Protein AF-0000000068153196 (afdb_homodimer)

Radius of gyration: 25.8 Å; Cα contacts (8 Å, |Δi|>4): 1189; chains: 2; bounding box: 115×77×71 Å

Nearest PDB structures (foldseek):
  5jrk-assembly1_A  TM=1.881E-01  e=5.354E-03  Sphingopyxis alaskensis RB2256
  5jrl-assembly1_A  TM=1.968E-01  e=8.740E-03  Sphingopyxis alaskensis RB2256
  5jrk-assembly1_B  TM=2.086E-01  e=1.873E-02  Sphingopyxis alaskensis RB2256
  5jrl-assembly2_D-2  TM=2.172E-01  e=1.774E-02  Sphingopyxis alaskensis RB2256
  8t6q-assembly1_L  TM=5.237E-01  e=2.023E+00  Aequorea victoria

InterPro domains:
  IPR018725 Protein of unknown function DUF2259, secreted [PF10016] (41-242)

Structure (mmCIF, N/CA/C/O backbone):
data_AF-0000000068153196-model_v1
#
loop_
_entity.id
_entity.type
_entity.pdbx_description
1 polymer 'DUF2259 domain-containing protein'
#
loop_
_atom_site.group_PDB
_atom_site.id
_atom_site.type_symbol
_atom_site.label_atom_id
_atom_site.label_alt_id
_atom_site.label_comp_id
_atom_site.label_asym_id
_atom_site.label_entity_id
_atom_site.label_seq_id
_atom_site.pdbx_PDB_ins_code
_atom_site.Cartn_x
_atom_site.Cartn_y
_atom_site.Cartn_z
_atom_site.occupancy
_atom_site.B_iso_or_equiv
_atom_site.auth_seq_id
_atom_site.auth_comp_id
_atom_site.auth_asym_id
_atom_site.auth_atom_id
_atom_site.pdbx_PDB_model_num
ATOM 1 N N . MET A 1 1 ? 56.812 -35.25 -43.375 1 31.91 1 MET A N 1
ATOM 2 C CA . MET A 1 1 ? 56.156 -35.312 -42.062 1 31.91 1 MET A CA 1
ATOM 3 C C . MET A 1 1 ? 55.688 -33.906 -41.656 1 31.91 1 MET A C 1
ATOM 5 O O . MET A 1 1 ? 56.438 -33.125 -41.125 1 31.91 1 MET A O 1
ATOM 9 N N . THR A 1 2 ? 54.812 -33.281 -42.469 1 37.09 2 THR A N 1
ATOM 10 C CA . THR A 1 2 ? 54.25 -31.953 -42.281 1 37.09 2 THR A CA 1
ATOM 11 C C . THR A 1 2 ? 53.375 -31.906 -41.031 1 37.09 2 THR A C 1
ATOM 13 O O . THR A 1 2 ? 52.5 -32.75 -40.844 1 37.09 2 THR A O 1
ATOM 16 N N . ALA A 1 3 ? 53.906 -31.281 -39.938 1 43.19 3 ALA A N 1
ATOM 17 C CA . ALA A 1 3 ? 53.281 -31.031 -38.656 1 43.19 3 ALA A CA 1
ATOM 18 C C . ALA A 1 3 ? 51.938 -30.312 -38.812 1 43.19 3 ALA A C 1
ATOM 20 O O . ALA A 1 3 ? 51.906 -29.188 -39.312 1 43.19 3 ALA A O 1
ATOM 21 N N . ARG A 1 4 ? 50.875 -31.031 -39.031 1 45.69 4 ARG A N 1
ATOM 22 C CA . ARG A 1 4 ? 49.531 -30.469 -38.969 1 45.69 4 ARG A CA 1
ATOM 23 C C . ARG A 1 4 ? 49.281 -29.797 -37.625 1 45.69 4 ARG A C 1
ATOM 25 O O . ARG A 1 4 ? 49.406 -30.422 -36.562 1 45.69 4 ARG A O 1
ATOM 32 N N . ALA A 1 5 ? 49.469 -28.438 -37.562 1 40.56 5 ALA A N 1
ATOM 33 C CA . ALA A 1 5 ? 49.125 -27.609 -36.406 1 40.56 5 ALA A CA 1
ATOM 34 C C . ALA A 1 5 ? 47.656 -27.766 -36.031 1 40.56 5 ALA A C 1
ATOM 36 O O . ALA A 1 5 ? 46.781 -27.516 -36.875 1 40.56 5 ALA A O 1
ATOM 37 N N . ALA A 1 6 ? 47.312 -28.688 -35.156 1 44.53 6 ALA A N 1
ATOM 38 C CA . ALA A 1 6 ? 45.969 -28.797 -34.531 1 44.53 6 ALA A CA 1
ATOM 39 C C . ALA A 1 6 ? 45.562 -27.469 -33.906 1 44.53 6 ALA A C 1
ATOM 41 O O . ALA A 1 6 ? 46.188 -26.984 -33 1 44.53 6 ALA A O 1
ATOM 42 N N . THR A 1 7 ? 44.938 -26.562 -34.719 1 41.78 7 THR A N 1
ATOM 43 C CA . THR A 1 7 ? 44.344 -25.375 -34.094 1 41.78 7 THR A CA 1
ATOM 44 C C . THR A 1 7 ? 43.312 -25.766 -33.062 1 41.78 7 THR A C 1
ATOM 46 O O . THR A 1 7 ? 42.344 -26.438 -33.375 1 41.78 7 THR A O 1
ATOM 49 N N . ALA A 1 8 ? 43.688 -25.953 -31.812 1 42.16 8 ALA A N 1
ATOM 50 C CA . ALA A 1 8 ? 42.75 -26.062 -30.688 1 42.16 8 ALA A CA 1
ATOM 51 C C . ALA A 1 8 ? 41.781 -24.891 -30.656 1 42.16 8 ALA A C 1
ATOM 53 O O . ALA A 1 8 ? 42.188 -23.734 -30.578 1 42.16 8 ALA A O 1
ATOM 54 N N . GLY A 1 9 ? 40.688 -25.016 -31.391 1 38.34 9 GLY A N 1
ATOM 55 C CA . GLY A 1 9 ? 39.625 -24.031 -31.234 1 38.34 9 GLY A CA 1
ATOM 56 C C . GLY A 1 9 ? 39.25 -23.781 -29.797 1 38.34 9 GLY A C 1
ATOM 57 O O . GLY A 1 9 ? 38.875 -24.719 -29.078 1 38.34 9 GLY A O 1
ATOM 58 N N . ILE A 1 10 ? 39.781 -22.734 -29.156 1 43.19 10 ILE A N 1
ATOM 59 C CA . ILE A 1 10 ? 39.344 -22.234 -27.859 1 43.19 10 ILE A CA 1
ATOM 60 C C . ILE A 1 10 ? 37.812 -21.969 -27.875 1 43.19 10 ILE A C 1
ATOM 62 O O . ILE A 1 10 ? 37.344 -21.125 -28.641 1 43.19 10 ILE A O 1
ATOM 66 N N . ILE A 1 11 ? 37.031 -22.984 -27.703 1 38.97 11 ILE A N 1
ATOM 67 C CA . ILE A 1 11 ? 35.625 -22.719 -27.422 1 38.97 11 ILE A CA 1
ATOM 68 C C . ILE A 1 11 ? 35.531 -21.703 -26.281 1 38.97 11 ILE A C 1
ATOM 70 O O . ILE A 1 11 ? 35.906 -21.984 -25.156 1 38.97 11 ILE A O 1
ATOM 74 N N . LEU A 1 12 ? 35.625 -20.438 -26.547 1 37.22 12 LEU A N 1
ATOM 75 C CA . LEU A 1 12 ? 35.25 -19.391 -25.594 1 37.22 12 LEU A CA 1
ATOM 76 C C . LEU A 1 12 ? 33.844 -19.641 -25.078 1 37.22 12 LEU A C 1
ATOM 78 O O . LEU A 1 12 ? 32.875 -19.531 -25.828 1 37.22 12 LEU A O 1
ATOM 82 N N . ALA A 1 13 ? 33.625 -20.516 -24.156 1 33.91 13 ALA A N 1
ATOM 83 C CA . ALA A 1 13 ? 32.375 -20.578 -23.391 1 33.91 13 ALA A CA 1
ATOM 84 C C . ALA A 1 13 ? 31.984 -19.188 -22.906 1 33.91 13 ALA A C 1
ATOM 86 O O . ALA A 1 13 ? 32.656 -18.594 -22.062 1 33.91 13 ALA A O 1
ATOM 87 N N . MET A 1 14 ? 31.438 -18.391 -23.781 1 35.47 14 MET A N 1
ATOM 88 C CA . MET A 1 14 ? 30.766 -17.203 -23.25 1 35.47 14 MET A CA 1
ATOM 89 C C . MET A 1 14 ? 29.953 -17.562 -22 1 35.47 14 MET A C 1
ATOM 91 O O . MET A 1 14 ? 29 -18.344 -22.078 1 35.47 14 MET A O 1
ATOM 95 N N . LEU A 1 15 ? 30.578 -17.734 -20.891 1 37.19 15 LEU A N 1
ATOM 96 C CA . LEU A 1 15 ? 29.828 -17.719 -19.641 1 37.19 15 LEU A CA 1
ATOM 97 C C . LEU A 1 15 ? 28.734 -16.672 -19.672 1 37.19 15 LEU A C 1
ATOM 99 O O . LEU A 1 15 ? 29.016 -15.469 -19.688 1 37.19 15 LEU A O 1
ATOM 103 N N . ALA A 1 16 ? 27.672 -16.953 -20.344 1 36.62 16 ALA A N 1
ATOM 104 C CA . ALA A 1 16 ? 26.5 -16.125 -20.078 1 36.62 16 ALA A CA 1
ATOM 105 C C . ALA A 1 16 ? 26.391 -15.789 -18.594 1 36.62 16 ALA A C 1
ATOM 107 O O . ALA A 1 16 ? 26.422 -16.688 -17.75 1 36.62 16 ALA A O 1
ATOM 108 N N . ALA A 1 17 ? 26.953 -14.781 -18.156 1 38.53 17 ALA A N 1
ATOM 109 C CA . ALA A 1 17 ? 26.656 -14.242 -16.828 1 38.53 17 ALA A CA 1
ATOM 110 C C . ALA A 1 17 ? 25.203 -14.492 -16.438 1 38.53 17 ALA A C 1
ATOM 112 O O . ALA A 1 17 ? 24.297 -13.852 -16.969 1 38.53 17 ALA A O 1
ATOM 113 N N . SER A 1 18 ? 24.766 -15.695 -16.219 1 39.94 18 SER A N 1
ATOM 114 C CA . SER A 1 18 ? 23.484 -16.031 -15.625 1 39.94 18 SER A CA 1
ATOM 115 C C . SER A 1 18 ? 23.156 -15.102 -14.461 1 39.94 18 SER A C 1
ATOM 117 O O . SER A 1 18 ? 23.766 -15.188 -13.398 1 39.94 18 SER A O 1
ATOM 119 N N . GLY A 1 19 ? 23.062 -13.836 -14.695 1 45.72 19 GLY A N 1
ATOM 120 C CA . GLY A 1 19 ? 22.625 -13.062 -13.539 1 45.72 19 GLY A CA 1
ATOM 121 C C . GLY A 1 19 ? 21.703 -13.836 -12.617 1 45.72 19 GLY A C 1
ATOM 122 O O . GLY A 1 19 ? 20.781 -14.5 -13.07 1 45.72 19 GLY A O 1
ATOM 123 N N . ALA A 1 20 ? 22.328 -14.375 -11.508 1 50.41 20 ALA A N 1
ATOM 124 C CA . ALA A 1 20 ? 21.594 -15.086 -10.469 1 50.41 20 ALA A CA 1
ATOM 125 C C . ALA A 1 20 ? 20.188 -14.539 -10.312 1 50.41 20 ALA A C 1
ATOM 127 O O . ALA A 1 20 ? 19.984 -13.328 -10.227 1 50.41 20 ALA A O 1
ATOM 128 N N . ALA A 1 21 ? 19.172 -15.375 -10.617 1 64.31 21 ALA A N 1
ATOM 129 C CA . ALA A 1 21 ? 17.75 -15.039 -10.578 1 64.31 21 ALA A CA 1
ATOM 130 C C . ALA A 1 21 ? 17.297 -14.75 -9.156 1 64.31 21 ALA A C 1
ATOM 132 O O . ALA A 1 21 ? 17.703 -15.43 -8.211 1 64.31 21 ALA A O 1
ATOM 133 N N . ALA A 1 22 ? 16.75 -13.625 -8.82 1 80.25 22 ALA A N 1
ATOM 134 C CA . ALA A 1 22 ? 16.328 -13.148 -7.5 1 80.25 22 ALA A CA 1
ATOM 135 C C . ALA A 1 22 ? 14.859 -13.461 -7.242 1 80.25 22 ALA A C 1
ATOM 137 O O . ALA A 1 22 ? 14.312 -13.094 -6.199 1 80.25 22 ALA A O 1
ATOM 138 N N . GLY A 1 23 ? 14.297 -14.453 -8.133 1 89.25 23 GLY A N 1
ATOM 139 C CA . GLY A 1 23 ? 12.875 -14.711 -7.992 1 89.25 23 GLY A CA 1
ATOM 140 C C . GLY A 1 23 ? 12.016 -13.633 -8.633 1 89.25 23 GLY A C 1
ATOM 141 O O . GLY A 1 23 ? 12.477 -12.523 -8.883 1 89.25 23 GLY A O 1
ATOM 142 N N . ASP A 1 24 ? 10.805 -13.984 -9.023 1 94.38 24 ASP A N 1
ATOM 143 C CA . ASP A 1 24 ? 9.836 -13.07 -9.617 1 94.38 24 ASP A CA 1
ATOM 144 C C . ASP A 1 24 ? 8.633 -12.867 -8.695 1 94.38 24 ASP A C 1
ATOM 146 O O . ASP A 1 24 ? 7.617 -13.547 -8.836 1 94.38 24 ASP A O 1
ATOM 150 N N . TYR A 1 25 ? 8.789 -11.961 -7.738 1 96.31 25 TYR A N 1
ATOM 151 C CA . TYR A 1 25 ? 7.66 -11.555 -6.906 1 96.31 25 TYR A CA 1
ATOM 152 C C . TYR A 1 25 ? 6.879 -10.422 -7.566 1 96.31 25 TYR A C 1
ATOM 154 O O . TYR A 1 25 ? 7.371 -9.297 -7.668 1 96.31 25 TYR A O 1
ATOM 162 N N . ALA A 1 26 ? 5.676 -10.703 -7.973 1 96.69 26 ALA A N 1
ATOM 163 C CA . ALA A 1 26 ? 4.875 -9.703 -8.672 1 96.69 26 ALA A CA 1
ATOM 164 C C . ALA A 1 26 ? 4.445 -8.586 -7.727 1 96.69 26 ALA A C 1
ATOM 166 O O . ALA A 1 26 ? 4.125 -8.836 -6.562 1 96.69 26 ALA A O 1
ATOM 167 N N . ALA A 1 27 ? 4.41 -7.379 -8.25 1 95.44 27 ALA A N 1
ATOM 168 C CA . ALA A 1 27 ? 3.777 -6.262 -7.559 1 95.44 27 ALA A CA 1
ATOM 169 C C . ALA A 1 27 ? 2.256 -6.34 -7.664 1 95.44 27 ALA A C 1
ATOM 171 O O . ALA A 1 27 ? 1.724 -7.082 -8.492 1 95.44 27 ALA A O 1
ATOM 172 N N . PHE A 1 28 ? 1.675 -5.625 -6.684 1 94.38 28 PHE A N 1
ATOM 173 C CA . PHE A 1 28 ? 0.221 -5.582 -6.578 1 94.38 28 PHE A CA 1
ATOM 174 C C . PHE A 1 28 ? -0.275 -4.145 -6.484 1 94.38 28 PHE A C 1
ATOM 176 O O . PHE A 1 28 ? 0.317 -3.322 -5.785 1 94.38 28 PHE A O 1
ATOM 183 N N . GLN A 1 29 ? -1.264 -3.783 -7.355 1 95.38 29 GLN A N 1
ATOM 184 C CA . GLN A 1 29 ? -1.906 -2.477 -7.266 1 95.38 29 GLN A CA 1
ATOM 185 C C . GLN A 1 29 ? -3.424 -2.602 -7.375 1 95.38 29 GLN A C 1
ATOM 187 O O . GLN A 1 29 ? -3.945 -3.014 -8.414 1 95.38 29 GLN A O 1
ATOM 192 N N . PRO A 1 30 ? -4.098 -2.254 -6.258 1 97.38 30 PRO A N 1
ATOM 193 C CA . PRO A 1 30 ? -5.555 -2.232 -6.391 1 97.38 30 PRO A CA 1
ATOM 194 C C . PRO A 1 30 ? -6.039 -1.196 -7.402 1 97.38 30 PRO A C 1
ATOM 196 O O . PRO A 1 30 ? -5.457 -0.115 -7.512 1 97.38 30 PRO A O 1
ATOM 199 N N . ILE A 1 31 ? -7.039 -1.586 -8.18 1 97.19 31 ILE A N 1
ATOM 200 C CA . ILE A 1 31 ? -7.664 -0.658 -9.117 1 97.19 31 ILE A CA 1
ATOM 201 C C . ILE A 1 31 ? -8.914 -0.05 -8.492 1 97.19 31 ILE A C 1
ATOM 203 O O . ILE A 1 31 ? -9.055 1.174 -8.43 1 97.19 31 ILE A O 1
ATOM 207 N N . GLY A 1 32 ? -9.812 -0.917 -8.07 1 97.81 32 GLY A N 1
ATOM 208 C CA . GLY A 1 32 ? -10.969 -0.375 -7.371 1 97.81 32 GLY A CA 1
ATOM 209 C C . GLY A 1 32 ? -12.148 -1.327 -7.34 1 97.81 32 GLY A C 1
ATOM 210 O O . GLY A 1 32 ? -12.039 -2.479 -7.766 1 97.81 32 GLY A O 1
ATOM 211 N N . PHE A 1 33 ? -13.234 -0.804 -6.719 1 98.44 33 PHE A N 1
ATOM 212 C CA . PHE A 1 33 ? -14.5 -1.515 -6.613 1 98.44 33 PHE A CA 1
ATOM 213 C C . PHE A 1 33 ? -15.57 -0.845 -7.469 1 98.44 33 PHE A C 1
ATOM 215 O O . PHE A 1 33 ? -15.453 0.333 -7.812 1 98.44 33 PHE A O 1
ATOM 222 N N . SER A 1 34 ? -16.547 -1.672 -7.898 1 98.19 34 SER A N 1
ATOM 223 C CA . SER A 1 34 ? -17.781 -1.015 -8.273 1 98.19 34 SER A CA 1
ATOM 224 C C . SER A 1 34 ? -18.453 -0.353 -7.074 1 98.19 34 SER A C 1
ATOM 226 O O . SER A 1 34 ? -18.203 -0.742 -5.93 1 98.19 34 SER A O 1
ATOM 228 N N . SER A 1 35 ? -19.234 0.664 -7.301 1 94.5 35 SER A N 1
ATOM 229 C CA . SER A 1 35 ? -19.828 1.428 -6.215 1 94.5 35 SER A CA 1
ATOM 230 C C . SER A 1 35 ? -20.609 0.521 -5.266 1 94.5 35 SER A C 1
ATOM 232 O O . SER A 1 35 ? -20.625 0.75 -4.055 1 94.5 35 SER A O 1
ATOM 234 N N . ASP A 1 36 ? -21.234 -0.52 -5.715 1 96.19 36 ASP A N 1
ATOM 235 C CA . ASP A 1 36 ? -22.031 -1.43 -4.898 1 96.19 36 ASP A CA 1
ATOM 236 C C . ASP A 1 36 ? -21.156 -2.533 -4.301 1 96.19 36 ASP A C 1
ATOM 238 O O . ASP A 1 36 ? -21.656 -3.41 -3.59 1 96.19 36 ASP A O 1
ATOM 242 N N . GLY A 1 37 ? -19.875 -2.57 -4.617 1 97.75 37 GLY A N 1
ATOM 243 C CA . GLY A 1 37 ? -18.938 -3.531 -4.039 1 97.75 37 GLY A CA 1
ATOM 244 C C . GLY A 1 37 ? -19.016 -4.895 -4.699 1 97.75 37 GLY A C 1
ATOM 245 O O . GLY A 1 37 ? -18.375 -5.844 -4.242 1 97.75 37 GLY A O 1
ATOM 246 N N . ASP A 1 38 ? -19.688 -5.062 -5.848 1 98.5 38 ASP A N 1
ATOM 247 C CA . ASP A 1 38 ? -19.922 -6.363 -6.457 1 98.5 38 ASP A CA 1
ATOM 248 C C . ASP A 1 38 ? -18.75 -6.77 -7.359 1 98.5 38 ASP A C 1
ATOM 250 O O . ASP A 1 38 ? -18.641 -7.934 -7.742 1 98.5 38 ASP A O 1
ATOM 254 N N . VAL A 1 39 ? -18.031 -5.793 -7.785 1 98.81 39 VAL A N 1
ATOM 255 C CA . VAL A 1 39 ? -16.891 -6.035 -8.664 1 98.81 39 VAL A CA 1
ATOM 256 C C . VAL A 1 39 ? -15.625 -5.441 -8.055 1 98.81 39 VAL A C 1
ATOM 258 O O . VAL A 1 39 ? -15.648 -4.34 -7.5 1 98.81 39 VAL A O 1
ATOM 261 N N . PHE A 1 40 ? -14.516 -6.141 -8.023 1 98.88 40 PHE A N 1
ATOM 262 C CA . PHE A 1 40 ? -13.195 -5.684 -7.59 1 98.88 40 PHE A CA 1
ATOM 263 C C . PHE A 1 40 ? -12.141 -5.984 -8.648 1 98.88 40 PHE A C 1
ATOM 265 O O . PHE A 1 40 ? -12.188 -7.031 -9.289 1 98.88 40 PHE A O 1
ATOM 272 N N . ALA A 1 41 ? -11.219 -5.035 -8.836 1 98.94 41 ALA A N 1
ATOM 273 C CA . ALA A 1 41 ? -10.148 -5.254 -9.797 1 98.94 41 ALA A CA 1
ATOM 274 C C . ALA A 1 41 ? -8.789 -4.875 -9.203 1 98.94 41 ALA A C 1
ATOM 276 O O . ALA A 1 41 ? -8.695 -3.936 -8.414 1 98.94 41 ALA A O 1
ATOM 277 N N . PHE A 1 42 ? -7.789 -5.59 -9.586 1 98.69 42 PHE A N 1
ATOM 278 C CA . PHE A 1 42 ? -6.414 -5.266 -9.227 1 98.69 42 PHE A CA 1
ATOM 279 C C . PHE A 1 42 ? -5.453 -5.656 -10.344 1 98.69 42 PHE A C 1
ATOM 281 O O . PHE A 1 42 ? -5.824 -6.41 -11.25 1 98.69 42 PHE A O 1
ATOM 288 N N . GLU A 1 43 ? -4.297 -5.07 -10.266 1 98.31 43 GLU A N 1
ATOM 289 C CA . GLU A 1 43 ? -3.219 -5.348 -11.211 1 98.31 43 GLU A CA 1
ATOM 290 C C . GLU A 1 43 ? -2.08 -6.113 -10.547 1 98.31 43 GLU A C 1
ATOM 292 O O . GLU A 1 43 ? -1.7 -5.809 -9.414 1 98.31 43 GLU A O 1
ATOM 297 N N . GLU A 1 44 ? -1.626 -7.148 -11.211 1 98.19 44 GLU A N 1
ATOM 298 C CA . GLU A 1 44 ? -0.367 -7.832 -10.93 1 98.19 44 GLU A CA 1
ATOM 299 C C . GLU A 1 44 ? 0.658 -7.574 -12.031 1 98.19 44 GLU A C 1
ATOM 301 O O . GLU A 1 44 ? 0.338 -7.668 -13.219 1 98.19 44 GLU A O 1
ATOM 306 N N . TYR A 1 45 ? 1.905 -7.156 -11.625 1 97.06 45 TYR A N 1
ATOM 307 C CA . TYR A 1 45 ? 2.895 -6.879 -12.656 1 97.06 45 TYR A CA 1
ATOM 308 C C . TYR A 1 45 ? 4.309 -7.125 -12.141 1 97.06 45 TYR A C 1
ATOM 310 O O . TYR A 1 45 ? 4.523 -7.227 -10.93 1 97.06 45 TYR A O 1
ATOM 318 N N . GLY A 1 46 ? 5.184 -7.266 -13.031 1 95 46 GLY A N 1
ATOM 319 C CA . GLY A 1 46 ? 6.57 -7.527 -12.695 1 95 46 GLY A CA 1
ATOM 320 C C . GLY A 1 46 ? 7.43 -7.852 -13.898 1 95 46 GLY A C 1
ATOM 321 O O . GLY A 1 46 ? 7.086 -7.5 -15.031 1 95 46 GLY A O 1
ATOM 322 N N . ILE A 1 47 ? 8.617 -8.352 -13.617 1 92.12 47 ILE A N 1
ATOM 323 C CA . ILE A 1 47 ? 9.562 -8.836 -14.617 1 92.12 47 ILE A CA 1
ATOM 324 C C . ILE A 1 47 ? 9.742 -10.344 -14.477 1 92.12 47 ILE A C 1
ATOM 326 O O . ILE A 1 47 ? 10.07 -10.828 -13.391 1 92.12 47 ILE A O 1
ATOM 330 N N . GLN A 1 48 ? 9.578 -10.977 -15.539 1 91.25 48 GLN A N 1
ATOM 331 C CA . GLN A 1 48 ? 9.711 -12.43 -15.508 1 91.25 48 GLN A CA 1
ATOM 332 C C . GLN A 1 48 ? 11.148 -12.844 -15.227 1 91.25 48 GLN A C 1
ATOM 334 O O . GLN A 1 48 ? 12.086 -12.289 -15.805 1 91.25 48 GLN A O 1
ATOM 339 N N . ASP A 1 49 ? 11.406 -13.664 -14.289 1 85.44 49 ASP A N 1
ATOM 340 C CA . ASP A 1 49 ? 12.734 -14.133 -13.906 1 85.44 49 ASP A CA 1
ATOM 341 C C . ASP A 1 49 ? 13.406 -14.867 -15.062 1 85.44 49 ASP A C 1
ATOM 343 O O . ASP A 1 49 ? 14.594 -14.664 -15.328 1 85.44 49 ASP A O 1
ATOM 347 N N . GLY A 1 50 ? 12.773 -15.695 -15.93 1 82.19 50 GLY A N 1
ATOM 348 C CA . GLY A 1 50 ? 13.352 -16.453 -17.031 1 82.19 50 GLY A CA 1
ATOM 349 C C . GLY A 1 50 ? 13.586 -15.625 -18.266 1 82.19 50 GLY A C 1
ATOM 350 O O . GLY A 1 50 ? 14.727 -15.336 -18.641 1 82.19 50 GLY A O 1
ATOM 351 N N . SER A 1 51 ? 12.664 -14.992 -18.781 1 84.62 51 SER A N 1
ATOM 352 C CA . SER A 1 51 ? 12.734 -14.258 -20.031 1 84.62 51 SER A CA 1
ATOM 353 C C . SER A 1 51 ? 13.211 -12.828 -19.812 1 84.62 51 SER A C 1
ATOM 355 O O . SER A 1 51 ? 13.719 -12.18 -20.734 1 84.62 51 SER A O 1
ATOM 357 N N . GLY A 1 52 ? 13 -12.312 -18.578 1 89.19 52 GLY A N 1
ATOM 358 C CA . GLY A 1 52 ? 13.281 -10.914 -18.297 1 89.19 52 GLY A CA 1
ATOM 359 C C . GLY A 1 52 ? 12.242 -9.969 -18.891 1 89.19 52 GLY A C 1
ATOM 360 O O . GLY A 1 52 ? 12.422 -8.75 -18.859 1 89.19 52 GLY A O 1
ATOM 361 N N . PHE A 1 53 ? 11.148 -10.539 -19.438 1 93.94 53 PHE A N 1
ATOM 362 C CA . PHE A 1 53 ? 10.117 -9.703 -20.047 1 93.94 53 PHE A CA 1
ATOM 363 C C . PHE A 1 53 ? 9.188 -9.133 -18.984 1 93.94 53 PHE A C 1
ATOM 365 O O . PHE A 1 53 ? 8.758 -9.844 -18.078 1 93.94 53 PHE A O 1
ATOM 372 N N . PRO A 1 54 ? 8.906 -7.82 -19.094 1 95.81 54 PRO A N 1
ATOM 373 C CA . PRO A 1 54 ? 7.879 -7.254 -18.219 1 95.81 54 PRO A CA 1
ATOM 374 C C . PRO A 1 54 ? 6.48 -7.793 -18.531 1 95.81 54 PRO A C 1
ATOM 376 O O . PRO A 1 54 ? 6.168 -8.094 -19.688 1 95.81 54 PRO A O 1
ATOM 379 N N . TYR A 1 55 ? 5.695 -7.93 -17.5 1 97.31 55 TYR A N 1
ATOM 380 C CA . TYR A 1 55 ? 4.328 -8.406 -17.672 1 97.31 55 TYR A CA 1
ATOM 381 C C . TYR A 1 55 ? 3.365 -7.629 -16.781 1 97.31 55 TYR A C 1
ATOM 383 O O . TYR A 1 55 ? 3.783 -7.008 -15.805 1 97.31 55 TYR A O 1
ATOM 391 N N . SER A 1 56 ? 2.115 -7.613 -17.172 1 98.19 56 SER A N 1
ATOM 392 C CA . SER A 1 56 ? 1.015 -7.055 -16.406 1 98.19 56 SER A CA 1
ATOM 393 C C . SER A 1 56 ? -0.278 -7.828 -16.641 1 98.19 56 SER A C 1
ATOM 395 O O . SER A 1 56 ? -0.596 -8.18 -17.781 1 98.19 56 SER A O 1
ATOM 397 N N . THR A 1 57 ? -0.918 -8.148 -15.555 1 98.38 57 THR A N 1
ATOM 398 C CA . THR A 1 57 ? -2.229 -8.789 -15.617 1 98.38 57 THR A CA 1
ATOM 399 C C . THR A 1 57 ? -3.244 -8.023 -14.773 1 98.38 57 THR A C 1
ATOM 401 O O . THR A 1 57 ? -2.98 -7.703 -13.617 1 98.38 57 THR A O 1
ATOM 404 N N . ILE A 1 58 ? -4.363 -7.699 -15.383 1 98.81 58 ILE A N 1
ATOM 405 C CA . ILE A 1 58 ? -5.453 -7.059 -14.656 1 98.81 58 ILE A CA 1
ATOM 406 C C . ILE A 1 58 ? -6.574 -8.07 -14.414 1 98.81 58 ILE A C 1
ATOM 408 O O . ILE A 1 58 ? -7.129 -8.633 -15.359 1 98.81 58 ILE A O 1
ATOM 412 N N . TYR A 1 59 ? -6.84 -8.281 -13.164 1 98.75 59 TYR A N 1
ATOM 413 C CA . TYR A 1 59 ? -7.918 -9.156 -12.727 1 98.75 59 TYR A CA 1
ATOM 414 C C . TYR A 1 59 ? -9.164 -8.359 -12.367 1 98.75 59 TYR A C 1
ATOM 416 O O . TYR A 1 59 ? -9.07 -7.285 -11.766 1 98.75 59 TYR A O 1
ATOM 424 N N . VAL A 1 60 ? -10.305 -8.828 -12.828 1 98.81 60 VAL A N 1
ATOM 425 C CA . VAL A 1 60 ? -11.609 -8.281 -12.461 1 98.81 60 VAL A CA 1
ATOM 426 C C . VAL A 1 60 ? -12.523 -9.398 -11.969 1 98.81 60 VAL A C 1
ATOM 428 O O . VAL A 1 60 ? -12.828 -10.336 -12.719 1 98.81 60 VAL A O 1
ATOM 431 N N . LEU A 1 61 ? -12.953 -9.289 -10.742 1 98.25 61 LEU A N 1
ATOM 432 C CA . LEU A 1 61 ? -13.68 -10.422 -10.188 1 98.25 61 LEU A CA 1
ATOM 433 C C . LEU A 1 61 ? -15.023 -9.984 -9.609 1 98.25 61 LEU A C 1
ATOM 435 O O . LEU A 1 61 ? -15.18 -8.836 -9.203 1 98.25 61 LEU A O 1
ATOM 439 N N . ASP A 1 62 ? -15.977 -10.891 -9.68 1 98.69 62 ASP A N 1
ATOM 440 C CA . ASP A 1 62 ? -17.25 -10.797 -8.969 1 98.69 62 ASP A CA 1
ATOM 441 C C . ASP A 1 62 ? -17.078 -11.148 -7.492 1 98.69 62 ASP A C 1
ATOM 443 O O . ASP A 1 62 ? -16.766 -12.289 -7.152 1 98.69 62 ASP A O 1
ATOM 447 N N . THR A 1 63 ? -17.328 -10.172 -6.586 1 98.56 63 THR A N 1
ATOM 448 C CA . THR A 1 63 ? -17.047 -10.383 -5.172 1 98.56 63 THR A CA 1
ATOM 449 C C . THR A 1 63 ? -18.109 -11.273 -4.535 1 98.56 63 THR A C 1
ATOM 451 O O . THR A 1 63 ? -17.953 -11.75 -3.412 1 98.56 63 THR A O 1
ATOM 454 N N . ASN A 1 64 ? -19.234 -11.531 -5.281 1 97.75 64 ASN A N 1
ATOM 455 C CA . ASN A 1 64 ? -20.266 -12.422 -4.781 1 97.75 64 ASN A CA 1
ATOM 456 C C . ASN A 1 64 ? -19.922 -13.891 -5.027 1 97.75 64 ASN A C 1
ATOM 458 O O . ASN A 1 64 ? -20.219 -14.75 -4.199 1 97.75 64 ASN A O 1
ATOM 462 N N . THR A 1 65 ? -19.219 -14.148 -6.152 1 97.19 65 THR A N 1
ATOM 463 C CA . THR A 1 65 ? -19.016 -15.531 -6.562 1 97.19 65 THR A CA 1
ATOM 464 C C . THR A 1 65 ? -17.531 -15.898 -6.52 1 97.19 65 THR A C 1
ATOM 466 O O . THR A 1 65 ? -17.188 -17.078 -6.66 1 97.19 65 THR A O 1
ATOM 469 N N . ASP A 1 66 ? -16.688 -14.844 -6.301 1 96.44 66 ASP A N 1
ATOM 470 C CA . ASP A 1 66 ? -15.25 -15.07 -6.332 1 96.44 66 ASP A CA 1
ATOM 471 C C . ASP A 1 66 ? -14.82 -15.664 -7.668 1 96.44 66 ASP A C 1
ATOM 473 O O . ASP A 1 66 ? -14.062 -16.641 -7.707 1 96.44 66 ASP A O 1
ATOM 477 N N . ALA A 1 67 ? -15.438 -15.148 -8.758 1 96.94 67 ALA A N 1
ATOM 478 C CA . ALA A 1 67 ? -15.109 -15.57 -10.117 1 96.94 67 ALA A CA 1
ATOM 479 C C . ALA A 1 67 ? -14.688 -14.383 -10.969 1 96.94 67 ALA A C 1
ATOM 481 O O . ALA A 1 67 ? -15.156 -13.258 -10.766 1 96.94 67 ALA A O 1
ATOM 482 N N . PHE A 1 68 ? -13.867 -14.703 -11.852 1 97.81 68 PHE A N 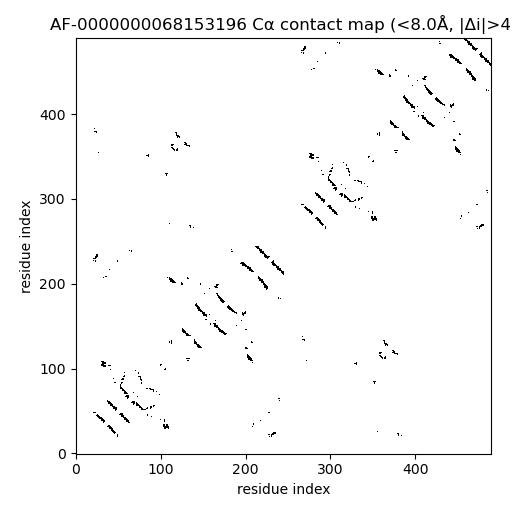1
ATOM 483 C CA . PHE A 1 68 ? -13.492 -13.648 -12.781 1 97.81 68 PHE A CA 1
ATOM 484 C C . PHE A 1 68 ? -14.664 -13.273 -13.68 1 97.81 68 PHE A C 1
ATOM 486 O O . PHE A 1 68 ? -15.43 -14.141 -14.102 1 97.81 68 PHE A O 1
ATOM 493 N N . LEU A 1 69 ? -14.758 -12 -13.992 1 98.5 69 LEU A N 1
ATOM 494 C CA . LEU A 1 69 ? -15.742 -11.562 -14.969 1 98.5 69 LEU A CA 1
ATOM 495 C C . LEU A 1 69 ? -15.336 -11.992 -16.375 1 98.5 69 LEU A C 1
ATOM 497 O O . LEU A 1 69 ? -14.148 -12.188 -16.656 1 98.5 69 LEU A O 1
ATOM 501 N N . PRO A 1 70 ? -16.391 -12.156 -17.25 1 97.44 70 PRO A N 1
ATOM 502 C CA . PRO A 1 70 ? -16.031 -12.375 -18.656 1 97.44 70 PRO A CA 1
ATOM 503 C C . PRO A 1 70 ? -15.078 -11.312 -19.188 1 97.44 70 PRO A C 1
ATOM 505 O O . PRO A 1 70 ? -15.289 -10.117 -18.969 1 97.44 70 PRO A O 1
ATOM 508 N N . GLY A 1 71 ? -14.031 -11.789 -19.797 1 97.12 71 GLY A N 1
ATOM 509 C CA . GLY A 1 71 ? -13.055 -10.867 -20.344 1 97.12 71 GLY A CA 1
ATOM 510 C C . GLY A 1 71 ? -11.836 -10.695 -19.453 1 97.12 71 GLY A C 1
ATOM 511 O O . GLY A 1 71 ? -10.844 -10.094 -19.859 1 97.12 71 GLY A O 1
ATOM 512 N N . ALA A 1 72 ? -11.984 -11.141 -18.219 1 98 72 ALA A N 1
ATOM 513 C CA . ALA A 1 72 ? -10.859 -11.117 -17.281 1 98 72 ALA A CA 1
ATOM 514 C C . ALA A 1 72 ? -10.352 -12.523 -16.984 1 98 72 ALA A C 1
ATOM 516 O O . ALA A 1 72 ? -11.117 -13.492 -17.062 1 98 72 ALA A O 1
ATOM 517 N N . PRO A 1 73 ? -9.047 -12.641 -16.703 1 97.88 73 PRO A N 1
ATOM 518 C CA . PRO A 1 73 ? -8.047 -11.586 -16.578 1 97.88 73 PRO A CA 1
ATOM 519 C C . PRO A 1 73 ? -7.531 -11.094 -17.938 1 97.88 73 PRO A C 1
ATOM 521 O O . PRO A 1 73 ? -7.617 -11.812 -18.938 1 97.88 73 PRO A O 1
ATOM 524 N N . VAL A 1 74 ? -7.047 -9.844 -17.984 1 98.69 74 VAL A N 1
ATOM 525 C CA . VAL A 1 74 ? -6.406 -9.25 -19.156 1 98.69 74 VAL A CA 1
ATOM 526 C C . VAL A 1 74 ? -4.891 -9.266 -18.969 1 98.69 74 VAL A C 1
ATOM 528 O O . VAL A 1 74 ? -4.367 -8.68 -18.031 1 98.69 74 VAL A O 1
ATOM 531 N N . ARG A 1 75 ? -4.23 -9.891 -19.906 1 98.12 75 ARG A N 1
ATOM 532 C CA . ARG A 1 75 ? -2.795 -10.102 -19.75 1 98.12 75 ARG A CA 1
ATOM 533 C C . ARG A 1 75 ? -2.023 -9.383 -20.859 1 98.12 75 ARG A C 1
ATOM 535 O O . ARG A 1 75 ? -2.459 -9.359 -22.016 1 98.12 75 ARG A O 1
ATOM 542 N N . ALA A 1 76 ? -0.887 -8.758 -20.5 1 98.12 76 ALA A N 1
ATOM 543 C CA . ALA A 1 76 ? 0.062 -8.164 -21.422 1 98.12 76 ALA A CA 1
ATOM 544 C C . ALA A 1 76 ? 1.496 -8.539 -21.078 1 98.12 76 ALA A C 1
ATOM 546 O O . ALA A 1 76 ? 1.864 -8.57 -19.891 1 98.12 76 ALA A O 1
ATOM 547 N N . VAL A 1 77 ? 2.203 -8.93 -22.062 1 96.94 77 VAL A N 1
ATOM 548 C CA . VAL A 1 77 ? 3.635 -9.188 -21.953 1 96.94 77 VAL A CA 1
ATOM 549 C C . VAL A 1 77 ? 4.383 -8.398 -23.031 1 96.94 77 VAL A C 1
ATOM 551 O O . VAL A 1 77 ? 4.008 -8.422 -24.203 1 96.94 77 VAL A O 1
ATOM 554 N N . ALA A 1 78 ? 5.379 -7.652 -22.609 1 95.44 78 ALA A N 1
ATOM 555 C CA . ALA A 1 78 ? 6.227 -6.961 -23.578 1 95.44 78 ALA A CA 1
ATOM 556 C C . ALA A 1 78 ? 7.422 -7.82 -23.984 1 95.44 78 ALA A C 1
ATOM 558 O O . ALA A 1 78 ? 8.453 -7.812 -23.312 1 95.44 78 ALA A O 1
ATOM 559 N N . GLU A 1 79 ? 7.258 -8.469 -25.141 1 91.31 79 GLU A N 1
ATOM 560 C CA . GLU A 1 79 ? 8.25 -9.461 -25.578 1 91.31 79 GLU A CA 1
ATOM 561 C C . GLU A 1 79 ? 9.344 -8.812 -26.422 1 91.31 79 GLU A C 1
ATOM 563 O O . GLU A 1 79 ? 9.523 -9.164 -27.578 1 91.31 79 GLU A O 1
ATOM 568 N N . GLU A 1 80 ? 9.906 -7.805 -25.969 1 89.44 80 GLU A N 1
ATOM 569 C CA . GLU A 1 80 ? 11.039 -7.133 -26.594 1 89.44 80 GLU A CA 1
ATOM 570 C C . GLU A 1 80 ? 12.164 -6.902 -25.594 1 89.44 80 GLU A C 1
ATOM 572 O O . GLU A 1 80 ? 11.922 -6.496 -24.453 1 89.44 80 GLU A O 1
ATOM 577 N N . ASP A 1 81 ? 13.352 -7.207 -26.094 1 82.69 81 ASP A N 1
ATOM 578 C CA . ASP A 1 81 ? 14.508 -7.008 -25.219 1 82.69 81 ASP A CA 1
ATOM 579 C C . ASP A 1 81 ? 14.602 -5.559 -24.75 1 82.69 81 ASP A C 1
ATOM 581 O O . ASP A 1 81 ? 14.516 -4.629 -25.562 1 82.69 81 ASP A O 1
ATOM 585 N N . GLY A 1 82 ? 14.664 -5.414 -23.531 1 80.38 82 GLY A N 1
ATOM 586 C CA . GLY A 1 82 ? 14.844 -4.086 -22.953 1 80.38 82 GLY A CA 1
ATOM 587 C C . GLY A 1 82 ? 13.539 -3.332 -22.797 1 80.38 82 GLY A C 1
ATOM 588 O O . GLY A 1 82 ? 13.539 -2.141 -22.484 1 80.38 82 GLY A O 1
ATOM 589 N N . ALA A 1 83 ? 12.422 -4.129 -23.062 1 86.44 83 ALA A N 1
ATOM 590 C CA . ALA A 1 83 ? 11.133 -3.467 -22.891 1 86.44 83 ALA A CA 1
ATOM 591 C C . ALA A 1 83 ? 10.945 -2.982 -21.453 1 86.44 83 ALA A C 1
ATOM 593 O O . ALA A 1 83 ? 11.391 -3.637 -20.516 1 86.44 83 ALA A O 1
ATOM 594 N N . ASP A 1 84 ? 10.273 -1.908 -21.375 1 88.88 84 ASP A N 1
ATOM 595 C CA . ASP A 1 84 ? 10.055 -1.283 -20.078 1 88.88 84 ASP A CA 1
ATOM 596 C C . ASP A 1 84 ? 8.75 -1.781 -19.438 1 88.88 84 ASP A C 1
ATOM 598 O O . ASP A 1 84 ? 7.781 -2.064 -20.141 1 88.88 84 ASP A O 1
ATOM 602 N N . LEU A 1 85 ? 8.773 -1.885 -18.109 1 92.25 85 LEU A N 1
ATOM 603 C CA . LEU A 1 85 ? 7.609 -2.299 -17.328 1 92.25 85 LEU A CA 1
ATOM 604 C C . LEU A 1 85 ? 6.395 -1.44 -17.672 1 92.25 85 LEU A C 1
ATOM 606 O O . LEU A 1 85 ? 5.273 -1.947 -17.75 1 92.25 85 LEU A O 1
ATOM 610 N N . HIS A 1 86 ? 6.598 -0.172 -17.984 1 91.88 86 HIS A N 1
ATOM 611 C CA . HIS A 1 86 ? 5.492 0.744 -18.25 1 91.88 86 HIS A CA 1
ATOM 612 C C . HIS A 1 86 ? 4.746 0.36 -19.516 1 91.88 86 HIS A C 1
ATOM 614 O O . HIS A 1 86 ? 3.531 0.559 -19.609 1 91.88 86 HIS A O 1
ATOM 620 N N . ARG A 1 87 ? 5.418 -0.239 -20.438 1 93.81 87 ARG A N 1
ATOM 621 C CA . ARG A 1 87 ? 4.777 -0.653 -21.688 1 93.81 87 ARG A CA 1
ATOM 622 C C . ARG A 1 87 ? 3.789 -1.789 -21.438 1 93.81 87 ARG A C 1
ATOM 624 O O . ARG A 1 87 ? 2.65 -1.742 -21.906 1 93.81 87 ARG A O 1
ATOM 631 N N . ALA A 1 88 ? 4.23 -2.807 -20.688 1 97.12 88 ALA A N 1
ATOM 632 C CA . ALA A 1 88 ? 3.352 -3.928 -20.359 1 97.12 88 ALA A CA 1
ATOM 633 C C . ALA A 1 88 ? 2.143 -3.461 -19.562 1 97.12 88 ALA A C 1
ATOM 635 O O . ALA A 1 88 ? 1.01 -3.859 -19.844 1 97.12 88 ALA A O 1
ATOM 636 N N . ARG A 1 89 ? 2.381 -2.586 -18.625 1 96.62 89 ARG A N 1
ATOM 637 C CA . ARG A 1 89 ? 1.297 -2.09 -17.781 1 96.62 89 ARG A CA 1
ATOM 638 C C . ARG A 1 89 ? 0.328 -1.232 -18.578 1 96.62 89 ARG A C 1
ATOM 640 O O . ARG A 1 89 ? -0.89 -1.367 -18.453 1 96.62 89 ARG A O 1
ATOM 647 N N . GLY A 1 90 ? 0.889 -0.364 -19.453 1 95.56 90 GLY A N 1
ATOM 648 C CA . GLY A 1 90 ? 0.043 0.459 -20.297 1 95.56 90 GLY A CA 1
ATOM 649 C C . GLY A 1 90 ? -0.857 -0.352 -21.219 1 95.56 90 GLY A C 1
ATOM 650 O O . GLY A 1 90 ? -2.035 -0.029 -21.375 1 95.56 90 GLY A O 1
ATOM 651 N N . GLU A 1 91 ? -0.268 -1.41 -21.75 1 97.38 91 GLU A N 1
ATOM 652 C CA . GLU A 1 91 ? -1.034 -2.27 -22.656 1 97.38 91 GLU A CA 1
ATOM 653 C C . GLU A 1 91 ? -2.154 -2.988 -21.906 1 97.38 91 GLU A C 1
ATOM 655 O O . GLU A 1 91 ? -3.285 -3.061 -22.391 1 97.38 91 GLU A O 1
ATOM 660 N N . ALA A 1 92 ? -1.854 -3.494 -20.719 1 98.31 92 ALA A N 1
ATOM 661 C CA . ALA A 1 92 ? -2.875 -4.16 -19.922 1 98.31 92 ALA A CA 1
ATOM 662 C C . ALA A 1 92 ? -4.008 -3.199 -19.562 1 98.31 92 ALA A C 1
ATOM 664 O O . ALA A 1 92 ? -5.184 -3.561 -19.641 1 98.31 92 ALA A O 1
ATOM 665 N N . HIS A 1 93 ? -3.629 -1.96 -19.234 1 97.12 93 HIS A N 1
ATOM 666 C CA . HIS A 1 93 ? -4.633 -0.968 -18.859 1 97.12 93 HIS A CA 1
ATOM 667 C C . HIS A 1 93 ? -5.484 -0.575 -20.062 1 97.12 93 HIS A C 1
ATOM 669 O O . HIS A 1 93 ? -6.703 -0.443 -19.953 1 97.12 93 HIS A O 1
ATOM 675 N N . ARG A 1 94 ? -4.832 -0.406 -21.188 1 97.88 94 ARG A N 1
ATOM 676 C CA . ARG A 1 94 ? -5.578 -0.062 -22.391 1 97.88 94 ARG A CA 1
ATOM 677 C C . ARG A 1 94 ? -6.578 -1.156 -22.734 1 97.88 94 ARG A C 1
ATOM 679 O O . ARG A 1 94 ? -7.742 -0.871 -23.031 1 97.88 94 ARG A O 1
ATOM 686 N N . ARG A 1 95 ? -6.184 -2.389 -22.641 1 98.38 95 ARG A N 1
ATOM 687 C CA . ARG A 1 95 ? -7.012 -3.52 -23.047 1 98.38 95 ARG A CA 1
ATOM 688 C C . ARG A 1 95 ? -8.125 -3.768 -22.047 1 98.38 95 ARG A C 1
ATOM 690 O O . ARG A 1 95 ? -9.195 -4.262 -22.406 1 98.38 95 ARG A O 1
ATOM 697 N N . SER A 1 96 ? -7.871 -3.369 -20.828 1 98.5 96 SER A N 1
ATOM 698 C CA . SER A 1 96 ? -8.859 -3.639 -19.797 1 98.5 96 SER A CA 1
ATOM 699 C C . SER A 1 96 ? -9.797 -2.453 -19.609 1 98.5 96 SER A C 1
ATOM 701 O O . SER A 1 96 ? -10.773 -2.539 -18.859 1 98.5 96 SER A O 1
ATOM 703 N N . ALA A 1 97 ? -9.516 -1.378 -20.297 1 97.94 97 ALA A N 1
ATOM 704 C CA . ALA A 1 97 ? -10.219 -0.116 -20.078 1 97.94 97 ALA A CA 1
ATOM 705 C C . ALA A 1 97 ? -11.727 -0.288 -20.234 1 97.94 97 ALA A C 1
ATOM 707 O O . ALA A 1 97 ? -12.5 0.187 -19.406 1 97.94 97 ALA A O 1
ATOM 708 N N . PRO A 1 98 ? -12.219 -1.015 -21.281 1 97.94 98 PRO A N 1
ATOM 709 C CA . PRO A 1 98 ? -13.672 -1.148 -21.422 1 97.94 98 PRO A CA 1
ATOM 710 C C . PRO A 1 98 ? -14.32 -1.83 -20.219 1 97.94 98 PRO A C 1
ATOM 712 O O . PRO A 1 98 ? -15.391 -1.403 -19.766 1 97.94 98 PRO A O 1
ATOM 715 N N . LEU A 1 99 ? -13.664 -2.82 -19.766 1 97.94 99 LEU A N 1
ATOM 716 C CA . LEU A 1 99 ? -14.188 -3.557 -18.609 1 97.94 99 LEU A CA 1
ATOM 717 C C . LEU A 1 99 ? -14.133 -2.703 -17.359 1 97.94 99 LEU A C 1
ATOM 719 O O . LEU A 1 99 ? -15.094 -2.656 -16.594 1 97.94 99 LEU A O 1
ATOM 723 N N . ILE A 1 100 ? -13.055 -1.98 -17.094 1 97.94 100 ILE A N 1
ATOM 724 C CA . ILE A 1 100 ? -12.859 -1.116 -15.938 1 97.94 100 ILE A CA 1
ATOM 725 C C . ILE A 1 100 ? -13.867 0.027 -15.969 1 97.94 100 ILE A C 1
ATOM 727 O O . ILE A 1 100 ? -14.477 0.351 -14.945 1 97.94 100 ILE A O 1
ATOM 731 N N . ASP A 1 101 ? -14.109 0.544 -17.156 1 97.31 101 ASP A N 1
ATOM 732 C CA . ASP A 1 101 ? -15.023 1.669 -17.328 1 97.31 101 ASP A CA 1
ATOM 733 C C . ASP A 1 101 ? -16.469 1.23 -17.141 1 97.31 101 ASP A C 1
ATOM 735 O O . ASP A 1 101 ? -17.281 1.981 -16.594 1 97.31 101 ASP A O 1
ATOM 739 N N . ALA A 1 102 ? -16.75 0.019 -17.609 1 98.06 102 ALA A N 1
ATOM 740 C CA . ALA A 1 102 ? -18.125 -0.488 -17.516 1 98.06 102 ALA A CA 1
ATOM 741 C C . ALA A 1 102 ? -18.609 -0.51 -16.078 1 98.06 102 ALA A C 1
ATOM 743 O O . ALA A 1 102 ? -19.781 -0.289 -15.797 1 98.06 102 ALA A O 1
ATOM 744 N N . TYR A 1 103 ? -17.641 -0.725 -15.195 1 98.06 103 TYR A N 1
ATOM 745 C CA . TYR A 1 103 ? -18.016 -0.831 -13.789 1 98.06 103 TYR A CA 1
ATOM 746 C C . TYR A 1 103 ? -17.531 0.377 -13 1 98.06 103 TYR A C 1
ATOM 748 O O . TYR A 1 103 ? -17.656 0.419 -11.773 1 98.06 103 TYR A O 1
ATOM 756 N N . ARG A 1 104 ? -16.906 1.349 -13.633 1 96.44 104 ARG A N 1
ATOM 757 C CA . ARG A 1 104 ? -16.422 2.594 -13.047 1 96.44 104 ARG A CA 1
ATOM 758 C C . ARG A 1 104 ? -15.508 2.322 -11.852 1 96.44 104 ARG A C 1
ATOM 760 O O . ARG A 1 104 ? -15.68 2.93 -10.789 1 96.44 104 ARG A O 1
ATOM 767 N N . LEU A 1 105 ? -14.586 1.426 -12.055 1 97.38 105 LEU A N 1
ATOM 768 C CA . LEU A 1 105 ? -13.797 0.908 -10.938 1 97.38 105 LEU A CA 1
ATOM 769 C C . LEU A 1 105 ? -12.836 1.966 -10.422 1 97.38 105 LEU A C 1
ATOM 771 O O . LEU A 1 105 ? -12.492 1.972 -9.234 1 97.38 105 LEU A O 1
ATOM 775 N N . HIS A 1 106 ? -12.438 2.939 -11.219 1 92.88 106 HIS A N 1
ATOM 776 C CA . HIS A 1 106 ? -11.531 3.992 -10.781 1 92.88 106 HIS A CA 1
ATOM 777 C C . HIS A 1 106 ? -12.227 4.973 -9.844 1 92.88 106 HIS A C 1
ATOM 779 O O . HIS A 1 106 ? -11.562 5.727 -9.125 1 92.88 106 HIS A O 1
ATOM 785 N N . ASP A 1 107 ? -13.562 4.961 -9.812 1 93.06 107 ASP A N 1
ATOM 786 C CA . ASP A 1 107 ? -14.32 5.91 -9.008 1 93.06 107 ASP A CA 1
ATOM 787 C C . ASP A 1 107 ? -14.32 5.504 -7.531 1 93.06 107 ASP A C 1
ATOM 789 O O . ASP A 1 107 ? -14.609 6.324 -6.656 1 93.06 107 ASP A O 1
ATOM 793 N N . THR A 1 108 ? -14.031 4.215 -7.289 1 93.81 108 THR A N 1
ATOM 794 C CA . THR A 1 108 ? -14.062 3.688 -5.93 1 93.81 108 THR A CA 1
ATOM 795 C C . THR A 1 108 ? -12.82 2.855 -5.645 1 93.81 108 THR A C 1
ATOM 797 O O . THR A 1 108 ? -12.883 1.625 -5.594 1 93.81 108 THR A O 1
ATOM 800 N N . PRO A 1 109 ? -11.711 3.52 -5.414 1 92.38 109 PRO A N 1
ATOM 801 C CA . PRO A 1 109 ? -10.445 2.801 -5.25 1 92.38 109 PRO A CA 1
ATOM 802 C C . PRO A 1 109 ? -10.414 1.938 -3.992 1 92.38 109 PRO A C 1
ATOM 804 O O . PRO A 1 109 ? -9.609 1.011 -3.895 1 92.38 109 PRO A O 1
ATOM 807 N N . GLY A 1 110 ? -11.297 2.266 -3.002 1 95.06 110 GLY A N 1
ATOM 808 C CA . GLY A 1 110 ? -11.242 1.586 -1.718 1 95.06 110 GLY A CA 1
ATOM 809 C C . GLY A 1 110 ? -10.094 2.066 -0.842 1 95.06 110 GLY A C 1
ATOM 810 O O . GLY A 1 110 ? -9.57 3.16 -1.049 1 95.06 110 GLY A O 1
ATOM 811 N N . VAL A 1 111 ? -9.859 1.285 0.222 1 95.88 111 VAL A N 1
ATOM 812 C CA . VAL A 1 111 ? -8.789 1.581 1.175 1 95.88 111 VAL A CA 1
ATOM 813 C C . VAL A 1 111 ? -7.832 0.397 1.262 1 95.88 111 VAL A C 1
ATOM 815 O O . VAL A 1 111 ? -8.25 -0.734 1.516 1 95.88 111 VAL A O 1
ATOM 818 N N . LEU A 1 112 ? -6.559 0.622 0.892 1 97.25 112 LEU A N 1
ATOM 819 C CA . LEU A 1 112 ? -5.566 -0.384 1.256 1 97.25 112 LEU A CA 1
ATOM 820 C C . LEU A 1 112 ? -5.359 -0.422 2.766 1 97.25 112 LEU A C 1
ATOM 822 O O . LEU A 1 112 ? -4.496 0.281 3.297 1 97.25 112 LEU A O 1
ATOM 826 N N . ALA A 1 113 ? -6.086 -1.277 3.412 1 97.56 113 ALA A N 1
ATOM 827 C CA . ALA A 1 113 ? -6.191 -1.263 4.867 1 97.56 113 ALA A CA 1
ATOM 828 C C . ALA A 1 113 ? -4.977 -1.925 5.516 1 97.56 113 ALA A C 1
ATOM 830 O O . ALA A 1 113 ? -4.66 -1.652 6.676 1 97.56 113 ALA A O 1
ATOM 831 N N . ALA A 1 114 ? -4.414 -2.744 4.793 1 97.25 114 ALA A N 1
ATOM 832 C CA . ALA A 1 114 ? -3.193 -3.416 5.227 1 97.25 114 ALA A CA 1
ATOM 833 C C . ALA A 1 114 ? -2.359 -3.865 4.027 1 97.25 114 ALA A C 1
ATOM 835 O O . ALA A 1 114 ? -2.904 -4.188 2.971 1 97.25 114 ALA A O 1
ATOM 836 N N . TYR A 1 115 ? -1.135 -3.824 4.168 1 96.56 115 TYR A N 1
ATOM 837 C CA . TYR A 1 115 ? -0.206 -4.309 3.152 1 96.56 115 TYR A CA 1
ATOM 838 C C . TYR A 1 115 ? 1.017 -4.953 3.795 1 96.56 115 TYR A C 1
ATOM 840 O O . TYR A 1 115 ? 1.754 -4.297 4.535 1 96.56 115 TYR A O 1
ATOM 848 N N . ASN A 1 116 ? 1.225 -6.188 3.578 1 95.06 116 ASN A N 1
ATOM 849 C CA . ASN A 1 116 ? 2.297 -6.992 4.156 1 95.06 116 ASN A CA 1
ATOM 850 C C . ASN A 1 116 ? 3.166 -7.629 3.076 1 95.06 116 ASN A C 1
ATOM 852 O O . ASN A 1 116 ? 3.197 -8.852 2.938 1 95.06 116 ASN A O 1
ATOM 856 N N . PRO A 1 117 ? 3.855 -6.766 2.35 1 95.31 117 PRO A N 1
ATOM 857 C CA . PRO A 1 117 ? 4.707 -7.316 1.293 1 95.31 117 PRO A CA 1
ATOM 858 C C . PRO A 1 117 ? 5.871 -8.141 1.843 1 95.31 117 PRO A C 1
ATOM 860 O O . PRO A 1 117 ? 6.191 -8.047 3.029 1 95.31 117 PRO A O 1
ATOM 863 N N . VAL A 1 118 ? 6.496 -8.984 0.965 1 95.75 118 VAL A N 1
ATOM 864 C CA . VAL A 1 118 ? 7.617 -9.828 1.362 1 95.75 118 VAL A CA 1
ATOM 865 C C . VAL A 1 118 ? 8.805 -8.953 1.758 1 95.75 118 VAL A C 1
ATOM 867 O O . VAL A 1 118 ? 9.719 -9.414 2.445 1 95.75 118 VAL A O 1
ATOM 870 N N . THR A 1 119 ? 8.734 -7.688 1.362 1 96.94 119 THR A N 1
ATOM 871 C CA . THR A 1 119 ? 9.828 -6.766 1.631 1 96.94 119 THR A CA 1
ATOM 872 C C . THR A 1 119 ? 9.703 -6.172 3.031 1 96.94 119 THR A C 1
ATOM 874 O O . THR A 1 119 ? 10.648 -5.559 3.537 1 96.94 119 THR A O 1
ATOM 877 N N . GLU A 1 120 ? 8.578 -6.223 3.654 1 95.81 120 GLU A N 1
ATOM 878 C CA . GLU A 1 120 ? 8.43 -5.766 5.031 1 95.81 120 GLU A CA 1
ATOM 879 C C . GLU A 1 120 ? 8.734 -6.887 6.023 1 95.81 120 GLU A C 1
ATOM 881 O O . GLU A 1 120 ? 7.926 -7.805 6.195 1 95.81 120 GLU A O 1
ATOM 886 N N . LEU A 1 121 ? 9.727 -6.77 6.77 1 93.31 121 LEU A N 1
ATOM 887 C CA . LEU A 1 121 ? 10.336 -7.926 7.418 1 93.31 121 LEU A CA 1
ATOM 888 C C . LEU A 1 121 ? 9.82 -8.086 8.844 1 93.31 121 LEU A C 1
ATOM 890 O O . LEU A 1 121 ? 9.984 -9.148 9.453 1 93.31 121 LEU A O 1
ATOM 894 N N . ASP A 1 122 ? 9.156 -7.133 9.398 1 89 122 ASP A N 1
ATOM 895 C CA . ASP A 1 122 ? 8.617 -7.188 10.758 1 89 122 ASP A CA 1
ATOM 896 C C . ASP A 1 122 ? 7.227 -7.812 10.773 1 89 122 ASP A C 1
ATOM 898 O O . ASP A 1 122 ? 6.723 -8.188 11.836 1 89 122 ASP A O 1
ATOM 902 N N . ALA A 1 123 ? 6.633 -7.969 9.656 1 86.69 123 ALA A N 1
ATOM 903 C CA . ALA A 1 123 ? 5.223 -8.352 9.586 1 86.69 123 ALA A CA 1
ATOM 904 C C . ALA A 1 123 ? 5.062 -9.867 9.68 1 86.69 123 ALA A C 1
ATOM 906 O O . ALA A 1 123 ? 5.848 -10.617 9.094 1 86.69 123 ALA A O 1
ATOM 907 N N . GLU A 1 124 ? 4.086 -10.32 10.469 1 92.38 124 GLU A N 1
ATOM 908 C CA . GLU A 1 124 ? 3.721 -11.734 10.516 1 92.38 124 GLU A CA 1
ATOM 909 C C . GLU A 1 124 ? 3.002 -12.156 9.234 1 92.38 124 GLU A C 1
ATOM 911 O O . GLU A 1 124 ? 1.958 -11.602 8.891 1 92.38 124 GLU A O 1
ATOM 916 N N . PRO A 1 125 ? 3.467 -13.18 8.586 1 96.12 125 PRO A N 1
ATOM 917 C CA . PRO A 1 125 ? 2.934 -13.5 7.258 1 96.12 125 PRO A CA 1
ATOM 918 C C . PRO A 1 125 ? 1.559 -14.156 7.312 1 96.12 125 PRO A C 1
ATOM 920 O O . PRO A 1 125 ? 0.821 -14.141 6.324 1 96.12 125 PRO A O 1
ATOM 923 N N . ARG A 1 126 ? 1.155 -14.758 8.469 1 98 126 ARG A N 1
ATOM 924 C CA . ARG A 1 126 ? -0.023 -15.617 8.43 1 98 126 ARG A CA 1
ATOM 925 C C . ARG A 1 126 ? -1.113 -15.094 9.359 1 98 126 ARG A C 1
ATOM 927 O O . ARG A 1 126 ? -2.123 -15.766 9.578 1 98 126 ARG A O 1
ATOM 934 N N . THR A 1 127 ? -0.907 -14.016 9.93 1 98 127 THR A N 1
ATOM 935 C CA . THR A 1 127 ? -1.936 -13.312 10.695 1 98 127 THR A CA 1
ATOM 936 C C . THR A 1 127 ? -1.945 -11.828 10.359 1 98 127 THR A C 1
ATOM 938 O O . THR A 1 127 ? -0.912 -11.258 10 1 98 127 THR A O 1
ATOM 941 N N . LEU A 1 128 ? -3.08 -11.258 10.43 1 97.81 128 LEU A N 1
ATOM 942 C CA . LEU A 1 128 ? -3.238 -9.836 10.141 1 97.81 128 LEU A CA 1
ATOM 943 C C . LEU A 1 128 ? -4.434 -9.266 10.891 1 97.81 128 LEU A C 1
ATOM 945 O O . LEU A 1 128 ? -5.523 -9.844 10.875 1 97.81 128 LEU A O 1
ATOM 949 N N . THR A 1 129 ? -4.25 -8.242 11.664 1 98.06 129 THR A N 1
ATOM 950 C CA . THR A 1 129 ? -5.324 -7.484 12.289 1 98.06 129 THR A CA 1
ATOM 951 C C . THR A 1 129 ? -5.406 -6.078 11.695 1 98.06 129 THR A C 1
ATOM 953 O O . THR A 1 129 ? -4.391 -5.395 11.562 1 98.06 129 THR A O 1
ATOM 956 N N . TYR A 1 130 ? -6.613 -5.672 11.273 1 98 130 TYR A N 1
ATOM 957 C CA . TYR A 1 130 ? -6.773 -4.398 10.578 1 98 130 TYR A CA 1
ATOM 958 C C . TYR A 1 130 ? -8.141 -3.789 10.859 1 98 130 TYR A C 1
ATOM 960 O O . TYR A 1 130 ? -9.023 -4.453 11.414 1 98 130 TYR A O 1
ATOM 968 N N . SER A 1 131 ? -8.25 -2.498 10.641 1 97.62 131 SER A N 1
ATOM 969 C CA . SER A 1 131 ? -9.555 -1.836 10.586 1 97.62 131 SER A CA 1
ATOM 970 C C . SER A 1 131 ? -9.953 -1.52 9.148 1 97.62 131 SER A C 1
ATOM 972 O O . SER A 1 131 ? -9.102 -1.458 8.258 1 97.62 131 SER A O 1
ATOM 974 N N . SER A 1 132 ? -11.266 -1.333 8.945 1 96.25 132 SER A N 1
ATOM 975 C CA . SER A 1 132 ? -11.766 -1.27 7.578 1 96.25 132 SER A CA 1
ATOM 976 C C . SER A 1 132 ? -11.586 0.123 6.984 1 96.25 132 SER A C 1
ATOM 978 O O . SER A 1 132 ? -11.68 0.303 5.77 1 96.25 132 SER A O 1
ATOM 980 N N . PHE A 1 133 ? -11.391 1.126 7.773 1 94.44 133 PHE A N 1
ATOM 981 C CA . PHE A 1 133 ? -11.141 2.477 7.285 1 94.44 133 PHE A CA 1
ATOM 982 C C . PHE A 1 133 ? -10.359 3.289 8.312 1 94.44 133 PHE A C 1
ATOM 984 O O . PHE A 1 133 ? -10.422 3.01 9.508 1 94.44 133 PHE A O 1
ATOM 991 N N . PRO A 1 134 ? -9.578 4.238 7.832 1 94.88 134 PRO A N 1
ATOM 992 C CA . PRO A 1 134 ? -8.844 5.074 8.781 1 94.88 134 PRO A CA 1
ATOM 993 C C . PRO A 1 134 ? -9.75 6.035 9.547 1 94.88 134 PRO A C 1
ATOM 995 O O . PRO A 1 134 ? -10.594 6.707 8.945 1 94.88 134 PRO A O 1
ATOM 998 N N . ALA A 1 135 ? -9.625 6.047 10.805 1 93.81 135 ALA A N 1
ATOM 999 C CA . ALA A 1 135 ? -10.367 6.898 11.727 1 93.81 135 ALA A CA 1
ATOM 1000 C C . ALA A 1 135 ? -9.734 6.898 13.109 1 93.81 135 ALA A C 1
ATOM 1002 O O . ALA A 1 135 ? -8.797 6.137 13.375 1 93.81 135 ALA A O 1
ATOM 1003 N N . ASP A 1 136 ? -10.234 7.832 13.914 1 93.38 136 ASP A N 1
ATOM 1004 C CA . ASP A 1 136 ? -9.883 7.73 15.328 1 93.38 136 ASP A CA 1
ATOM 1005 C C . ASP A 1 136 ? -10.281 6.367 15.891 1 93.38 136 ASP A C 1
ATOM 1007 O O . ASP A 1 136 ? -11.25 5.758 15.438 1 93.38 136 ASP A O 1
ATOM 1011 N N . ALA A 1 137 ? -9.539 5.941 16.906 1 89.06 137 ALA A N 1
ATOM 1012 C CA . ALA A 1 137 ? -9.625 4.566 17.391 1 89.06 137 ALA A CA 1
ATOM 1013 C C . ALA A 1 137 ? -11.055 4.203 17.781 1 89.06 137 ALA A C 1
ATOM 1015 O O . ALA A 1 137 ? -11.516 3.098 17.484 1 89.06 137 ALA A O 1
ATOM 1016 N N . SER A 1 138 ? -11.781 5.117 18.328 1 89.81 138 SER A N 1
ATOM 1017 C CA . SER A 1 138 ? -13.117 4.816 18.844 1 89.81 138 SER A CA 1
ATOM 1018 C C . SER A 1 138 ? -14.102 4.57 17.719 1 89.81 138 SER A C 1
ATOM 1020 O O . SER A 1 138 ? -15.188 4.016 17.938 1 89.81 138 SER A O 1
ATOM 1022 N N . PHE A 1 139 ? -13.711 4.887 16.484 1 89.25 139 PHE A N 1
ATOM 1023 C CA . PHE A 1 139 ? -14.625 4.773 15.359 1 89.25 139 PHE A CA 1
ATOM 1024 C C . PHE A 1 139 ? -14.258 3.572 14.492 1 89.25 139 PHE A C 1
ATOM 1026 O O . PHE A 1 139 ? -14.977 3.242 13.547 1 89.25 139 PHE A O 1
ATOM 1033 N N . ARG A 1 140 ? -13.211 2.887 14.844 1 91.44 140 ARG A N 1
ATOM 1034 C CA . ARG A 1 140 ? -12.711 1.82 13.984 1 91.44 140 ARG A CA 1
ATOM 1035 C C . ARG A 1 140 ? -13.383 0.491 14.32 1 91.44 140 ARG A C 1
ATOM 1037 O O . ARG A 1 140 ? -13.672 0.21 15.484 1 91.44 140 ARG A O 1
ATOM 1044 N N . LYS A 1 141 ? -13.695 -0.191 13.242 1 93.38 141 LYS A N 1
ATOM 1045 C CA . LYS A 1 141 ? -14.055 -1.603 13.352 1 93.38 141 LYS A CA 1
ATOM 1046 C C . LYS A 1 141 ? -12.859 -2.5 13.039 1 93.38 141 LYS A C 1
ATOM 1048 O O . LYS A 1 141 ? -12.234 -2.361 11.984 1 93.38 141 LYS A O 1
ATOM 1053 N N . THR A 1 142 ? -12.68 -3.51 13.922 1 96.56 142 THR A N 1
ATOM 1054 C CA . THR A 1 142 ? -11.469 -4.309 13.812 1 96.56 142 THR A CA 1
ATOM 1055 C C . THR A 1 142 ? -11.781 -5.691 13.242 1 96.56 142 THR A C 1
ATOM 1057 O O . THR A 1 142 ? -12.805 -6.293 13.586 1 96.56 142 THR A O 1
ATOM 1060 N N . TYR A 1 143 ? -10.883 -6.176 12.477 1 98.5 143 TYR A N 1
ATOM 1061 C CA . TYR A 1 143 ? -10.922 -7.496 11.859 1 98.5 143 TYR A CA 1
ATOM 1062 C C . TYR A 1 143 ? -9.594 -8.219 12.016 1 98.5 143 TYR A C 1
ATOM 1064 O O . TYR A 1 143 ? -8.539 -7.582 12.07 1 98.5 143 TYR A O 1
ATOM 1072 N N . ALA A 1 144 ? -9.664 -9.547 12.094 1 98.69 144 ALA A N 1
ATOM 1073 C CA . ALA A 1 144 ? -8.438 -10.336 12.18 1 98.69 144 ALA A CA 1
ATOM 1074 C C . ALA A 1 144 ? -8.516 -11.57 11.289 1 98.69 144 ALA A C 1
ATOM 1076 O O . ALA A 1 144 ? -9.578 -12.18 11.156 1 98.69 144 ALA A O 1
ATOM 1077 N N . LEU A 1 145 ? -7.391 -11.891 10.68 1 98.81 145 LEU A N 1
ATOM 1078 C CA . LEU A 1 145 ? -7.266 -13.023 9.773 1 98.81 145 LEU A CA 1
ATOM 1079 C C . LEU A 1 145 ? -6.172 -13.984 10.234 1 98.81 145 LEU A C 1
ATOM 1081 O O . LEU A 1 145 ? -5.168 -13.547 10.805 1 98.81 145 LEU A O 1
ATOM 1085 N N . LYS A 1 146 ? -6.395 -15.203 9.984 1 98.88 146 LYS A N 1
ATOM 1086 C CA . LYS A 1 146 ? -5.406 -16.266 10.188 1 98.88 146 LYS A CA 1
ATOM 1087 C C . LYS A 1 146 ? -5.328 -17.188 8.977 1 98.88 146 LYS A C 1
ATOM 1089 O O . LYS A 1 146 ? -6.355 -17.641 8.469 1 98.88 146 LYS A O 1
ATOM 1094 N N . LEU A 1 147 ? -4.141 -17.359 8.484 1 98.88 147 LEU A N 1
ATOM 1095 C CA . LEU A 1 147 ? -3.885 -18.281 7.379 1 98.88 147 LEU A CA 1
ATOM 1096 C C . LEU A 1 147 ? -3.131 -19.516 7.859 1 98.88 147 LEU A C 1
ATOM 1098 O O . LEU A 1 147 ? -2.105 -19.391 8.531 1 98.88 147 LEU A O 1
ATOM 1102 N N . GLU A 1 148 ? -3.619 -20.641 7.602 1 98.75 148 GLU A N 1
ATOM 1103 C CA . GLU A 1 148 ? -2.967 -21.922 7.879 1 98.75 148 GLU A CA 1
ATOM 1104 C C . GLU A 1 148 ? -2.643 -22.672 6.586 1 98.75 148 GLU A C 1
ATOM 1106 O O . GLU A 1 148 ? -3.521 -22.875 5.746 1 98.75 148 GLU A O 1
ATOM 1111 N N . GLU A 1 149 ? -1.442 -23.047 6.457 1 98.62 149 GLU A N 1
ATOM 1112 C CA . GLU A 1 149 ? -1.055 -23.812 5.273 1 98.62 149 GLU A CA 1
ATOM 1113 C C . GLU A 1 149 ? -1.499 -25.266 5.387 1 98.62 149 GLU A C 1
ATOM 1115 O O . GLU A 1 149 ? -1.516 -25.828 6.48 1 98.62 149 GLU A O 1
ATOM 1120 N N . LYS A 1 150 ? -1.789 -25.766 4.262 1 98.44 150 LYS A N 1
ATOM 1121 C CA . LYS A 1 150 ? -2.137 -27.172 4.105 1 98.44 150 LYS A CA 1
ATOM 1122 C C . LYS A 1 150 ? -1.132 -27.891 3.209 1 98.44 150 LYS A C 1
ATOM 1124 O O . LYS A 1 150 ? -0.47 -27.266 2.381 1 98.44 150 LYS A O 1
ATOM 1129 N N . VAL A 1 151 ? -1.075 -29.203 3.43 1 97.88 151 VAL A N 1
ATOM 1130 C CA . VAL A 1 151 ? -0.126 -30 2.656 1 97.88 151 VAL A CA 1
ATOM 1131 C C . VAL A 1 151 ? -0.881 -30.938 1.724 1 97.88 151 VAL A C 1
ATOM 1133 O O . VAL A 1 151 ? -1.803 -31.641 2.15 1 97.88 151 VAL A O 1
ATOM 1136 N N . PHE A 1 152 ? -0.497 -30.938 0.468 1 97.5 152 PHE A N 1
ATOM 1137 C CA . PHE A 1 152 ? -1.068 -31.828 -0.538 1 97.5 152 PHE A CA 1
ATOM 1138 C C . PHE A 1 152 ? 0.029 -32.531 -1.312 1 97.5 152 PHE A C 1
ATOM 1140 O O . PHE A 1 152 ? 1.174 -32.094 -1.345 1 97.5 152 PHE A O 1
ATOM 1147 N N . GLU A 1 153 ? -0.373 -33.656 -1.916 1 95.44 153 GLU A N 1
ATOM 1148 C CA . GLU A 1 153 ? 0.526 -34.344 -2.842 1 95.44 153 GLU A CA 1
ATOM 1149 C C . GLU A 1 153 ? 0.627 -33.594 -4.168 1 95.44 153 GLU A C 1
ATOM 1151 O O . GLU A 1 153 ? -0.382 -33.125 -4.703 1 95.44 153 GLU A O 1
ATOM 1156 N N . PRO A 1 154 ? 1.87 -33.406 -4.559 1 94.38 154 PRO A N 1
ATOM 1157 C CA . PRO A 1 154 ? 2.002 -32.75 -5.859 1 94.38 154 PRO A CA 1
ATOM 1158 C C . PRO A 1 154 ? 1.354 -33.562 -6.992 1 94.38 154 PRO A C 1
ATOM 1160 O O . PRO A 1 154 ? 1.324 -34.781 -6.945 1 94.38 154 PRO A O 1
ATOM 1163 N N . GLU A 1 155 ? 0.823 -32.875 -7.91 1 91.12 155 GLU A N 1
ATOM 1164 C CA . GLU A 1 155 ? 0.255 -33.469 -9.109 1 91.12 155 GLU A CA 1
ATOM 1165 C C . GLU A 1 155 ? 0.88 -32.875 -10.375 1 91.12 155 GLU A C 1
ATOM 1167 O O . GLU A 1 155 ? 1.522 -31.828 -10.32 1 91.12 155 GLU A O 1
ATOM 1172 N N . GLY A 1 156 ? 0.808 -33.688 -11.461 1 89.5 156 GLY A N 1
ATOM 1173 C CA . GLY A 1 156 ? 1.304 -33.188 -12.742 1 89.5 156 GLY A CA 1
ATOM 1174 C C . GLY A 1 156 ? 2.789 -32.875 -12.719 1 89.5 156 GLY A C 1
ATOM 1175 O O . GLY A 1 156 ? 3.594 -33.719 -12.289 1 89.5 156 GLY A O 1
ATOM 1176 N N . ILE A 1 157 ? 3.113 -31.719 -13.266 1 88.94 157 ILE A N 1
ATOM 1177 C CA . ILE A 1 157 ? 4.504 -31.344 -13.469 1 88.94 157 ILE A CA 1
ATOM 1178 C C . ILE A 1 157 ? 5.203 -31.188 -12.117 1 88.94 157 ILE A C 1
ATOM 1180 O O . ILE A 1 157 ? 6.406 -31.438 -12.008 1 88.94 157 ILE A O 1
ATOM 1184 N N . CYS A 1 158 ? 4.461 -30.844 -11.109 1 93.44 158 CYS A N 1
ATOM 1185 C CA . CYS A 1 158 ? 5.043 -30.547 -9.805 1 93.44 158 CYS A CA 1
ATOM 1186 C C . CYS A 1 158 ? 5.566 -31.797 -9.125 1 93.44 158 CYS A C 1
ATOM 1188 O O . CYS A 1 158 ? 6.383 -31.719 -8.211 1 93.44 158 CYS A O 1
ATOM 1190 N N . GLU A 1 159 ? 5.172 -32.969 -9.555 1 92.81 159 GLU A N 1
ATOM 1191 C CA . GLU A 1 159 ? 5.594 -34.25 -8.969 1 92.81 159 GLU A CA 1
ATOM 1192 C C . GLU A 1 159 ? 7.102 -34.438 -9.117 1 92.81 159 GLU A C 1
ATOM 1194 O O . GLU A 1 159 ? 7.734 -35.062 -8.258 1 92.81 159 GLU A O 1
ATOM 1199 N N . GLY A 1 160 ? 7.559 -33.938 -10.156 1 92.25 160 GLY A N 1
ATOM 1200 C CA . GLY A 1 160 ? 8.977 -34.125 -10.43 1 92.25 160 GLY A CA 1
ATOM 1201 C C . GLY A 1 160 ? 9.867 -33.156 -9.688 1 92.25 160 GLY A C 1
ATOM 1202 O O . GLY A 1 160 ? 11.086 -33.344 -9.641 1 92.25 160 GLY A O 1
ATOM 1203 N N . PHE A 1 161 ? 9.289 -32.156 -9.062 1 92.69 161 PHE A N 1
ATOM 1204 C CA . PHE A 1 161 ? 10.117 -31.109 -8.5 1 92.69 161 PHE A CA 1
ATOM 1205 C C . PHE A 1 161 ? 9.945 -31.031 -6.988 1 92.69 161 PHE A C 1
ATOM 1207 O O . PHE A 1 161 ? 10.852 -30.594 -6.277 1 92.69 161 PHE A O 1
ATOM 1214 N N . LEU A 1 162 ? 8.773 -31.375 -6.535 1 94.56 162 LEU A N 1
ATOM 1215 C CA . LEU A 1 162 ? 8.469 -31.156 -5.125 1 94.56 162 LEU A CA 1
ATOM 1216 C C . LEU A 1 162 ? 7.887 -32.406 -4.492 1 94.56 162 LEU A C 1
ATOM 1218 O O . LEU A 1 162 ? 7.117 -33.125 -5.129 1 94.56 162 LEU A O 1
ATOM 1222 N N . LYS A 1 163 ? 8.195 -32.594 -3.219 1 95.81 163 LYS A N 1
ATOM 1223 C CA . LYS A 1 163 ? 7.617 -33.688 -2.447 1 95.81 163 LYS A CA 1
ATOM 1224 C C . LYS A 1 163 ? 6.211 -33.344 -1.963 1 95.81 163 LYS A C 1
ATOM 1226 O O . LYS A 1 163 ? 5.391 -34.219 -1.731 1 95.81 163 LYS A O 1
ATOM 1231 N N . GLU A 1 164 ? 6.008 -32.062 -1.812 1 96.56 164 GLU A N 1
ATOM 1232 C CA . GLU A 1 164 ? 4.703 -31.578 -1.38 1 96.56 164 GLU A CA 1
ATOM 1233 C C . GLU A 1 164 ? 4.406 -30.203 -1.982 1 96.56 164 GLU A C 1
ATOM 1235 O O . GLU A 1 164 ? 5.324 -29.453 -2.336 1 96.56 164 GLU A O 1
ATOM 1240 N N . VAL A 1 165 ? 3.146 -29.953 -2.16 1 97 165 VAL A N 1
ATOM 1241 C CA . VAL A 1 165 ? 2.691 -28.609 -2.494 1 97 165 VAL A CA 1
ATOM 1242 C C . VAL A 1 165 ? 1.765 -28.094 -1.396 1 97 165 VAL A C 1
ATOM 1244 O O . VAL A 1 165 ? 1.214 -28.875 -0.619 1 97 165 VAL A O 1
ATOM 1247 N N . LYS A 1 166 ? 1.688 -26.781 -1.289 1 98 166 LYS A N 1
ATOM 1248 C CA . LYS A 1 166 ? 0.951 -26.172 -0.183 1 98 166 LYS A CA 1
ATOM 1249 C C . LYS A 1 166 ? -0.354 -25.547 -0.667 1 98 166 LYS A C 1
ATOM 1251 O O . LYS A 1 166 ? -0.405 -24.969 -1.753 1 98 166 LYS A O 1
ATOM 1256 N N . GLY A 1 167 ? -1.385 -25.766 0.043 1 98.12 167 GLY A N 1
ATOM 1257 C CA . GLY A 1 167 ? -2.605 -24.969 0 1 98.12 167 GLY A CA 1
ATOM 1258 C C . GLY A 1 167 ? -2.842 -24.172 1.267 1 98.12 167 GLY A C 1
ATOM 1259 O O . GLY A 1 167 ? -1.931 -24 2.08 1 98.12 167 GLY A O 1
ATOM 1260 N N . PHE A 1 168 ? -4.082 -23.578 1.397 1 98.5 168 PHE A N 1
ATOM 1261 C CA . PHE A 1 168 ? -4.258 -22.812 2.623 1 98.5 168 PHE A CA 1
ATOM 1262 C C . PHE A 1 168 ? -5.719 -22.812 3.059 1 98.5 168 PHE A C 1
ATOM 1264 O O . PHE A 1 168 ? -6.605 -23.125 2.268 1 98.5 168 PHE A O 1
ATOM 1271 N N . ARG A 1 169 ? -5.863 -22.594 4.277 1 98.75 169 ARG A N 1
ATOM 1272 C CA . ARG A 1 169 ? -7.125 -22.203 4.902 1 98.75 169 ARG A CA 1
ATOM 1273 C C . ARG A 1 169 ? -7.043 -20.781 5.473 1 98.75 169 ARG A C 1
ATOM 1275 O O . ARG A 1 169 ? -6.066 -20.438 6.137 1 98.75 169 ARG A O 1
ATOM 1282 N N . LEU A 1 170 ? -7.992 -19.984 5.105 1 98.88 170 LEU A N 1
ATOM 1283 C CA . LEU A 1 170 ? -8.094 -18.609 5.605 1 98.88 170 LEU A CA 1
ATOM 1284 C C . LEU A 1 170 ? -9.312 -18.453 6.508 1 98.88 170 LEU A C 1
ATOM 1286 O O . LEU A 1 170 ? -10.422 -18.812 6.121 1 98.88 170 LEU A O 1
ATOM 1290 N N . THR A 1 171 ? -9.07 -17.922 7.707 1 98.88 171 THR A N 1
ATOM 1291 C CA . THR A 1 171 ? -10.133 -17.75 8.695 1 98.88 171 THR A CA 1
ATOM 1292 C C . THR A 1 171 ? -10.164 -16.312 9.211 1 98.88 171 THR A C 1
ATOM 1294 O O . THR A 1 171 ? -9.117 -15.719 9.484 1 98.88 171 THR A O 1
ATOM 1297 N N . MET A 1 172 ? -11.352 -15.789 9.234 1 98.81 172 MET A N 1
ATOM 1298 C CA . MET A 1 172 ? -11.523 -14.539 9.969 1 98.81 172 MET A CA 1
ATOM 1299 C C . MET A 1 172 ? -11.805 -14.805 11.445 1 98.81 172 MET A C 1
ATOM 1301 O O . MET A 1 172 ? -12.836 -15.391 11.789 1 98.81 172 MET A O 1
ATOM 1305 N N . THR A 1 173 ? -10.891 -14.297 12.266 1 98.75 173 THR A N 1
ATOM 1306 C CA . THR A 1 173 ? -10.953 -14.648 13.68 1 98.75 173 THR A CA 1
ATOM 1307 C C . THR A 1 173 ? -11.539 -13.508 14.5 1 98.75 173 THR A C 1
ATOM 1309 O O . THR A 1 173 ? -11.867 -13.68 15.672 1 98.75 173 THR A O 1
ATOM 1312 N N . GLU A 1 174 ? -11.609 -12.367 13.969 1 98.44 174 GLU A N 1
ATOM 1313 C CA . GLU A 1 174 ? -12.312 -11.211 14.523 1 98.44 174 GLU A CA 1
ATOM 1314 C C . GLU A 1 174 ? -13.094 -10.477 13.445 1 98.44 174 GLU A C 1
ATOM 1316 O O . GLU A 1 174 ? -12.594 -10.273 12.336 1 98.44 174 GLU A O 1
ATOM 1321 N N . LYS A 1 175 ? -14.344 -10.156 13.703 1 97.69 175 LYS A N 1
ATOM 1322 C CA . LYS A 1 175 ? -15.219 -9.445 12.773 1 97.69 175 LYS A CA 1
ATOM 1323 C C . LYS A 1 175 ? -15.922 -8.281 13.461 1 97.69 175 LYS A C 1
ATOM 1325 O O . LYS A 1 175 ? -16.75 -8.484 14.359 1 97.69 175 LYS A O 1
ATOM 1330 N N . ALA A 1 176 ? -15.555 -7.125 13.047 1 95 176 ALA A N 1
ATOM 1331 C CA . ALA A 1 176 ? -16.125 -5.887 13.57 1 95 176 ALA A CA 1
ATOM 1332 C C . ALA A 1 176 ? -15.977 -5.82 15.086 1 95 176 ALA A C 1
ATOM 1334 O O . ALA A 1 176 ? -16.938 -5.523 15.797 1 95 176 ALA A O 1
ATOM 1335 N N . GLY A 1 177 ? -14.859 -6.207 15.586 1 94.5 177 GLY A N 1
ATOM 1336 C CA . GLY A 1 177 ? -14.531 -6.066 17 1 94.5 177 GLY A CA 1
ATOM 1337 C C . GLY A 1 177 ? -14.984 -7.246 17.828 1 94.5 177 GLY A C 1
ATOM 1338 O O . GLY A 1 177 ? -14.75 -7.281 19.047 1 94.5 177 GLY A O 1
ATOM 1339 N N . LYS A 1 178 ? -15.602 -8.172 17.188 1 96.5 178 LYS A N 1
ATOM 1340 C CA . LYS A 1 178 ? -16.094 -9.352 17.906 1 96.5 178 LYS A CA 1
ATOM 1341 C C . LYS A 1 178 ? -15.359 -10.609 17.453 1 96.5 178 LYS A C 1
ATOM 1343 O O . LYS A 1 178 ? -15.062 -10.773 16.266 1 96.5 178 LYS A O 1
ATOM 1348 N N . PRO A 1 179 ? -15.109 -11.477 18.453 1 97.62 179 PRO A N 1
ATOM 1349 C CA . PRO A 1 179 ? -14.508 -12.75 18.031 1 97.62 179 PRO A CA 1
ATOM 1350 C C . PRO A 1 179 ? -15.344 -13.492 17 1 97.62 179 PRO A C 1
ATOM 1352 O O . PRO A 1 179 ? -16.578 -13.469 17.062 1 97.62 179 PRO A O 1
ATOM 1355 N N . ALA A 1 180 ? -14.648 -14.07 16.047 1 98 180 ALA A N 1
ATOM 1356 C CA . ALA A 1 180 ? -15.297 -14.82 14.969 1 98 180 ALA A CA 1
ATOM 1357 C C . ALA A 1 180 ? -14.492 -16.062 14.602 1 98 180 ALA A C 1
ATOM 1359 O O . ALA A 1 180 ? -13.398 -16.281 15.125 1 98 180 ALA A O 1
ATOM 1360 N N . SER A 1 181 ? -15.078 -16.938 13.789 1 98.38 181 SER A N 1
ATOM 1361 C CA . SER A 1 181 ? -14.422 -18.109 13.227 1 98.38 181 SER A CA 1
ATOM 1362 C C . SER A 1 181 ? -14.914 -18.406 11.812 1 98.38 181 SER A C 1
ATOM 1364 O O . SER A 1 181 ? -15.203 -19.547 11.477 1 98.38 181 SER A O 1
ATOM 1366 N N . ASP A 1 182 ? -15.062 -17.359 11.07 1 98.25 182 ASP A N 1
ATOM 1367 C CA . ASP A 1 182 ? -15.57 -17.5 9.703 1 98.25 182 ASP A CA 1
ATOM 1368 C C . ASP A 1 182 ? -14.508 -18.094 8.781 1 98.25 182 ASP A C 1
ATOM 1370 O O . ASP A 1 182 ? -13.445 -17.5 8.578 1 98.25 182 ASP A O 1
ATOM 1374 N N . ILE A 1 183 ? -14.805 -19.25 8.211 1 98.56 183 ILE A N 1
ATOM 1375 C CA . ILE A 1 183 ? -13.922 -19.828 7.203 1 98.56 183 ILE A CA 1
ATOM 1376 C C . ILE A 1 183 ? -14.133 -19.109 5.867 1 98.56 183 ILE A C 1
ATOM 1378 O O . ILE A 1 183 ? -15.203 -19.219 5.27 1 98.56 183 ILE A O 1
ATOM 1382 N N . LEU A 1 184 ? -13.125 -18.422 5.414 1 98.38 184 LEU A N 1
ATOM 1383 C CA . LEU A 1 184 ? -13.219 -17.625 4.188 1 98.38 184 LEU A CA 1
ATOM 1384 C C . LEU A 1 184 ? -12.789 -18.453 2.979 1 98.38 184 LEU A C 1
ATOM 1386 O O . LEU A 1 184 ? -13.281 -18.234 1.868 1 98.38 184 LEU A O 1
ATOM 1390 N N . GLU A 1 185 ? -11.844 -19.281 3.111 1 97.56 185 GLU A N 1
ATOM 1391 C CA . GLU A 1 185 ? -11.305 -20.203 2.127 1 97.56 185 GLU A CA 1
ATOM 1392 C C . GLU A 1 185 ? -10.758 -21.469 2.799 1 97.56 185 GLU A C 1
ATOM 1394 O O . GLU A 1 185 ? -10.117 -21.391 3.852 1 97.56 185 GLU A O 1
ATOM 1399 N N . ASP A 1 186 ? -11.055 -22.578 2.287 1 98.12 186 ASP A N 1
ATOM 1400 C CA . ASP A 1 186 ? -10.539 -23.859 2.734 1 98.12 186 ASP A CA 1
ATOM 1401 C C . ASP A 1 186 ? -10.266 -24.781 1.549 1 98.12 186 ASP A C 1
ATOM 1403 O O . ASP A 1 186 ? -11.148 -25.531 1.123 1 98.12 186 ASP A O 1
ATOM 1407 N N . GLU A 1 187 ? -9.062 -24.719 1.115 1 96.81 187 GLU A N 1
ATOM 1408 C CA . GLU A 1 187 ? -8.742 -25.406 -0.131 1 96.81 187 GLU A CA 1
ATOM 1409 C C . GLU A 1 187 ? -8.688 -26.906 0.069 1 96.81 187 GLU A C 1
ATOM 1411 O O . GLU A 1 187 ? -8.109 -27.391 1.046 1 96.81 187 GLU A O 1
ATOM 1416 N N . LYS A 1 188 ? -9.273 -27.625 -0.848 1 96.12 188 LYS A N 1
ATOM 1417 C CA . LYS A 1 188 ? -9.305 -29.078 -0.777 1 96.12 188 LYS A CA 1
ATOM 1418 C C . LYS A 1 188 ? -8.367 -29.703 -1.808 1 96.12 188 LYS A C 1
ATOM 1420 O O . LYS A 1 188 ? -8.023 -30.891 -1.713 1 96.12 188 LYS A O 1
ATOM 1425 N N . ARG A 1 189 ? -8.016 -28.906 -2.773 1 93.31 189 ARG A N 1
ATOM 1426 C CA . ARG A 1 189 ? -7.066 -29.297 -3.812 1 93.31 189 ARG A CA 1
ATOM 1427 C C . ARG A 1 189 ? -6.371 -28.062 -4.395 1 93.31 189 ARG A C 1
ATOM 1429 O O . ARG A 1 189 ? -6.832 -26.938 -4.211 1 93.31 189 ARG A O 1
ATOM 1436 N N . ILE A 1 190 ? -5.332 -28.281 -5 1 93.06 190 ILE A N 1
ATOM 1437 C CA . ILE A 1 190 ? -4.594 -27.188 -5.641 1 93.06 190 ILE A CA 1
ATOM 1438 C C . ILE A 1 190 ? -4.91 -27.172 -7.137 1 93.06 190 ILE A C 1
ATOM 1440 O O . ILE A 1 190 ? -4.613 -28.125 -7.855 1 93.06 190 ILE A O 1
ATOM 1444 N N . PRO A 1 191 ? -5.523 -26.078 -7.578 1 88.25 191 PRO A N 1
ATOM 1445 C CA . PRO A 1 191 ? -5.723 -26.016 -9.023 1 88.25 191 PRO A CA 1
ATOM 1446 C C . PRO A 1 191 ? -4.41 -25.984 -9.805 1 88.25 191 PRO A C 1
ATOM 1448 O O . PRO A 1 191 ? -3.418 -25.438 -9.312 1 88.25 191 PRO A O 1
ATOM 1451 N N . LEU A 1 192 ? -4.43 -26.484 -11.023 1 81.5 192 LEU A N 1
ATOM 1452 C CA . LEU A 1 192 ? -3.229 -26.516 -11.852 1 81.5 192 LEU A CA 1
ATOM 1453 C C . LEU A 1 192 ? -2.717 -25.109 -12.125 1 81.5 192 LEU A C 1
ATOM 1455 O O . LEU A 1 192 ? -1.509 -24.891 -12.258 1 81.5 192 LEU A O 1
ATOM 1459 N N . SER A 1 193 ? -3.605 -24.203 -12.148 1 83.44 193 SER A N 1
ATOM 1460 C CA . SER A 1 193 ? -3.25 -22.828 -12.469 1 83.44 193 SER A CA 1
ATOM 1461 C C . SER A 1 193 ? -2.395 -22.203 -11.367 1 83.44 193 SER A C 1
ATOM 1463 O O . SER A 1 193 ? -1.768 -21.156 -11.578 1 83.44 193 SER A O 1
ATOM 1465 N N . ARG A 1 194 ? -2.41 -22.875 -10.188 1 91.06 194 ARG A N 1
ATOM 1466 C CA . ARG A 1 194 ? -1.67 -22.344 -9.047 1 91.06 194 ARG A CA 1
ATOM 1467 C C . ARG A 1 194 ? -0.178 -22.625 -9.188 1 91.06 194 ARG A C 1
ATOM 1469 O O . ARG A 1 194 ? 0.634 -22.078 -8.43 1 91.06 194 ARG A O 1
ATOM 1476 N N . ARG A 1 195 ? 0.165 -23.391 -10.211 1 89.25 195 ARG A N 1
ATOM 1477 C CA . ARG A 1 195 ? 1.542 -23.828 -10.438 1 89.25 195 ARG A CA 1
ATOM 1478 C C . ARG A 1 195 ? 2.037 -24.703 -9.297 1 89.25 195 ARG A C 1
ATOM 1480 O O . ARG A 1 195 ? 1.337 -25.625 -8.867 1 89.25 195 ARG A O 1
ATOM 1487 N N . CYS A 1 196 ? 3.283 -24.688 -8.758 1 95.44 1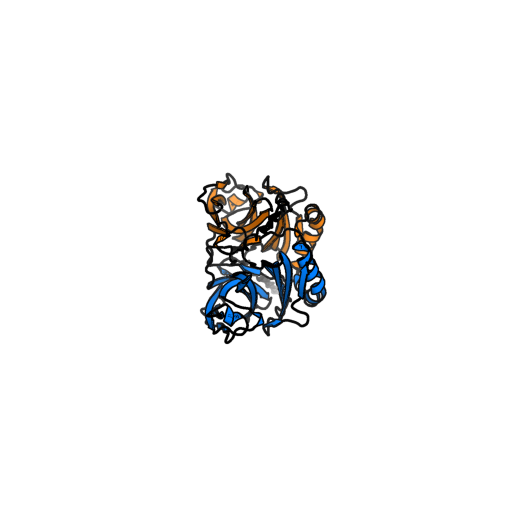96 CYS A N 1
ATOM 1488 C CA . CYS A 1 196 ? 3.859 -25.516 -7.707 1 95.44 196 CYS A CA 1
ATOM 1489 C C . CYS A 1 196 ? 4.027 -24.719 -6.418 1 95.44 196 CYS A C 1
ATOM 1491 O O . CYS A 1 196 ? 5.148 -24.359 -6.047 1 95.44 196 CYS A O 1
ATOM 1493 N N . PRO A 1 197 ? 2.822 -24.484 -5.688 1 97.88 197 PRO A N 1
ATOM 1494 C CA . PRO A 1 197 ? 2.879 -23.578 -4.531 1 97.88 197 PRO A CA 1
ATOM 1495 C C . PRO A 1 197 ? 3.645 -24.188 -3.355 1 97.88 197 PRO A C 1
ATOM 1497 O O . PRO A 1 197 ? 3.467 -25.359 -3.037 1 97.88 197 PRO A O 1
ATOM 1500 N N . THR A 1 198 ? 4.477 -23.312 -2.764 1 97.56 198 THR A N 1
ATOM 1501 C CA . THR A 1 198 ? 5.312 -23.75 -1.65 1 97.56 198 THR A CA 1
ATOM 1502 C C . THR A 1 198 ? 4.984 -22.969 -0.385 1 97.56 198 THR A C 1
ATOM 1504 O O . THR A 1 198 ? 5.43 -23.328 0.708 1 97.56 198 THR A O 1
ATOM 1507 N N . GLY A 1 199 ? 4.23 -21.922 -0.486 1 97.5 199 GLY A N 1
ATOM 1508 C CA . GLY A 1 199 ? 3.893 -21.109 0.677 1 97.5 199 GLY A CA 1
ATOM 1509 C C . GLY A 1 199 ? 2.889 -20.016 0.371 1 97.5 199 GLY A C 1
ATOM 1510 O O . GLY A 1 199 ? 2.609 -19.734 -0.795 1 97.5 199 GLY A O 1
ATOM 1511 N N . TYR A 1 200 ? 2.314 -19.547 1.438 1 98.31 200 TYR A N 1
ATOM 1512 C CA . TYR A 1 200 ? 1.306 -18.5 1.345 1 98.31 200 TYR A CA 1
ATOM 1513 C C . TYR A 1 200 ? 1.52 -17.438 2.42 1 98.31 200 TYR A C 1
ATOM 1515 O O . TYR A 1 200 ? 2.014 -17.75 3.508 1 98.31 200 TYR A O 1
ATOM 1523 N N . ARG A 1 201 ? 1.138 -16.25 2.137 1 97.81 201 ARG A N 1
ATOM 1524 C CA . ARG A 1 201 ? 1.112 -15.164 3.107 1 97.81 201 ARG A CA 1
ATOM 1525 C C . ARG A 1 201 ? -0.093 -14.258 2.881 1 97.81 201 ARG A C 1
ATOM 1527 O O . ARG A 1 201 ? -0.564 -14.109 1.751 1 97.81 201 ARG A O 1
ATOM 1534 N N . ILE A 1 202 ? -0.613 -13.719 3.98 1 98.56 202 ILE A N 1
ATOM 1535 C CA . ILE A 1 202 ? -1.582 -12.641 3.857 1 98.56 202 ILE A CA 1
ATOM 1536 C C . ILE A 1 202 ? -0.871 -11.352 3.439 1 98.56 202 ILE A C 1
ATOM 1538 O O . ILE A 1 202 ? -0.2 -10.719 4.254 1 98.56 202 ILE A O 1
ATOM 1542 N N . GLY A 1 203 ? -1.102 -10.984 2.182 1 97.88 203 GLY A N 1
ATOM 1543 C CA . GLY A 1 203 ? -0.328 -9.891 1.624 1 97.88 203 GLY A CA 1
ATOM 1544 C C . GLY A 1 203 ? -0.955 -8.531 1.873 1 97.88 203 GLY A C 1
ATOM 1545 O O . GLY A 1 203 ? -0.282 -7.5 1.772 1 97.88 203 GLY A O 1
ATOM 1546 N N . GLY A 1 204 ? -2.209 -8.531 2.137 1 97.81 204 GLY A N 1
ATOM 1547 C CA . GLY A 1 204 ? -2.887 -7.266 2.377 1 97.81 204 GLY A CA 1
ATOM 1548 C C . GLY A 1 204 ? -4.398 -7.375 2.295 1 97.81 204 GLY A C 1
ATOM 1549 O O . GLY A 1 204 ? -4.938 -8.469 2.137 1 97.81 204 GLY A O 1
ATOM 1550 N N . VAL A 1 205 ? -5.043 -6.262 2.541 1 98.75 205 VAL A N 1
ATOM 1551 C CA . VAL A 1 205 ? -6.496 -6.184 2.457 1 98.75 205 VAL A CA 1
ATOM 1552 C C . VAL A 1 205 ? -6.91 -4.848 1.852 1 98.75 205 VAL A C 1
ATOM 1554 O O . VAL A 1 205 ? -6.402 -3.795 2.246 1 98.75 205 VAL A O 1
ATOM 1557 N N . VAL A 1 206 ? -7.773 -4.898 0.874 1 98.62 206 VAL A N 1
ATOM 1558 C CA . VAL A 1 206 ? -8.438 -3.709 0.343 1 98.62 206 VAL A CA 1
ATOM 1559 C C . VAL A 1 206 ? -9.898 -3.699 0.77 1 98.62 206 VAL A C 1
ATOM 1561 O O . VAL A 1 206 ? -10.609 -4.695 0.603 1 98.62 206 VAL A O 1
ATOM 1564 N N . THR A 1 207 ? -10.344 -2.543 1.328 1 98.5 207 THR A N 1
ATOM 1565 C CA . THR A 1 207 ? -11.695 -2.516 1.87 1 98.5 207 THR A CA 1
ATOM 1566 C C . THR A 1 207 ? -12.547 -1.46 1.161 1 98.5 207 THR A C 1
ATOM 1568 O O . THR A 1 207 ? -12.016 -0.458 0.675 1 98.5 207 THR A O 1
ATOM 1571 N N . HIS A 1 208 ? -13.766 -1.708 1.04 1 97.69 208 HIS A N 1
ATOM 1572 C CA . HIS A 1 208 ? -14.789 -0.771 0.597 1 97.69 208 HIS A CA 1
ATOM 1573 C C . HIS A 1 208 ? -15.992 -0.786 1.535 1 97.69 208 HIS A C 1
ATOM 1575 O O . HIS A 1 208 ? -16.688 -1.802 1.653 1 97.69 208 HIS A O 1
ATOM 1581 N N . VAL A 1 209 ? -16.141 0.319 2.225 1 94.94 209 VAL A N 1
ATOM 1582 C CA . VAL A 1 209 ? -17.297 0.489 3.105 1 94.94 209 VAL A CA 1
ATOM 1583 C C . VAL A 1 209 ? -18.406 1.256 2.375 1 94.94 209 VAL A C 1
ATOM 1585 O O . VAL A 1 209 ? -18.188 2.393 1.943 1 94.94 209 VAL A O 1
ATOM 1588 N N . LYS A 1 210 ? -19.578 0.672 2.268 1 92.94 210 LYS A N 1
ATOM 1589 C CA . LYS A 1 210 ? -20.703 1.271 1.533 1 92.94 210 LYS A CA 1
ATOM 1590 C C . LYS A 1 210 ? -21.531 2.178 2.438 1 92.94 210 LYS A C 1
ATOM 1592 O O . LYS A 1 210 ? -21.359 2.16 3.66 1 92.94 210 LYS A O 1
ATOM 1597 N N . ALA A 1 211 ? -22.359 2.916 1.835 1 86.75 211 ALA A N 1
ATOM 1598 C CA . ALA A 1 211 ? -23.172 3.906 2.545 1 86.75 211 ALA A CA 1
ATOM 1599 C C . ALA A 1 211 ? -24.125 3.234 3.533 1 86.75 211 ALA A C 1
ATOM 1601 O O . ALA A 1 211 ? -24.438 3.801 4.582 1 86.75 211 ALA A O 1
ATOM 1602 N N . ASP A 1 212 ? -24.547 2.039 3.326 1 91.12 212 ASP A N 1
ATOM 1603 C CA . ASP A 1 212 ? -25.516 1.349 4.176 1 91.12 212 ASP A CA 1
ATOM 1604 C C . ASP A 1 212 ? -24.812 0.616 5.316 1 91.12 212 ASP A C 1
ATOM 1606 O O . ASP A 1 212 ? -25.453 -0.109 6.082 1 91.12 212 ASP A O 1
ATOM 1610 N N . GLY A 1 213 ? -23.516 0.758 5.367 1 90.31 213 GLY A N 1
ATOM 1611 C CA . GLY A 1 213 ? -22.75 0.155 6.453 1 90.31 213 GLY A CA 1
ATOM 1612 C C . GLY A 1 213 ? -22.172 -1.204 6.094 1 90.31 213 GLY A C 1
ATOM 1613 O O . GLY A 1 213 ? -21.297 -1.714 6.789 1 90.31 213 GLY A O 1
ATOM 1614 N N . SER A 1 214 ? -22.719 -1.808 4.992 1 95.38 214 SER A N 1
ATOM 1615 C CA . SER A 1 214 ? -22.109 -3.062 4.547 1 95.38 214 SER A CA 1
ATOM 1616 C C . SER A 1 214 ? -20.719 -2.836 3.967 1 95.38 214 SER A C 1
ATOM 1618 O O . SER A 1 214 ? -20.391 -1.729 3.535 1 95.38 214 SER A O 1
ATOM 1620 N N . GLU A 1 215 ? -19.906 -3.879 4.074 1 97.5 215 GLU A N 1
ATOM 1621 C CA . GLU A 1 215 ? -18.516 -3.76 3.629 1 97.5 215 GLU A CA 1
ATOM 1622 C C . GLU A 1 215 ? -18.125 -4.926 2.725 1 97.5 215 GLU A C 1
ATOM 1624 O O . GLU A 1 215 ? -18.703 -6.008 2.814 1 97.5 215 GLU A O 1
ATOM 1629 N N . VAL A 1 216 ? -17.25 -4.68 1.835 1 98.5 216 VAL A N 1
ATOM 1630 C CA . VAL A 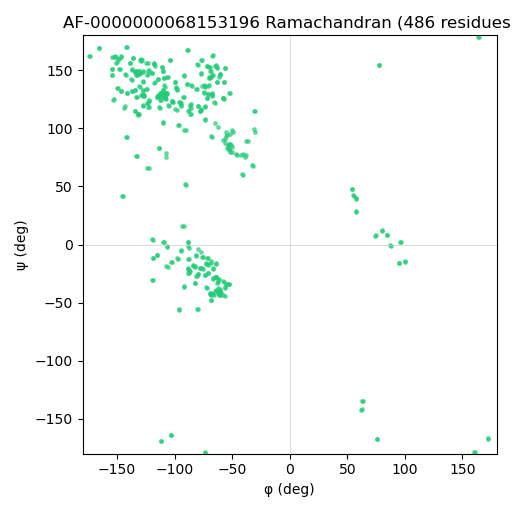1 216 ? -16.562 -5.723 1.069 1 98.5 216 VAL A CA 1
ATOM 1631 C C . VAL A 1 216 ? -15.055 -5.598 1.258 1 98.5 216 VAL A C 1
ATOM 1633 O O . VAL A 1 216 ? -14.492 -4.508 1.115 1 98.5 216 VAL A O 1
ATOM 1636 N N . HIS A 1 217 ? -14.438 -6.668 1.711 1 98.81 217 HIS A N 1
ATOM 1637 C CA . HIS A 1 217 ? -12.984 -6.766 1.845 1 98.81 217 HIS A CA 1
ATOM 1638 C C . HIS A 1 217 ? -12.398 -7.703 0.798 1 98.81 217 HIS A C 1
ATOM 1640 O O . HIS A 1 217 ? -12.922 -8.789 0.566 1 98.81 217 HIS A O 1
ATOM 1646 N N . ALA A 1 218 ? -11.43 -7.277 0.089 1 98.88 218 ALA A N 1
ATOM 1647 C CA . ALA A 1 218 ? -10.602 -8.156 -0.728 1 98.88 218 ALA A CA 1
ATOM 1648 C C . ALA A 1 218 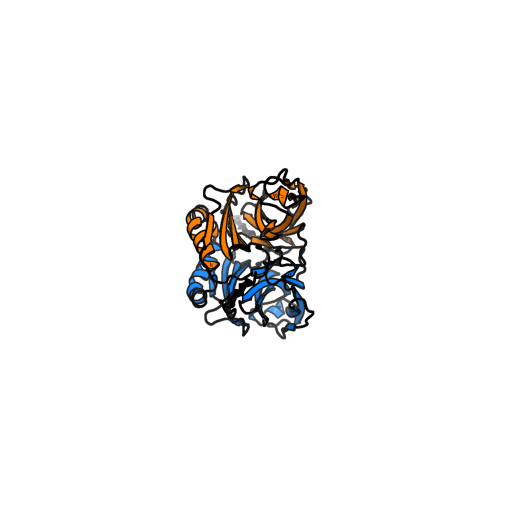? -9.312 -8.531 -0.001 1 98.88 218 ALA A C 1
ATOM 1650 O O . ALA A 1 218 ? -8.398 -7.707 0.11 1 98.88 218 ALA A O 1
ATOM 1651 N N . VAL A 1 219 ? -9.258 -9.742 0.542 1 98.88 219 VAL A N 1
ATOM 1652 C CA . VAL A 1 219 ? -8.039 -10.234 1.171 1 98.88 219 VAL A CA 1
ATOM 1653 C C . VAL A 1 219 ? -7.062 -10.719 0.099 1 98.88 219 VAL A C 1
ATOM 1655 O O . VAL A 1 219 ? -7.383 -11.617 -0.683 1 98.88 219 VAL A O 1
ATOM 1658 N N . MET A 1 220 ? -5.945 -10.086 0.075 1 98.81 220 MET A N 1
ATOM 1659 C CA . MET A 1 220 ? -4.938 -10.422 -0.93 1 98.81 220 MET A CA 1
ATOM 1660 C C . MET A 1 220 ? -3.93 -11.422 -0.376 1 98.81 220 MET A C 1
ATOM 1662 O O . MET A 1 220 ? -3.285 -11.164 0.642 1 98.81 220 MET A O 1
ATOM 1666 N N . ILE A 1 221 ? -3.842 -12.539 -1.046 1 98.75 221 ILE A N 1
ATOM 1667 C CA . ILE A 1 221 ? -2.92 -13.594 -0.651 1 98.75 221 ILE A CA 1
ATOM 1668 C C . ILE A 1 221 ? -1.764 -13.672 -1.645 1 98.75 221 ILE A C 1
ATOM 1670 O O . ILE A 1 221 ? -1.98 -13.727 -2.857 1 98.75 221 ILE A O 1
ATOM 1674 N N . LEU A 1 222 ? -0.597 -13.594 -1.167 1 98.31 222 LEU A N 1
ATOM 1675 C CA . LEU A 1 222 ? 0.572 -13.875 -1.995 1 98.31 222 LEU A CA 1
ATOM 1676 C C . LEU A 1 222 ? 0.893 -15.359 -2.006 1 98.31 222 LEU A C 1
ATOM 1678 O O . LEU A 1 222 ? 1.157 -15.953 -0.956 1 98.31 222 LEU A O 1
ATOM 1682 N N . VAL A 1 223 ? 0.884 -15.953 -3.143 1 98.12 223 VAL A N 1
ATOM 1683 C CA . VAL A 1 223 ? 1.242 -17.344 -3.338 1 98.12 223 VAL A CA 1
ATOM 1684 C C . VAL A 1 223 ? 2.715 -17.453 -3.729 1 98.12 223 VAL A C 1
ATOM 1686 O O . VAL A 1 223 ? 3.145 -16.875 -4.723 1 98.12 223 VAL A O 1
ATOM 1689 N N . GLU A 1 224 ? 3.428 -18.125 -2.951 1 97.12 224 GLU A N 1
ATOM 1690 C CA . GLU A 1 224 ? 4.805 -18.469 -3.303 1 97.12 224 GLU A CA 1
ATOM 1691 C C . GLU A 1 224 ? 4.87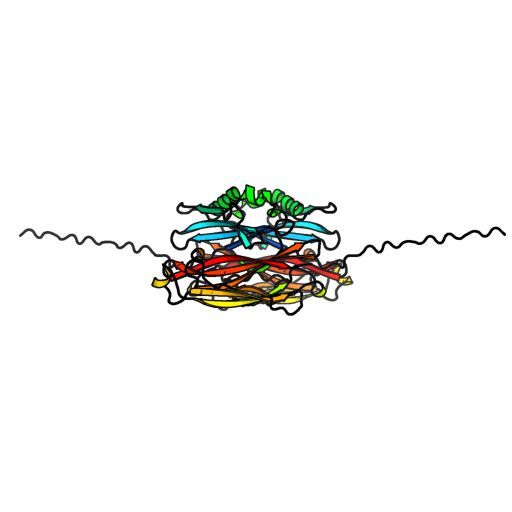1 -19.828 -3.992 1 97.12 224 GLU A C 1
ATOM 1693 O O . GLU A 1 224 ? 4.328 -20.812 -3.49 1 97.12 224 GLU A O 1
ATOM 1698 N N . SER A 1 225 ? 5.48 -19.906 -5.148 1 96.5 225 SER A N 1
ATOM 1699 C CA . SER A 1 225 ? 5.59 -21.141 -5.922 1 96.5 225 SER A CA 1
ATOM 1700 C C . SER A 1 225 ? 6.996 -21.312 -6.484 1 96.5 225 SER A C 1
ATOM 1702 O O . SER A 1 225 ? 7.773 -20.359 -6.543 1 96.5 225 SER A O 1
ATOM 1704 N N . LEU A 1 226 ? 7.195 -22.547 -6.801 1 94.44 226 LEU A N 1
ATOM 1705 C CA . LEU A 1 226 ? 8.484 -22.828 -7.426 1 94.44 226 LEU A CA 1
ATOM 1706 C C . LEU A 1 226 ? 8.664 -22 -8.695 1 94.44 226 LEU A C 1
ATOM 1708 O O . LEU A 1 226 ? 7.789 -22 -9.562 1 94.44 226 LEU A O 1
ATOM 1712 N N . GLY A 1 227 ? 9.797 -21.281 -8.719 1 90.81 227 GLY A N 1
ATOM 1713 C CA . GLY A 1 227 ? 10.117 -20.453 -9.875 1 90.81 227 GLY A CA 1
ATOM 1714 C C . GLY A 1 227 ? 11.172 -21.062 -10.773 1 90.81 227 GLY A C 1
ATOM 1715 O O . GLY A 1 227 ? 11.422 -22.266 -10.719 1 90.81 227 GLY A O 1
ATOM 1716 N N . PHE A 1 228 ? 11.695 -20.203 -11.609 1 86.12 228 PHE A N 1
ATOM 1717 C CA . PHE A 1 228 ? 12.719 -20.625 -12.562 1 86.12 228 PHE A CA 1
ATOM 1718 C C . PHE A 1 228 ? 14.008 -21 -11.836 1 86.12 228 PHE A C 1
ATOM 1720 O O . PHE A 1 228 ? 14.453 -20.281 -10.938 1 86.12 228 PHE A O 1
ATOM 1727 N N . GLU A 1 229 ? 14.547 -22.125 -12.141 1 85 229 GLU A N 1
ATOM 1728 C CA . GLU A 1 229 ? 15.812 -22.625 -11.625 1 85 229 GLU A CA 1
ATOM 1729 C C . GLU A 1 229 ? 15.805 -22.703 -10.102 1 85 229 GLU A C 1
ATOM 1731 O O . GLU A 1 229 ? 16.812 -22.406 -9.445 1 85 229 GLU A O 1
ATOM 1736 N N . GLY A 1 230 ? 14.672 -22.875 -9.539 1 87.44 230 GLY A N 1
ATOM 1737 C CA . GLY A 1 230 ? 14.594 -23.125 -8.109 1 87.44 230 GLY A CA 1
ATOM 1738 C C . GLY A 1 230 ? 14.312 -21.891 -7.293 1 87.44 230 GLY A C 1
ATOM 1739 O O . GLY A 1 230 ? 14.242 -21.953 -6.066 1 87.44 230 GLY A O 1
ATOM 1740 N N . THR A 1 231 ? 14.133 -20.766 -7.961 1 93.06 231 THR A N 1
ATOM 1741 C CA . THR A 1 231 ? 13.781 -19.547 -7.258 1 93.06 231 THR A CA 1
ATOM 1742 C C . THR A 1 231 ? 12.32 -19.578 -6.797 1 93.06 231 THR A C 1
ATOM 1744 O O . THR A 1 231 ? 11.68 -20.641 -6.859 1 93.06 231 THR A O 1
ATOM 1747 N N . THR A 1 232 ? 11.891 -18.547 -6.188 1 94.94 232 THR A N 1
ATOM 1748 C CA . THR A 1 232 ? 10.5 -18.438 -5.758 1 94.94 232 THR A CA 1
ATOM 1749 C C . THR A 1 232 ? 9.773 -17.359 -6.562 1 94.94 232 THR A C 1
ATOM 1751 O O . THR A 1 232 ? 10.297 -16.266 -6.77 1 94.94 232 THR A O 1
ATOM 1754 N N . ASP A 1 233 ? 8.641 -17.734 -7.078 1 95.56 233 ASP A N 1
ATOM 1755 C CA . ASP A 1 233 ? 7.734 -16.766 -7.688 1 95.56 233 ASP A CA 1
ATOM 1756 C C . ASP A 1 233 ? 6.613 -16.375 -6.73 1 95.56 233 ASP A C 1
ATOM 1758 O O . ASP A 1 233 ? 6.125 -17.219 -5.965 1 95.56 233 ASP A O 1
ATOM 1762 N N . GLY A 1 234 ? 6.27 -15.102 -6.723 1 96.88 234 GLY A N 1
ATOM 1763 C CA . GLY A 1 234 ? 5.117 -14.625 -5.973 1 96.88 234 GLY A CA 1
ATOM 1764 C C . GLY A 1 234 ? 3.992 -14.125 -6.859 1 96.88 234 GLY A C 1
ATOM 1765 O O . GLY A 1 234 ? 4.211 -13.305 -7.75 1 96.88 234 GLY A O 1
ATOM 1766 N N . ARG A 1 235 ? 2.799 -14.664 -6.699 1 97.56 235 ARG A N 1
ATOM 1767 C CA . ARG A 1 235 ? 1.601 -14.25 -7.422 1 97.56 235 ARG A CA 1
ATOM 1768 C C . ARG A 1 235 ? 0.448 -13.977 -6.461 1 97.56 235 ARG A C 1
ATOM 1770 O O . ARG A 1 235 ? 0.434 -14.492 -5.34 1 97.56 235 ARG A O 1
ATOM 1777 N N . TRP A 1 236 ? -0.498 -13.219 -6.945 1 97.81 236 TRP A N 1
ATOM 1778 C CA . TRP A 1 236 ? -1.542 -12.742 -6.043 1 97.81 236 TRP A CA 1
ATOM 1779 C C . TRP A 1 236 ? -2.869 -13.438 -6.336 1 97.81 236 TRP A C 1
ATOM 1781 O O . TRP A 1 236 ? -3.209 -13.672 -7.5 1 97.81 236 TRP A O 1
ATOM 1791 N N . ILE A 1 237 ? -3.592 -13.703 -5.312 1 97.19 237 ILE A N 1
ATOM 1792 C CA . ILE A 1 237 ? -5.004 -14.047 -5.438 1 97.19 237 ILE A CA 1
ATOM 1793 C C . ILE A 1 237 ? -5.828 -13.195 -4.477 1 97.19 237 ILE A C 1
ATOM 1795 O O . ILE A 1 237 ? -5.332 -12.773 -3.428 1 97.19 237 ILE A O 1
ATOM 1799 N N . ALA A 1 238 ? -6.988 -12.898 -4.871 1 98.44 238 ALA A N 1
ATOM 1800 C CA . ALA A 1 238 ? -7.926 -12.141 -4.047 1 98.44 238 ALA A CA 1
ATOM 1801 C C . ALA A 1 238 ? -9.031 -13.047 -3.5 1 98.44 238 ALA A C 1
ATOM 1803 O O . ALA A 1 238 ? -9.602 -13.852 -4.238 1 98.44 238 ALA A O 1
ATOM 1804 N N . VAL A 1 239 ? -9.25 -12.945 -2.193 1 98.56 239 VAL A N 1
ATOM 1805 C CA . VAL A 1 239 ? -10.375 -13.602 -1.538 1 98.56 239 VAL A CA 1
ATOM 1806 C C . VAL A 1 239 ? -11.383 -12.555 -1.077 1 98.56 239 VAL A C 1
ATOM 1808 O O . VAL A 1 239 ? -11.164 -11.867 -0.075 1 98.56 239 VAL A O 1
ATOM 1811 N N . PRO A 1 240 ? -12.492 -12.469 -1.819 1 98.62 240 PRO A N 1
ATOM 1812 C CA . PRO A 1 240 ? -13.492 -11.484 -1.407 1 98.62 240 PRO A CA 1
ATOM 1813 C C . PRO A 1 240 ? -14.273 -11.922 -0.174 1 98.62 240 PRO A C 1
ATOM 1815 O O . PRO A 1 240 ? -14.602 -13.102 -0.032 1 98.62 240 PRO A O 1
ATOM 1818 N N . VAL A 1 241 ? -14.461 -10.984 0.717 1 98.25 241 VAL A N 1
ATOM 1819 C CA . VAL A 1 241 ? -15.266 -11.172 1.92 1 98.25 241 VAL A CA 1
ATOM 1820 C C . VAL A 1 241 ? -16.359 -10.117 1.976 1 98.25 241 VAL A C 1
ATOM 1822 O O . VAL A 1 241 ? -16.078 -8.914 1.961 1 98.25 241 VAL A O 1
ATOM 1825 N N . ARG A 1 242 ? -17.562 -10.547 2.031 1 96.81 242 ARG A N 1
ATOM 1826 C CA . ARG A 1 242 ? -18.688 -9.633 2.143 1 96.81 242 ARG A CA 1
ATOM 1827 C C . ARG A 1 242 ? -19.219 -9.586 3.574 1 96.81 242 ARG A C 1
ATOM 1829 O O . ARG A 1 242 ? -19.516 -10.625 4.168 1 96.81 242 ARG A O 1
ATOM 1836 N N . ILE A 1 243 ? -19.25 -8.414 4.102 1 95.94 243 ILE A N 1
ATOM 1837 C CA . ILE A 1 243 ? -19.703 -8.188 5.469 1 95.94 243 ILE A CA 1
ATOM 1838 C C . ILE A 1 243 ? -21 -7.387 5.453 1 95.94 243 ILE A C 1
ATOM 1840 O O . ILE A 1 243 ? -21.031 -6.238 5 1 95.94 243 ILE A O 1
ATOM 1844 N N . PRO A 1 244 ? -22.031 -7.984 5.961 1 90.31 244 PRO A N 1
ATOM 1845 C CA . PRO A 1 244 ? -23.297 -7.273 5.988 1 90.31 244 PRO A CA 1
ATOM 1846 C C . PRO A 1 244 ? -23.297 -6.094 6.957 1 90.31 244 PRO A C 1
ATOM 1848 O O . PRO A 1 244 ? -22.484 -6.047 7.875 1 90.31 244 PRO A O 1
ATOM 1851 N N . GLY A 1 245 ? -24.062 -5.047 6.668 1 82.69 245 GLY A N 1
ATOM 1852 C CA . GLY A 1 245 ? -24.219 -3.891 7.535 1 82.69 245 GLY A CA 1
ATOM 1853 C C . GLY A 1 245 ? -25.016 -4.18 8.789 1 82.69 245 GLY A C 1
ATOM 1854 O O . GLY A 1 245 ? -25.734 -5.184 8.852 1 82.69 245 GLY A O 1
ATOM 1855 N N . MET B 1 1 ? -59.812 42.406 28.703 1 30.72 1 MET B N 1
ATOM 1856 C CA . MET B 1 1 ? -58.688 41.531 29.125 1 30.72 1 MET B CA 1
ATOM 1857 C C . MET B 1 1 ? -58.5 40.375 28.156 1 30.72 1 MET B C 1
ATOM 1859 O O . MET B 1 1 ? -59.094 39.312 28.312 1 30.72 1 MET B O 1
ATOM 1863 N N . THR B 1 2 ? -58.438 40.625 26.859 1 37 2 THR B N 1
ATOM 1864 C CA . THR B 1 2 ? -58.219 39.656 25.797 1 37 2 THR B CA 1
ATOM 1865 C C . THR B 1 2 ? -56.844 39 25.953 1 37 2 THR B C 1
ATOM 1867 O O . THR B 1 2 ? -55.812 39.719 26.062 1 37 2 THR B O 1
ATOM 1870 N N . ALA B 1 3 ? -56.844 37.75 26.5 1 44.38 3 ALA B N 1
ATOM 1871 C CA . ALA B 1 3 ? -55.688 36.875 26.703 1 44.38 3 ALA B CA 1
ATOM 1872 C C . ALA B 1 3 ? -54.875 36.719 25.406 1 44.38 3 ALA B C 1
ATOM 1874 O O . ALA B 1 3 ? -55.438 36.281 24.391 1 44.38 3 ALA B O 1
ATOM 1875 N N . ARG B 1 4 ? -53.844 37.5 25.203 1 46.88 4 ARG B N 1
ATOM 1876 C CA . ARG B 1 4 ? -52.812 37.344 24.172 1 46.88 4 ARG B CA 1
ATOM 1877 C C . ARG B 1 4 ? -52.188 35.938 24.266 1 46.88 4 ARG B C 1
ATOM 1879 O O . ARG B 1 4 ? -51.656 35.562 25.312 1 46.88 4 ARG B O 1
ATOM 1886 N N . ALA B 1 5 ? -52.719 34.938 23.453 1 42.5 5 ALA B N 1
ATOM 1887 C CA . ALA B 1 5 ? -52.094 33.625 23.328 1 42.5 5 ALA B CA 1
ATOM 1888 C C . ALA B 1 5 ? -50.625 33.75 22.891 1 42.5 5 ALA B C 1
ATOM 1890 O O . ALA B 1 5 ? -50.344 34.312 21.844 1 42.5 5 ALA B O 1
ATOM 1891 N N . ALA B 1 6 ? -49.688 33.781 23.828 1 44.88 6 ALA B N 1
ATOM 1892 C CA . ALA B 1 6 ? -48.25 33.656 23.594 1 44.88 6 ALA B CA 1
ATOM 1893 C C . ALA B 1 6 ? -47.938 32.375 22.797 1 44.88 6 ALA B C 1
ATOM 1895 O O . ALA B 1 6 ? -48.188 31.266 23.25 1 44.88 6 ALA B O 1
ATOM 1896 N N . THR B 1 7 ? -48.062 32.438 21.438 1 41.78 7 THR B N 1
ATOM 1897 C CA . THR B 1 7 ? -47.562 31.297 20.656 1 41.78 7 THR B CA 1
ATOM 1898 C C . THR B 1 7 ? -46.094 31.031 20.969 1 41.78 7 THR B C 1
ATOM 1900 O O . THR B 1 7 ? -45.25 31.906 20.766 1 41.78 7 THR B O 1
ATOM 1903 N N . ALA B 1 8 ? -45.781 30.25 21.969 1 42.78 8 ALA B N 1
ATOM 1904 C CA . ALA B 1 8 ? -44.438 29.719 22.172 1 42.78 8 ALA B CA 1
ATOM 1905 C C . ALA B 1 8 ? -43.906 29.062 20.906 1 42.78 8 ALA B C 1
ATOM 1907 O O . ALA B 1 8 ? -44.469 28.109 20.391 1 42.78 8 ALA B O 1
ATOM 1908 N N . GLY B 1 9 ? -43.312 29.859 20.031 1 38.62 9 GLY B N 1
ATOM 1909 C CA . GLY B 1 9 ? -42.594 29.266 18.906 1 38.62 9 GLY B CA 1
ATOM 1910 C C . GLY B 1 9 ? -41.625 28.172 19.344 1 38.62 9 GLY B C 1
ATOM 1911 O O . GLY B 1 9 ? -40.75 28.406 20.172 1 38.62 9 GLY B O 1
ATOM 1912 N N . ILE B 1 10 ? -42 26.906 19.25 1 43.28 10 ILE B N 1
ATOM 1913 C CA . ILE B 1 10 ? -41.125 25.75 19.375 1 43.28 10 ILE B CA 1
ATOM 1914 C C . ILE B 1 10 ? -39.969 25.875 18.422 1 43.28 10 ILE B C 1
ATOM 1916 O O . ILE B 1 10 ? -40.125 25.922 17.203 1 43.28 10 ILE B O 1
ATOM 1920 N N . ILE B 1 11 ? -38.969 26.578 18.828 1 39.44 11 ILE B N 1
ATOM 1921 C CA . ILE B 1 11 ? -37.719 26.469 18.078 1 39.44 11 ILE B CA 1
ATOM 1922 C C . ILE B 1 11 ? -37.312 25 17.953 1 39.44 11 ILE B C 1
ATOM 1924 O O . ILE B 1 11 ? -37.031 24.328 18.938 1 39.44 11 ILE B O 1
ATOM 1928 N N . LEU B 1 12 ? -37.875 24.281 17 1 37.38 12 LEU B N 1
ATOM 1929 C CA . LEU B 1 12 ? -37.344 22.984 16.609 1 37.38 12 LEU B CA 1
ATOM 1930 C C . LEU B 1 12 ? -35.844 23.062 16.344 1 37.38 12 LEU B C 1
ATOM 1932 O O . LEU B 1 12 ? -35.406 23.719 15.398 1 37.38 12 LEU B O 1
ATOM 1936 N N . ALA B 1 13 ? -35 23.062 17.344 1 32.94 13 ALA B N 1
ATOM 1937 C CA . ALA B 1 13 ? -33.562 22.797 17.172 1 32.94 13 ALA B CA 1
ATOM 1938 C C . ALA B 1 13 ? -33.344 21.594 16.266 1 32.94 13 ALA B C 1
ATOM 1940 O O . ALA B 1 13 ? -33.656 20.469 16.641 1 32.94 13 ALA B O 1
ATOM 1941 N N . MET B 1 14 ? -33.5 21.766 14.984 1 35.62 14 MET B N 1
ATOM 1942 C CA . MET B 1 14 ? -32.938 20.719 14.133 1 35.62 14 MET B CA 1
ATOM 1943 C C . MET B 1 14 ? -31.578 20.25 14.633 1 35.62 14 MET B C 1
ATOM 1945 O O . MET B 1 14 ? -30.625 21.031 14.68 1 35.62 14 MET B O 1
ATOM 1949 N N . LEU B 1 15 ? -31.547 19.453 15.617 1 37.62 15 LEU B N 1
ATOM 1950 C CA . LEU B 1 15 ? -30.312 18.719 15.906 1 37.62 15 LEU B CA 1
ATOM 1951 C C . LEU B 1 15 ? -29.625 18.266 14.625 1 37.62 15 LEU B C 1
ATOM 1953 O O . LEU B 1 15 ? -30.156 17.406 13.914 1 37.62 15 LEU B O 1
ATOM 1957 N N . ALA B 1 16 ? -29 19.172 13.945 1 36.75 16 ALA B N 1
ATOM 1958 C CA . ALA B 1 16 ? -28.047 18.688 12.953 1 36.75 16 ALA B CA 1
ATOM 1959 C C . ALA B 1 16 ? -27.312 17.438 13.445 1 36.75 16 ALA B C 1
ATOM 1961 O O . ALA B 1 16 ? -26.734 17.453 14.531 1 36.75 16 ALA B O 1
ATOM 1962 N N . ALA B 1 17 ? -27.781 16.312 13.227 1 38.56 17 ALA B N 1
ATOM 1963 C CA . ALA B 1 17 ? -27 15.086 13.414 1 38.56 17 ALA B CA 1
ATOM 1964 C C . ALA B 1 17 ? -25.531 15.32 13.094 1 38.56 17 ALA B C 1
ATOM 1966 O O . ALA B 1 17 ? -25.156 15.461 11.93 1 38.56 17 ALA B O 1
ATOM 1967 N N . SER B 1 18 ? -24.797 16.078 13.852 1 39.34 18 SER B N 1
ATOM 1968 C CA . SER B 1 18 ? -23.344 16.172 13.773 1 39.34 18 SER B CA 1
ATOM 1969 C C . SER B 1 18 ? -22.703 14.805 13.57 1 39.34 18 SER B C 1
ATOM 1971 O O . SER B 1 18 ? -22.703 13.977 14.477 1 39.34 18 SER B O 1
ATOM 1973 N N . GLY B 1 19 ? -23 14.133 12.516 1 45.5 19 GLY B N 1
ATOM 1974 C CA . GLY B 1 19 ? -22.234 12.898 12.359 1 45.5 19 GLY B CA 1
ATOM 1975 C C . GLY B 1 19 ? -20.844 12.977 12.969 1 45.5 19 GLY B C 1
ATOM 1976 O O . GLY B 1 19 ? -20.125 13.945 12.758 1 45.5 19 GLY B O 1
ATOM 1977 N N . ALA B 1 20 ? -20.734 12.453 14.227 1 50.28 20 ALA B N 1
ATOM 1978 C CA . ALA B 1 20 ? -19.453 12.359 14.93 1 50.28 20 ALA B CA 1
ATOM 1979 C C . ALA B 1 20 ? -18.297 12.18 13.953 1 50.28 20 ALA B C 1
ATOM 1981 O O . ALA B 1 20 ? -18.359 11.344 13.055 1 50.28 20 ALA B O 1
ATOM 1982 N N . ALA B 1 21 ? -17.391 13.188 13.891 1 63.97 21 ALA B N 1
ATOM 1983 C CA . ALA B 1 21 ? -16.25 13.242 12.992 1 63.97 21 ALA B CA 1
ATOM 1984 C C . ALA B 1 21 ? -15.242 12.133 13.312 1 63.97 21 ALA B C 1
ATOM 1986 O O . ALA B 1 21 ? -14.977 11.844 14.484 1 63.97 21 ALA B O 1
ATOM 1987 N N . ALA B 1 22 ? -14.875 11.242 12.438 1 79.94 22 ALA B N 1
ATOM 1988 C CA . ALA B 1 22 ? -14.008 10.078 12.586 1 79.94 22 ALA B CA 1
ATOM 1989 C C . ALA B 1 22 ? -12.562 10.422 12.258 1 79.94 22 ALA B C 1
ATOM 1991 O O . ALA B 1 22 ? -11.68 9.562 12.305 1 79.94 22 ALA B O 1
ATOM 1992 N N . GLY B 1 23 ? -12.273 11.844 12.227 1 89.25 23 GLY B N 1
ATOM 1993 C CA . GLY B 1 23 ? -10.93 12.227 11.82 1 89.25 23 GLY B CA 1
ATOM 1994 C C . GLY B 1 23 ? -10.719 12.141 10.32 1 89.25 23 GLY B C 1
ATOM 1995 O O . GLY B 1 23 ? -11.477 11.469 9.617 1 89.25 23 GLY B O 1
ATOM 1996 N N . ASP B 1 24 ? -9.789 12.914 9.797 1 94.44 24 ASP B N 1
ATOM 1997 C CA . ASP B 1 24 ? -9.438 12.93 8.383 1 94.44 24 ASP B CA 1
ATOM 1998 C C . ASP B 1 24 ? -8.016 12.406 8.164 1 94.44 24 ASP B C 1
ATOM 2000 O O . ASP B 1 24 ? -7.066 13.188 8.102 1 94.44 24 ASP B O 1
ATOM 2004 N N . TYR B 1 25 ? -7.895 11.086 8.102 1 96.31 25 TYR B N 1
ATOM 2005 C CA . TYR B 1 25 ? -6.629 10.469 7.719 1 96.31 25 TYR B CA 1
ATOM 2006 C C . TYR B 1 25 ? -6.516 10.352 6.203 1 96.31 25 TYR B C 1
ATOM 2008 O O . TYR B 1 25 ? -7.227 9.555 5.578 1 96.31 25 TYR B O 1
ATOM 2016 N N . ALA B 1 26 ? -5.625 11.086 5.617 1 96.75 26 ALA B N 1
ATOM 2017 C CA . ALA B 1 26 ? -5.488 11.086 4.164 1 96.75 26 ALA B CA 1
ATOM 2018 C C . ALA B 1 26 ? -4.918 9.766 3.666 1 96.75 26 ALA B C 1
ATOM 2020 O O . ALA B 1 26 ? -4.039 9.18 4.305 1 96.75 26 ALA B O 1
ATOM 2021 N N . ALA B 1 27 ? -5.406 9.344 2.514 1 95.56 27 ALA B N 1
ATOM 2022 C CA . ALA B 1 27 ? -4.785 8.234 1.791 1 95.56 27 ALA B CA 1
ATOM 2023 C C . ALA B 1 27 ? -3.51 8.688 1.085 1 95.56 27 ALA B C 1
ATOM 2025 O O . ALA B 1 27 ? -3.268 9.883 0.935 1 95.56 27 ALA B O 1
ATOM 2026 N N . PHE B 1 28 ? -2.711 7.633 0.819 1 94.5 28 PHE B N 1
ATOM 2027 C CA . PHE B 1 28 ? -1.417 7.832 0.175 1 94.5 28 PHE B CA 1
ATOM 2028 C C . PHE B 1 28 ? -1.269 6.918 -1.035 1 94.5 28 PHE B C 1
ATOM 2030 O O . PHE B 1 28 ? -1.64 5.742 -0.981 1 94.5 28 PHE B O 1
ATOM 2037 N N . GLN B 1 29 ? -0.893 7.512 -2.213 1 95.5 29 GLN B N 1
ATOM 2038 C CA . GLN B 1 29 ? -0.584 6.715 -3.396 1 95.5 29 GLN B CA 1
ATOM 2039 C C . GLN B 1 29 ? 0.692 7.207 -4.07 1 95.5 29 GLN B C 1
ATOM 2041 O O . GLN B 1 29 ? 0.746 8.336 -4.562 1 95.5 29 GLN B O 1
ATOM 2046 N N . PRO B 1 30 ? 1.715 6.328 -4.047 1 97.44 30 PRO B N 1
ATOM 2047 C CA . PRO B 1 30 ? 2.898 6.727 -4.812 1 97.44 30 PRO B CA 1
ATOM 2048 C C . PRO B 1 30 ? 2.617 6.859 -6.309 1 97.44 30 PRO B C 1
ATOM 2050 O O . PRO B 1 30 ? 1.831 6.086 -6.863 1 97.44 30 PRO B O 1
ATOM 2053 N N . ILE B 1 31 ? 3.195 7.895 -6.91 1 97.19 31 ILE B N 1
ATOM 2054 C CA . ILE B 1 31 ? 3.094 8.07 -8.352 1 97.19 31 ILE B CA 1
ATOM 2055 C C . ILE B 1 31 ? 4.328 7.488 -9.031 1 97.19 31 ILE B C 1
ATOM 2057 O O . ILE B 1 31 ? 4.211 6.652 -9.938 1 97.19 31 ILE B O 1
ATOM 2061 N N . GLY B 1 32 ? 5.484 7.965 -8.625 1 97.81 32 GLY B N 1
ATOM 2062 C CA . GLY B 1 32 ? 6.68 7.352 -9.18 1 97.81 32 GLY B CA 1
ATOM 2063 C C . GLY B 1 32 ? 7.914 8.227 -9.039 1 97.81 32 GLY B C 1
ATOM 2064 O O . GLY B 1 32 ? 7.871 9.273 -8.391 1 97.81 32 GLY B O 1
ATOM 2065 N N . PHE B 1 33 ? 9.023 7.672 -9.594 1 98.44 33 PHE B N 1
ATOM 2066 C CA . PHE B 1 33 ? 10.32 8.344 -9.625 1 98.44 33 PHE B CA 1
ATOM 2067 C C . PHE B 1 33 ? 10.688 8.734 -11.047 1 98.44 33 PHE B C 1
ATOM 2069 O O . PHE B 1 33 ? 10.172 8.164 -12.016 1 98.44 33 PHE B O 1
ATOM 2076 N N . SER B 1 34 ? 11.5 9.812 -11.148 1 98.12 34 SER B N 1
ATOM 2077 C CA . SER B 1 34 ? 12.25 9.906 -12.398 1 98.12 34 SER B CA 1
ATOM 2078 C C . SER B 1 34 ? 13.234 8.75 -12.547 1 98.12 34 SER B C 1
ATOM 2080 O O . SER B 1 34 ? 13.641 8.148 -11.547 1 98.12 34 SER B O 1
ATOM 2082 N N . SER B 1 35 ? 13.578 8.406 -13.75 1 94.38 35 SER B N 1
ATOM 2083 C CA . SER B 1 35 ? 14.438 7.25 -14.008 1 94.38 35 SER B CA 1
ATOM 2084 C C . SER B 1 35 ? 15.742 7.348 -13.219 1 94.38 35 SER B C 1
ATOM 2086 O O . SER B 1 35 ? 16.266 6.332 -12.758 1 94.38 35 SER B O 1
ATOM 2088 N N . ASP B 1 36 ? 16.281 8.508 -13 1 96.06 36 ASP B N 1
ATOM 2089 C CA . ASP B 1 36 ? 17.547 8.703 -12.289 1 96.06 36 ASP B CA 1
ATOM 2090 C C . ASP B 1 36 ? 17.312 8.836 -10.789 1 96.06 36 ASP B C 1
ATOM 2092 O O . ASP B 1 36 ? 18.266 9.023 -10.023 1 96.06 36 ASP B O 1
ATOM 2096 N N . GLY B 1 37 ? 16.062 8.797 -10.328 1 97.69 37 GLY B N 1
ATOM 2097 C CA . GLY B 1 37 ? 15.75 8.828 -8.914 1 97.69 37 GLY B CA 1
ATOM 2098 C C . GLY B 1 37 ? 15.797 10.227 -8.32 1 97.69 37 GLY B C 1
ATOM 2099 O O . GLY B 1 37 ? 15.664 10.398 -7.109 1 97.69 37 GLY B O 1
ATOM 2100 N N . ASP B 1 38 ? 15.875 11.305 -9.125 1 98.44 38 ASP B N 1
ATOM 2101 C CA . ASP B 1 38 ? 16.078 12.656 -8.633 1 98.44 38 ASP B CA 1
ATOM 2102 C C . ASP B 1 38 ? 14.75 13.32 -8.281 1 98.44 38 ASP B C 1
ATOM 2104 O O . ASP B 1 38 ? 14.719 14.352 -7.605 1 98.44 38 ASP B O 1
ATOM 2108 N N . VAL B 1 39 ? 13.711 12.805 -8.859 1 98.81 39 VAL B N 1
ATOM 2109 C CA . VAL B 1 39 ? 12.375 13.344 -8.625 1 98.81 39 VAL B CA 1
ATOM 2110 C C . VAL B 1 39 ? 11.445 12.234 -8.133 1 98.81 39 VAL B C 1
ATOM 2112 O O . VAL B 1 39 ? 11.492 11.109 -8.633 1 98.81 39 VAL B O 1
ATOM 2115 N N . PHE B 1 40 ? 10.664 12.445 -7.098 1 98.88 40 PHE B N 1
ATOM 2116 C CA . PHE B 1 40 ? 9.641 11.547 -6.574 1 98.88 40 PHE B CA 1
ATOM 2117 C C . PHE B 1 40 ? 8.305 12.266 -6.426 1 98.88 40 PHE B C 1
ATOM 2119 O O . PHE B 1 40 ? 8.273 13.438 -6.039 1 98.88 40 PHE B O 1
ATOM 2126 N N . ALA B 1 41 ? 7.227 11.57 -6.773 1 98.94 41 ALA B N 1
ATOM 2127 C CA . ALA B 1 41 ? 5.902 12.172 -6.617 1 98.94 41 ALA B CA 1
ATOM 2128 C C . ALA B 1 41 ? 4.941 11.195 -5.941 1 98.94 41 ALA B C 1
ATOM 2130 O O . ALA B 1 41 ? 5.027 9.984 -6.145 1 98.94 41 ALA B O 1
ATOM 2131 N N . PHE B 1 42 ? 4.051 11.727 -5.16 1 98.75 42 PHE B N 1
ATOM 2132 C CA . PHE B 1 42 ? 2.969 10.953 -4.559 1 98.75 42 PHE B CA 1
ATOM 2133 C C . PHE B 1 42 ? 1.711 11.805 -4.422 1 98.75 42 PHE B C 1
ATOM 2135 O O . PHE B 1 42 ? 1.767 13.031 -4.539 1 98.75 42 PHE B O 1
ATOM 2142 N N . GLU B 1 43 ? 0.628 11.117 -4.246 1 98.38 43 GLU B N 1
ATOM 2143 C CA . GLU B 1 43 ? -0.677 11.734 -4.047 1 98.38 43 GLU B CA 1
ATOM 2144 C C . GLU B 1 43 ? -1.176 11.531 -2.621 1 98.38 43 GLU B C 1
ATOM 2146 O O . GLU B 1 43 ? -1.039 10.438 -2.062 1 98.38 43 GLU B O 1
ATOM 2151 N N . GLU B 1 44 ? -1.646 12.586 -2.021 1 98.19 44 GLU B N 1
ATOM 2152 C CA . GLU B 1 44 ? -2.445 12.57 -0.799 1 98.19 44 GLU B CA 1
ATOM 2153 C C . GLU B 1 44 ? -3.893 12.961 -1.082 1 98.19 44 GLU B C 1
ATOM 2155 O O . GLU B 1 44 ? -4.152 13.93 -1.793 1 98.19 44 GLU B O 1
ATOM 2160 N N . TYR B 1 45 ? -4.863 12.125 -0.579 1 97.12 45 TYR B N 1
ATOM 2161 C CA . TYR B 1 45 ? -6.258 12.461 -0.862 1 97.12 45 TYR B CA 1
ATOM 2162 C C . TYR B 1 45 ? -7.176 11.953 0.243 1 97.12 45 TYR B C 1
ATOM 2164 O O . TYR B 1 45 ? -6.773 11.109 1.054 1 97.12 45 TYR B O 1
ATOM 2172 N N . GLY B 1 46 ? -8.312 12.484 0.282 1 95.06 46 GLY B N 1
ATOM 2173 C CA . GLY B 1 46 ? -9.289 12.117 1.297 1 95.06 46 GLY B CA 1
ATOM 2174 C C . GLY B 1 46 ? -10.523 13 1.293 1 95.06 46 GLY B C 1
ATOM 2175 O O . GLY B 1 46 ? -10.828 13.641 0.285 1 95.06 46 GLY B O 1
ATOM 2176 N N . ILE B 1 47 ? -11.289 12.883 2.354 1 92.19 47 ILE B N 1
ATOM 2177 C CA . ILE B 1 47 ? -12.461 13.711 2.613 1 92.19 47 ILE B CA 1
ATOM 2178 C C . ILE B 1 47 ? -12.219 14.578 3.848 1 92.19 47 ILE B C 1
ATOM 2180 O O . ILE B 1 47 ? -11.883 14.07 4.918 1 92.19 47 ILE B O 1
ATOM 2184 N N . GLN B 1 48 ? -12.438 15.797 3.648 1 91.19 48 GLN B N 1
ATOM 2185 C CA . GLN B 1 48 ? -12.219 16.719 4.758 1 91.19 48 GLN B CA 1
ATOM 2186 C C . GLN B 1 48 ? -13.227 16.484 5.879 1 91.19 48 GLN B C 1
ATOM 2188 O O . GLN B 1 48 ? -14.422 16.312 5.621 1 91.19 48 GLN B O 1
ATOM 2193 N N . ASP B 1 49 ? -12.828 16.328 7.078 1 85.38 49 ASP B N 1
ATOM 2194 C CA . ASP B 1 49 ? -13.68 16.078 8.234 1 85.38 49 ASP B CA 1
ATOM 2195 C C . ASP B 1 49 ? -14.641 17.25 8.461 1 85.38 49 ASP B C 1
ATOM 2197 O O . ASP B 1 49 ? -15.82 17.031 8.734 1 85.38 49 ASP B O 1
ATOM 2201 N N . GLY B 1 50 ? -14.32 18.562 8.281 1 82.31 50 GLY B N 1
ATOM 2202 C CA . GLY B 1 50 ? -15.172 19.719 8.516 1 82.31 50 GLY B CA 1
ATOM 2203 C C . GLY B 1 50 ? -16.141 19.984 7.379 1 82.31 50 GLY B C 1
ATOM 2204 O O . GLY B 1 50 ? -17.344 19.797 7.523 1 82.31 50 GLY B O 1
ATOM 2205 N N . SER B 1 51 ? -15.734 20.125 6.234 1 84.88 51 SER B N 1
ATOM 2206 C CA . SER B 1 51 ? -16.547 20.5 5.078 1 84.88 51 SER B CA 1
ATOM 2207 C C . SER B 1 51 ? -17.156 19.281 4.41 1 84.88 51 SER B C 1
ATOM 2209 O O . SER B 1 51 ? -18.172 19.391 3.705 1 84.88 51 SER B O 1
ATOM 2211 N N . GLY B 1 52 ? -16.5 18.109 4.594 1 89.31 52 GLY B N 1
ATOM 2212 C CA . GLY B 1 52 ? -16.906 16.906 3.877 1 89.31 52 GLY B CA 1
ATOM 2213 C C . GLY B 1 52 ? -16.5 16.922 2.416 1 89.31 52 GLY B C 1
ATOM 2214 O O . GLY B 1 52 ? -16.906 16.047 1.649 1 89.31 52 GLY B O 1
ATOM 2215 N N . PHE B 1 53 ? -15.703 17.922 2.014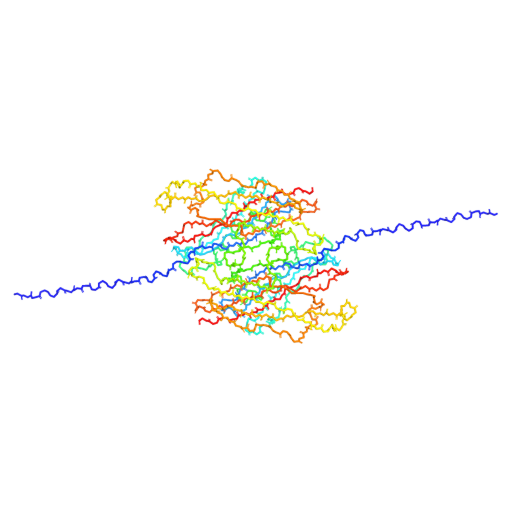 1 94 53 PHE B N 1
ATOM 2216 C CA . PHE B 1 53 ? -15.281 18.031 0.619 1 94 53 PHE B CA 1
ATOM 2217 C C . PHE B 1 53 ? -14.117 17.094 0.336 1 94 53 PHE B C 1
ATOM 2219 O O . PHE B 1 53 ? -13.172 17.016 1.122 1 94 53 PHE B O 1
ATOM 2226 N N . PRO B 1 54 ? -14.219 16.359 -0.787 1 95.88 54 PRO B N 1
ATOM 2227 C CA . PRO B 1 54 ? -13.055 15.57 -1.208 1 95.88 54 PRO B CA 1
ATOM 2228 C C . PRO B 1 54 ? -11.883 16.453 -1.641 1 95.88 54 PRO B C 1
ATOM 2230 O O . PRO B 1 54 ? -12.086 17.547 -2.182 1 95.88 54 PRO B O 1
ATOM 2233 N N . TYR B 1 55 ? -10.695 15.992 -1.366 1 97.38 55 TYR B N 1
ATOM 2234 C CA . TYR B 1 55 ? -9.5 16.719 -1.762 1 97.38 55 TYR B CA 1
ATOM 2235 C C . TYR B 1 55 ? -8.43 15.781 -2.287 1 97.38 55 TYR B C 1
ATOM 2237 O O . TYR B 1 55 ? -8.461 14.578 -2.014 1 97.38 55 TYR B O 1
ATOM 2245 N N . SER B 1 56 ? -7.551 16.328 -3.094 1 98.25 56 SER B N 1
ATOM 2246 C CA . SER B 1 56 ? -6.363 15.641 -3.594 1 98.25 56 SER B CA 1
ATOM 2247 C C . SER B 1 56 ? -5.199 16.609 -3.775 1 98.25 56 SER B C 1
ATOM 2249 O O . SER B 1 56 ? -5.383 17.719 -4.27 1 98.25 56 SER B O 1
ATOM 2251 N N . THR B 1 57 ? -4.066 16.188 -3.268 1 98.38 57 THR B N 1
ATOM 2252 C CA . THR B 1 57 ? -2.834 16.953 -3.457 1 98.38 57 THR B CA 1
ATOM 2253 C C . THR B 1 57 ? -1.734 16.062 -4.031 1 98.38 57 THR B C 1
ATOM 2255 O O . THR B 1 57 ? -1.487 14.969 -3.523 1 98.38 57 THR B O 1
ATOM 2258 N N . ILE B 1 58 ? -1.127 16.516 -5.109 1 98.81 58 ILE B N 1
ATOM 2259 C CA . ILE B 1 58 ? 0.009 15.805 -5.691 1 98.81 58 ILE B CA 1
ATOM 2260 C C . ILE B 1 58 ? 1.302 16.547 -5.371 1 98.81 58 ILE B C 1
ATOM 2262 O O . ILE B 1 58 ? 1.449 17.719 -5.715 1 98.81 58 ILE B O 1
ATOM 2266 N N . TYR B 1 59 ? 2.158 15.859 -4.688 1 98.75 59 TYR B N 1
ATOM 2267 C CA . TYR B 1 59 ? 3.477 16.375 -4.336 1 98.75 59 TYR B CA 1
ATOM 2268 C C . TYR B 1 59 ? 4.539 15.859 -5.301 1 98.75 59 TYR B C 1
ATOM 2270 O O . TYR B 1 59 ? 4.508 14.695 -5.703 1 98.75 59 TYR B O 1
ATOM 2278 N N . VAL B 1 60 ? 5.406 16.75 -5.738 1 98.81 60 VAL B N 1
ATOM 2279 C CA . VAL B 1 60 ? 6.57 16.406 -6.547 1 98.81 60 VAL B CA 1
ATOM 2280 C C . VAL B 1 60 ? 7.828 17 -5.918 1 98.81 60 VAL B C 1
ATOM 2282 O O . VAL B 1 60 ? 7.941 18.219 -5.781 1 98.81 60 VAL B O 1
ATOM 2285 N N . LEU B 1 61 ? 8.75 16.156 -5.562 1 98.25 61 LEU B N 1
ATOM 2286 C CA . LEU B 1 61 ? 9.875 16.672 -4.797 1 98.25 61 LEU B CA 1
ATOM 2287 C C . LEU B 1 61 ? 11.195 16.266 -5.438 1 98.25 61 LEU B C 1
ATOM 2289 O O . LEU B 1 61 ? 11.273 15.242 -6.113 1 98.25 61 LEU B O 1
ATOM 2293 N N . ASP B 1 62 ? 12.18 17.141 -5.277 1 98.69 62 ASP B N 1
ATOM 2294 C CA . ASP B 1 62 ? 13.578 16.844 -5.562 1 98.69 62 ASP B CA 1
ATOM 2295 C C . ASP B 1 62 ? 14.203 15.992 -4.453 1 98.69 62 ASP B C 1
ATOM 2297 O O . ASP B 1 62 ? 14.344 16.453 -3.318 1 98.69 62 ASP B O 1
ATOM 2301 N N . THR B 1 63 ? 14.617 14.734 -4.789 1 98.56 63 THR B N 1
ATOM 2302 C CA . THR B 1 63 ? 15.086 13.812 -3.762 1 98.56 63 THR B CA 1
ATOM 2303 C C . THR B 1 63 ? 16.484 14.188 -3.295 1 98.56 63 THR B C 1
ATOM 2305 O O . THR B 1 63 ? 16.969 13.672 -2.285 1 98.56 63 THR B O 1
ATOM 2308 N N . ASN B 1 64 ? 17.156 15.133 -4.016 1 97.75 64 ASN B N 1
ATOM 2309 C CA . ASN B 1 64 ? 18.469 15.609 -3.609 1 97.75 64 ASN B CA 1
ATOM 2310 C C . ASN B 1 64 ? 18.375 16.688 -2.535 1 97.75 64 ASN B C 1
ATOM 2312 O O . ASN B 1 64 ? 19.203 16.734 -1.625 1 97.75 64 ASN B O 1
ATOM 2316 N N . THR B 1 65 ? 17.312 17.5 -2.617 1 97.19 65 THR B N 1
ATOM 2317 C CA . THR B 1 65 ? 17.25 18.688 -1.758 1 97.19 65 THR B CA 1
ATOM 2318 C C . THR B 1 65 ? 16.078 18.578 -0.781 1 97.19 65 THR B C 1
ATOM 2320 O O . THR B 1 65 ? 15.961 19.391 0.143 1 97.19 65 THR B O 1
ATOM 2323 N N . ASP B 1 66 ? 15.227 17.531 -1.021 1 96.44 66 ASP B N 1
ATOM 2324 C CA . ASP B 1 66 ? 14.023 17.391 -0.205 1 96.44 66 ASP B CA 1
ATOM 2325 C C . ASP B 1 66 ? 13.156 18.641 -0.283 1 96.44 66 ASP B C 1
ATOM 2327 O O . ASP B 1 66 ? 12.711 19.156 0.743 1 96.44 66 ASP B O 1
ATOM 2331 N N . ALA B 1 67 ? 13.086 19.203 -1.505 1 96.94 67 ALA B N 1
ATOM 2332 C CA . ALA B 1 67 ? 12.258 20.375 -1.769 1 96.94 67 ALA B CA 1
ATOM 2333 C C . ALA B 1 67 ? 11.234 20.094 -2.867 1 96.94 67 ALA B C 1
ATOM 2335 O O . ALA B 1 67 ? 11.492 19.297 -3.77 1 96.94 67 ALA B O 1
ATOM 2336 N N . PHE B 1 68 ? 10.195 20.766 -2.727 1 97.81 68 PHE B N 1
ATOM 2337 C CA . PHE B 1 68 ? 9.203 20.641 -3.789 1 97.81 68 PHE B CA 1
ATOM 2338 C C . PHE B 1 68 ? 9.703 21.281 -5.078 1 97.81 68 PHE B C 1
ATOM 2340 O O . PHE B 1 68 ? 10.352 22.328 -5.043 1 97.81 68 PHE B O 1
ATOM 2347 N N . LEU B 1 69 ? 9.359 20.656 -6.18 1 98.5 69 LEU B N 1
ATOM 2348 C CA . LEU B 1 69 ? 9.656 21.266 -7.465 1 98.5 69 LEU B CA 1
ATOM 2349 C C . LEU B 1 69 ? 8.75 22.469 -7.715 1 98.5 69 LEU B C 1
ATOM 2351 O O . LEU B 1 69 ? 7.648 22.547 -7.164 1 98.5 69 LEU B O 1
ATOM 2355 N N . PRO B 1 70 ? 9.289 23.422 -8.562 1 97.38 70 PRO B N 1
ATOM 2356 C CA . PRO B 1 70 ? 8.375 24.484 -8.969 1 97.38 70 PRO B CA 1
ATOM 2357 C C . PRO B 1 70 ? 7.07 23.953 -9.562 1 97.38 70 PRO B C 1
ATOM 2359 O O . PRO B 1 70 ? 7.102 23.047 -10.398 1 97.38 70 PRO B O 1
ATOM 2362 N N . GLY B 1 71 ? 6.004 24.469 -9.055 1 97.06 71 GLY B N 1
ATOM 2363 C CA . GLY B 1 71 ? 4.703 24.031 -9.539 1 97.06 71 GLY B CA 1
ATOM 2364 C C . GLY B 1 71 ? 4.035 23.016 -8.625 1 97.06 71 GLY B C 1
ATOM 2365 O O . GLY B 1 71 ? 2.863 22.688 -8.805 1 97.06 71 GLY B O 1
ATOM 2366 N N . ALA B 1 72 ? 4.84 22.484 -7.73 1 98 72 ALA B N 1
ATOM 2367 C CA . ALA B 1 72 ? 4.309 21.547 -6.734 1 98 72 ALA B CA 1
ATOM 2368 C C . ALA B 1 72 ? 4.324 22.172 -5.344 1 98 72 ALA B C 1
ATOM 2370 O O . ALA B 1 72 ? 5.156 23.031 -5.051 1 98 72 ALA B O 1
ATOM 2371 N N . PRO B 1 73 ? 3.346 21.766 -4.504 1 97.94 73 PRO B N 1
ATOM 2372 C CA . PRO B 1 73 ? 2.312 20.75 -4.715 1 97.94 73 PRO B CA 1
ATOM 2373 C C . PRO B 1 73 ? 1.135 21.281 -5.539 1 97.94 73 PRO B C 1
ATOM 2375 O O . PRO B 1 73 ? 0.904 22.484 -5.598 1 97.94 73 PRO B O 1
ATOM 2378 N N . VAL B 1 74 ? 0.415 20.375 -6.211 1 98.69 74 VAL B N 1
ATOM 2379 C CA . VAL B 1 74 ? -0.81 20.672 -6.949 1 98.69 74 VAL B CA 1
ATOM 2380 C C . VAL B 1 74 ? -2.021 20.219 -6.137 1 98.69 74 VAL B C 1
ATOM 2382 O O . VAL B 1 74 ? -2.156 19.047 -5.809 1 98.69 74 VAL B O 1
ATOM 2385 N N . ARG B 1 75 ? -2.879 21.172 -5.875 1 98.12 75 ARG B N 1
ATOM 2386 C CA . ARG B 1 75 ? -3.998 20.891 -4.977 1 98.12 75 ARG B CA 1
ATOM 2387 C C . ARG B 1 75 ? -5.328 21.031 -5.707 1 98.12 75 ARG B C 1
ATOM 2389 O O . ARG B 1 75 ? -5.496 21.922 -6.539 1 98.12 75 ARG B O 1
ATOM 2396 N N . ALA B 1 76 ? -6.262 20.109 -5.422 1 98.12 76 ALA B N 1
ATOM 2397 C CA . ALA B 1 76 ? -7.641 20.156 -5.898 1 98.12 76 ALA B CA 1
ATOM 2398 C C . ALA B 1 76 ? -8.625 19.844 -4.77 1 98.12 76 ALA B C 1
ATOM 2400 O O . ALA B 1 76 ? -8.383 18.953 -3.959 1 98.12 76 ALA B O 1
ATOM 2401 N N . VAL B 1 77 ? -9.617 20.672 -4.695 1 96.94 77 VAL B N 1
ATOM 2402 C CA . VAL B 1 77 ? -10.742 20.453 -3.785 1 96.94 77 VAL B CA 1
ATOM 2403 C C . VAL B 1 77 ? -12.055 20.516 -4.559 1 96.94 77 VAL B C 1
ATOM 2405 O O . VAL B 1 77 ? -12.273 21.453 -5.336 1 96.94 77 VAL B O 1
ATOM 2408 N N . ALA B 1 78 ? -12.875 19.516 -4.398 1 95.38 78 ALA B N 1
ATOM 2409 C CA . ALA B 1 78 ? -14.203 19.547 -5.004 1 95.38 78 ALA B CA 1
ATOM 2410 C C . ALA B 1 78 ? -15.227 20.141 -4.043 1 95.38 78 ALA B C 1
ATOM 2412 O O . ALA B 1 78 ? -15.805 19.438 -3.215 1 95.38 78 ALA B O 1
ATOM 2413 N N . GLU B 1 79 ? -15.492 21.438 -4.277 1 91.31 79 GLU B N 1
ATOM 2414 C CA . GLU B 1 79 ? -16.312 22.188 -3.344 1 91.31 79 GLU B CA 1
ATOM 2415 C C . GLU B 1 79 ? -17.797 22.125 -3.732 1 91.31 79 GLU B C 1
ATOM 2417 O O . GLU B 1 79 ? -18.422 23.141 -4.016 1 91.31 79 GLU B O 1
ATOM 2422 N N . GLU B 1 80 ? -18.297 21 -3.93 1 89.44 80 GLU B N 1
ATOM 2423 C CA . GLU B 1 80 ? -19.703 20.75 -4.207 1 89.44 80 GLU B CA 1
ATOM 2424 C C . GLU B 1 80 ? -20.25 19.641 -3.316 1 89.44 80 GLU B C 1
ATOM 2426 O O . GLU B 1 80 ? -19.594 18.625 -3.115 1 89.44 80 GLU B O 1
ATOM 2431 N N . ASP B 1 81 ? -21.438 19.938 -2.82 1 82.44 81 ASP B N 1
ATOM 2432 C CA . ASP B 1 81 ? -22.062 18.938 -1.966 1 82.44 81 ASP B CA 1
ATOM 2433 C C . ASP B 1 81 ? -22.234 17.609 -2.703 1 82.44 81 ASP B C 1
ATOM 2435 O O . ASP B 1 81 ? -22.734 17.578 -3.828 1 82.44 81 ASP B O 1
ATOM 2439 N N . GLY B 1 82 ? -21.75 16.625 -2.127 1 80.25 82 GLY B N 1
ATOM 2440 C CA . GLY B 1 82 ? -21.922 15.305 -2.691 1 80.25 82 GLY B CA 1
ATOM 2441 C C . GLY B 1 82 ? -20.875 14.969 -3.752 1 80.25 82 GLY B C 1
ATOM 2442 O O . GLY B 1 82 ? -21 13.953 -4.434 1 80.25 82 GLY B O 1
ATOM 2443 N N . ALA B 1 83 ? -19.875 15.922 -3.834 1 86.5 83 ALA B N 1
ATOM 2444 C CA . ALA B 1 83 ? -18.828 15.641 -4.82 1 86.5 83 ALA B CA 1
ATOM 2445 C C . ALA B 1 83 ? -18.109 14.344 -4.496 1 86.5 83 ALA B C 1
ATOM 2447 O O . ALA B 1 83 ? -17.922 14.008 -3.326 1 86.5 83 ALA B O 1
ATOM 2448 N N . ASP B 1 84 ? -17.734 13.719 -5.539 1 88.94 84 ASP B N 1
ATOM 2449 C CA . ASP B 1 84 ? -17.078 12.422 -5.402 1 88.94 84 ASP B CA 1
ATOM 2450 C C . ASP B 1 84 ? -15.555 12.586 -5.328 1 88.94 84 ASP B C 1
ATOM 2452 O O . ASP B 1 84 ? -14.992 13.484 -5.957 1 88.94 84 ASP B O 1
ATOM 2456 N N . LEU B 1 85 ? -14.93 11.719 -4.535 1 92.38 85 LEU B N 1
ATOM 2457 C CA . LEU B 1 85 ? -13.477 11.695 -4.375 1 92.38 85 LEU B CA 1
ATOM 2458 C C . LEU B 1 85 ? -12.781 11.617 -5.73 1 92.38 85 LEU B C 1
ATOM 2460 O O . LEU B 1 85 ? -11.75 12.25 -5.938 1 92.38 85 LEU B O 1
ATOM 2464 N N . HIS B 1 86 ? -13.375 10.938 -6.703 1 91.94 86 HIS B N 1
ATOM 2465 C CA . HIS B 1 86 ? -12.75 10.742 -8.008 1 91.94 86 HIS B CA 1
ATOM 2466 C C . HIS B 1 86 ? -12.617 12.062 -8.758 1 91.94 86 HIS B C 1
ATOM 2468 O O . HIS B 1 86 ? -11.664 12.258 -9.516 1 91.94 86 HIS B O 1
ATOM 2474 N N . ARG B 1 87 ? -13.5 12.969 -8.508 1 93.81 87 ARG B N 1
ATOM 2475 C CA . ARG B 1 87 ? -13.438 14.266 -9.172 1 93.81 87 ARG B CA 1
ATOM 2476 C C . ARG B 1 87 ? -12.227 15.07 -8.695 1 93.81 87 ARG B C 1
ATOM 2478 O O . ARG B 1 87 ? -11.484 15.617 -9.508 1 93.81 87 ARG B O 1
ATOM 2485 N N . ALA B 1 88 ? -12.039 15.125 -7.363 1 97.12 88 ALA B N 1
ATOM 2486 C CA . ALA B 1 88 ? -10.898 15.844 -6.809 1 97.12 88 ALA B CA 1
ATOM 2487 C C . ALA B 1 88 ? -9.586 15.219 -7.277 1 97.12 88 ALA B C 1
ATOM 2489 O O . ALA B 1 88 ? -8.656 15.938 -7.672 1 97.12 88 ALA B O 1
ATOM 2490 N N . ARG B 1 89 ? -9.531 13.922 -7.289 1 96.69 89 ARG B N 1
ATOM 2491 C CA . ARG B 1 89 ? -8.312 13.227 -7.707 1 96.69 89 ARG B CA 1
ATOM 2492 C C . ARG B 1 89 ? -8.047 13.438 -9.195 1 96.69 89 ARG B C 1
ATOM 2494 O O . ARG B 1 89 ? -6.91 13.695 -9.594 1 96.69 89 ARG B O 1
ATOM 2501 N N . GLY B 1 90 ? -9.125 13.352 -10 1 95.62 90 GLY B N 1
ATOM 2502 C CA . GLY B 1 90 ? -8.977 13.586 -11.43 1 95.62 90 GLY B CA 1
ATOM 2503 C C . GLY B 1 90 ? -8.453 14.977 -11.758 1 95.62 90 GLY B C 1
ATOM 2504 O O . GLY B 1 90 ? -7.59 15.133 -12.617 1 95.62 90 GLY B O 1
ATOM 2505 N N . GLU B 1 91 ? -8.984 15.93 -11.023 1 97.31 91 GLU B N 1
ATOM 2506 C CA . GLU B 1 91 ? -8.562 17.312 -11.242 1 97.31 91 GLU B CA 1
ATOM 2507 C C . GLU B 1 91 ? -7.102 17.5 -10.859 1 97.31 91 GLU B C 1
ATOM 2509 O O . GLU B 1 91 ? -6.344 18.141 -11.602 1 97.31 91 GLU B O 1
ATOM 2514 N N . ALA B 1 92 ? -6.691 16.938 -9.734 1 98.31 92 ALA B N 1
ATOM 2515 C CA . ALA B 1 92 ? -5.297 17.047 -9.32 1 98.31 92 ALA B CA 1
ATOM 2516 C C . ALA B 1 92 ? -4.367 16.391 -10.336 1 98.31 92 ALA B C 1
ATOM 2518 O O . ALA B 1 92 ? -3.316 16.938 -10.672 1 98.31 92 ALA B O 1
ATOM 2519 N N . HIS B 1 93 ? -4.805 15.242 -10.867 1 97.19 93 HIS B N 1
ATOM 2520 C CA . HIS B 1 93 ? -3.99 14.531 -11.844 1 97.19 93 HIS B CA 1
ATOM 2521 C C . HIS B 1 93 ? -3.908 15.305 -13.156 1 97.19 93 HIS B C 1
ATOM 2523 O O . HIS B 1 93 ? -2.836 15.398 -13.758 1 97.19 93 HIS B O 1
ATOM 2529 N N . ARG B 1 94 ? -5.02 15.844 -13.562 1 97.88 94 ARG B N 1
ATOM 2530 C CA . ARG B 1 94 ? -5.016 16.625 -14.789 1 97.88 94 ARG B CA 1
ATOM 2531 C C . ARG B 1 94 ? -4.086 17.828 -14.664 1 97.88 94 ARG B C 1
ATOM 2533 O O . ARG B 1 94 ? -3.279 18.094 -15.562 1 97.88 94 ARG B O 1
ATOM 2540 N N . ARG B 1 95 ? -4.113 18.516 -13.555 1 98.38 95 ARG B N 1
ATOM 2541 C CA . ARG B 1 95 ? -3.346 19.734 -13.352 1 98.38 95 ARG B CA 1
ATOM 2542 C C . ARG B 1 95 ? -1.864 19.422 -13.164 1 98.38 95 ARG B C 1
ATOM 2544 O O . ARG B 1 95 ? -1.006 20.234 -13.5 1 98.38 95 ARG B O 1
ATOM 2551 N N . SER B 1 96 ? -1.603 18.234 -12.688 1 98.5 96 SER B N 1
ATOM 2552 C CA . SER B 1 96 ? -0.211 17.891 -12.406 1 98.5 96 SER B CA 1
ATOM 2553 C C . SER B 1 96 ? 0.425 17.172 -13.594 1 98.5 96 SER B C 1
ATOM 2555 O O . SER B 1 96 ? 1.63 16.906 -13.586 1 98.5 96 SER B O 1
ATOM 2557 N N . ALA B 1 97 ? -0.375 16.891 -14.602 1 97.94 97 ALA B N 1
ATOM 2558 C CA . ALA B 1 97 ? 0.055 16.031 -15.703 1 97.94 97 ALA B CA 1
ATOM 2559 C C . ALA B 1 97 ? 1.31 16.594 -16.375 1 97.94 97 ALA B C 1
ATOM 2561 O O . ALA B 1 97 ? 2.262 15.852 -16.641 1 97.94 97 ALA B O 1
ATOM 2562 N N . PRO B 1 98 ? 1.4 17.922 -16.641 1 97.88 98 PRO B N 1
ATOM 2563 C CA . PRO B 1 98 ? 2.605 18.438 -17.297 1 97.88 98 PRO B CA 1
ATOM 2564 C C . PRO B 1 98 ? 3.875 18.188 -16.484 1 97.88 98 PRO B C 1
ATOM 2566 O O . PRO B 1 98 ? 4.906 17.812 -17.047 1 97.88 98 PRO B O 1
ATOM 2569 N N . LEU B 1 99 ? 3.744 18.375 -15.227 1 97.94 99 LEU B N 1
ATOM 2570 C CA . LEU B 1 99 ? 4.887 18.156 -14.344 1 97.94 99 LEU B CA 1
ATOM 2571 C C . LEU B 1 99 ? 5.246 16.688 -14.258 1 97.94 99 LEU B C 1
ATOM 2573 O O . LEU B 1 99 ? 6.418 16.312 -14.344 1 97.94 99 LEU B O 1
ATOM 2577 N N . ILE B 1 100 ? 4.281 15.781 -14.141 1 97.94 100 ILE B N 1
ATOM 2578 C CA . ILE B 1 100 ? 4.465 14.344 -14.047 1 97.94 100 ILE B CA 1
ATOM 2579 C C . ILE B 1 100 ? 5.07 13.812 -15.352 1 97.94 100 ILE B C 1
ATOM 2581 O O . ILE B 1 100 ? 6 13.008 -15.328 1 97.94 100 ILE B O 1
ATOM 2585 N N . ASP B 1 101 ? 4.609 14.352 -16.453 1 97.31 101 ASP B N 1
ATOM 2586 C CA . ASP B 1 101 ? 5.07 13.922 -17.766 1 97.31 101 ASP B CA 1
ATOM 2587 C C . ASP B 1 101 ? 6.496 14.398 -18.031 1 97.31 101 ASP B C 1
ATOM 2589 O O . ASP B 1 101 ? 7.281 13.688 -18.672 1 97.31 101 ASP B O 1
ATOM 2593 N N . ALA B 1 102 ? 6.781 15.609 -17.562 1 98.06 102 ALA B N 1
ATOM 2594 C CA . ALA B 1 102 ? 8.102 16.188 -17.797 1 98.06 102 ALA B CA 1
ATOM 2595 C C . ALA B 1 102 ? 9.195 15.273 -17.25 1 98.0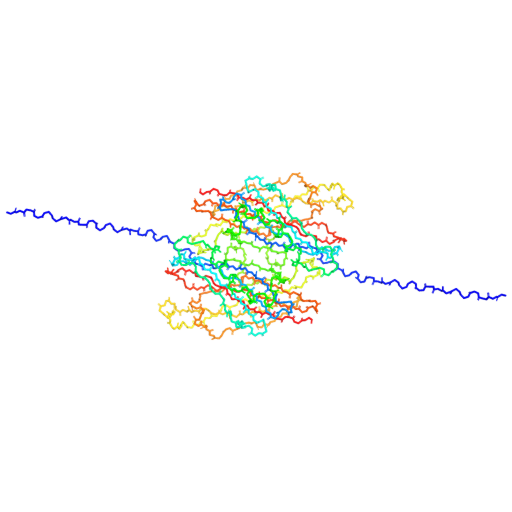6 102 ALA B C 1
ATOM 2597 O O . ALA B 1 102 ? 10.289 15.188 -17.812 1 98.06 102 ALA B O 1
ATOM 2598 N N . TYR B 1 103 ? 8.828 14.586 -16.172 1 98.06 103 TYR B N 1
ATOM 2599 C CA . TYR B 1 103 ? 9.828 13.742 -15.539 1 98.06 103 TYR B CA 1
ATOM 2600 C C . TYR B 1 103 ? 9.516 12.266 -15.75 1 98.06 103 TYR B C 1
ATOM 2602 O O . TYR B 1 103 ? 10.188 11.398 -15.195 1 98.06 103 TYR B O 1
ATOM 2610 N N . ARG B 1 104 ? 8.469 11.938 -16.484 1 96.38 104 ARG B N 1
ATOM 2611 C CA . ARG B 1 104 ? 8.055 10.586 -16.828 1 96.38 104 ARG B CA 1
ATOM 2612 C C . ARG B 1 104 ? 7.898 9.719 -15.586 1 96.38 104 ARG B C 1
ATOM 2614 O O . ARG B 1 104 ? 8.398 8.594 -15.539 1 96.38 104 ARG B O 1
ATOM 2621 N N . LEU B 1 105 ? 7.207 10.25 -14.617 1 97.38 105 LEU B N 1
ATOM 2622 C CA . LEU B 1 105 ? 7.164 9.633 -13.297 1 97.38 105 LEU B CA 1
ATOM 2623 C C . LEU B 1 105 ? 6.344 8.344 -13.328 1 97.38 105 LEU B C 1
ATOM 2625 O O . LEU B 1 105 ? 6.598 7.426 -12.547 1 97.38 105 LEU B O 1
ATOM 2629 N N . HIS B 1 106 ? 5.43 8.18 -14.25 1 92.81 106 HIS B N 1
ATOM 2630 C CA . HIS B 1 106 ? 4.617 6.969 -14.352 1 92.81 106 HIS B CA 1
ATOM 2631 C C . HIS B 1 106 ? 5.438 5.797 -14.875 1 92.81 106 HIS B C 1
ATOM 2633 O O . HIS B 1 106 ? 5.047 4.641 -14.719 1 92.81 106 HIS B O 1
ATOM 2639 N N . ASP B 1 107 ? 6.605 6.082 -15.477 1 92.94 107 ASP B N 1
ATOM 2640 C CA . ASP B 1 107 ? 7.422 5.035 -16.078 1 92.94 107 ASP B CA 1
ATOM 2641 C C . ASP B 1 107 ? 8.195 4.258 -15.016 1 92.94 107 ASP B C 1
ATOM 2643 O O . ASP B 1 107 ? 8.664 3.145 -15.273 1 92.94 107 ASP B O 1
ATOM 2647 N N . THR B 1 108 ? 8.352 4.883 -13.844 1 93.75 108 THR B N 1
ATOM 2648 C CA . THR B 1 108 ? 9.125 4.281 -12.766 1 93.75 108 THR B CA 1
ATOM 2649 C C . THR B 1 108 ? 8.367 4.359 -11.438 1 93.75 108 THR B C 1
ATOM 2651 O O . THR B 1 108 ? 8.719 5.16 -10.57 1 93.75 108 THR B O 1
ATOM 2654 N N . PRO B 1 109 ? 7.383 3.51 -11.273 1 92.38 109 PRO B N 1
ATOM 2655 C CA . PRO B 1 109 ? 6.527 3.602 -10.086 1 92.38 109 PRO B CA 1
ATOM 2656 C C . PRO B 1 109 ? 7.277 3.281 -8.789 1 92.38 109 PRO B C 1
ATOM 2658 O O . PRO B 1 109 ? 6.824 3.646 -7.703 1 92.38 109 PRO B O 1
ATOM 2661 N N . GLY B 1 110 ? 8.438 2.564 -8.914 1 95 110 GLY B N 1
ATOM 2662 C CA . GLY B 1 110 ? 9.133 2.094 -7.727 1 95 110 GLY B CA 1
ATOM 2663 C C . GLY B 1 110 ? 8.461 0.901 -7.078 1 95 110 GLY B C 1
ATOM 2664 O O . GLY B 1 110 ? 7.676 0.2 -7.719 1 95 110 GLY B O 1
ATOM 2665 N N . VAL B 1 111 ? 8.922 0.623 -5.84 1 95.81 111 VAL B N 1
ATOM 2666 C CA . VAL B 1 111 ? 8.383 -0.484 -5.051 1 95.81 111 VAL B CA 1
ATOM 2667 C C . VAL B 1 111 ? 7.859 0.039 -3.717 1 95.81 111 VAL B C 1
ATOM 2669 O O . VAL B 1 111 ? 8.586 0.708 -2.977 1 95.81 111 VAL B O 1
ATOM 2672 N N . LEU B 1 112 ? 6.547 -0.132 -3.488 1 97.25 112 LEU B N 1
ATOM 2673 C CA . LEU B 1 112 ? 6.086 0.069 -2.119 1 97.25 112 LEU B CA 1
ATOM 2674 C C . LEU B 1 112 ? 6.617 -1.024 -1.2 1 97.25 112 LEU B C 1
ATOM 2676 O O . LEU B 1 112 ? 5.969 -2.057 -1.012 1 97.25 112 LEU B O 1
ATOM 2680 N N . ALA B 1 113 ? 7.73 -0.749 -0.589 1 97.56 113 ALA B N 1
ATOM 2681 C CA . ALA B 1 113 ? 8.492 -1.771 0.117 1 97.56 113 ALA B CA 1
ATOM 2682 C C . ALA B 1 113 ? 7.898 -2.053 1.492 1 97.56 113 ALA B C 1
ATOM 2684 O O . ALA B 1 113 ? 8.102 -3.131 2.057 1 97.56 113 ALA B O 1
ATOM 2685 N N . ALA B 1 114 ? 7.254 -1.118 1.959 1 97.25 114 ALA B N 1
ATOM 2686 C CA . ALA B 1 114 ? 6.551 -1.245 3.234 1 97.25 114 ALA B CA 1
ATOM 2687 C C . ALA B 1 114 ? 5.375 -0.277 3.312 1 97.25 114 ALA B C 1
ATOM 2689 O O . ALA B 1 114 ? 5.422 0.812 2.734 1 97.25 114 ALA B O 1
ATOM 2690 N N . TYR B 1 115 ? 4.383 -0.668 3.92 1 96.62 115 TYR B N 1
ATOM 2691 C CA . TYR B 1 115 ? 3.223 0.178 4.176 1 96.62 115 TYR B CA 1
ATOM 2692 C C . TYR B 1 115 ? 2.629 -0.111 5.551 1 96.62 115 TYR B C 1
ATOM 2694 O O . TYR B 1 115 ? 2.238 -1.245 5.84 1 96.62 115 TYR B O 1
ATOM 2702 N N . ASN B 1 116 ? 2.604 0.831 6.391 1 95.12 116 ASN B N 1
ATOM 2703 C CA . ASN B 1 116 ? 2.15 0.733 7.773 1 95.12 116 ASN B CA 1
ATOM 2704 C C . ASN B 1 116 ? 1.036 1.733 8.07 1 95.12 116 ASN B C 1
ATOM 2706 O O . ASN B 1 116 ? 1.217 2.648 8.875 1 95.12 116 ASN B O 1
ATOM 2710 N N . PRO B 1 117 ? -0.092 1.504 7.41 1 95.44 117 PRO B N 1
ATOM 2711 C CA . PRO B 1 117 ? -1.201 2.432 7.641 1 95.44 117 PRO B CA 1
ATOM 2712 C C . PRO B 1 117 ? -1.761 2.34 9.062 1 95.44 117 PRO B C 1
ATOM 2714 O O . PRO B 1 117 ? -1.499 1.364 9.766 1 95.44 117 PRO B O 1
ATOM 2717 N N . VAL B 1 118 ? -2.514 3.398 9.492 1 95.81 118 VAL B N 1
ATOM 2718 C CA . VAL B 1 118 ? -3.105 3.438 10.828 1 95.81 118 VAL B CA 1
ATOM 2719 C C . VAL B 1 118 ? -4.129 2.314 10.969 1 95.81 118 VAL B C 1
ATOM 2721 O O . VAL B 1 118 ? -4.488 1.933 12.086 1 95.81 118 VAL B O 1
ATOM 2724 N N . THR B 1 119 ? -4.539 1.762 9.836 1 97 119 THR B N 1
ATOM 2725 C CA . THR B 1 119 ? -5.555 0.715 9.836 1 97 119 THR B CA 1
ATOM 2726 C C . THR B 1 119 ? -4.926 -0.65 10.094 1 97 119 THR B C 1
ATOM 2728 O O . THR B 1 119 ? -5.633 -1.622 10.375 1 97 119 THR B O 1
ATOM 2731 N N . GLU B 1 120 ? -3.662 -0.817 9.922 1 96 120 GLU B N 1
ATOM 2732 C CA . GLU B 1 120 ? -2.994 -2.07 10.258 1 96 120 GLU B CA 1
ATOM 2733 C C . GLU B 1 120 ? -2.549 -2.082 11.719 1 96 120 GLU B C 1
ATOM 2735 O O . GLU B 1 120 ? -1.599 -1.39 12.086 1 96 120 GLU B O 1
ATOM 2740 N N . LEU B 1 121 ? -3.061 -2.92 12.492 1 93.62 121 LEU B N 1
ATOM 2741 C CA . LEU B 1 121 ? -3.031 -2.736 13.938 1 93.62 121 LEU B CA 1
ATOM 2742 C C . LEU B 1 121 ? -1.895 -3.537 14.57 1 93.62 121 LEU B C 1
ATOM 2744 O O . LEU B 1 121 ? -1.522 -3.297 15.719 1 93.62 121 LEU B O 1
ATOM 2748 N N . ASP B 1 122 ? -1.267 -4.418 13.875 1 89.44 122 ASP B N 1
ATOM 2749 C CA . ASP B 1 122 ? -0.167 -5.234 14.383 1 89.44 122 ASP B CA 1
ATOM 2750 C C . ASP B 1 122 ? 1.174 -4.527 14.188 1 89.44 122 ASP B C 1
ATOM 2752 O O . ASP B 1 122 ? 2.178 -4.918 14.789 1 89.44 122 ASP B O 1
ATOM 2756 N N . ALA B 1 123 ? 1.198 -3.506 13.422 1 87 123 ALA B N 1
ATOM 2757 C CA . ALA B 1 123 ? 2.461 -2.906 13 1 87 123 ALA B CA 1
ATOM 2758 C C . ALA B 1 123 ? 2.965 -1.904 14.039 1 87 123 ALA B C 1
ATOM 2760 O O . ALA B 1 123 ? 2.18 -1.148 14.609 1 87 123 ALA B O 1
ATOM 2761 N N . GLU B 1 124 ? 4.273 -1.93 14.32 1 92.56 124 GLU B N 1
ATOM 2762 C CA . GLU B 1 124 ? 4.91 -0.928 15.172 1 92.56 124 GLU B CA 1
ATOM 2763 C C . GLU B 1 124 ? 5.008 0.418 14.461 1 92.56 124 GLU B C 1
ATOM 2765 O O . GLU B 1 124 ? 5.617 0.519 13.391 1 92.56 124 GLU B O 1
ATOM 2770 N N . PRO B 1 125 ? 4.527 1.469 15.055 1 96.19 125 PRO B N 1
ATOM 2771 C CA . PRO B 1 125 ? 4.434 2.738 14.336 1 96.19 125 PRO B CA 1
ATOM 2772 C C . PRO B 1 125 ? 5.785 3.438 14.188 1 96.19 125 PRO B C 1
ATOM 2774 O O . PRO B 1 125 ? 5.957 4.281 13.305 1 96.19 125 PRO B O 1
ATOM 2777 N N . ARG B 1 126 ? 6.801 3.121 15.039 1 98 126 ARG B N 1
ATOM 2778 C CA . ARG B 1 126 ? 7.98 3.979 15.086 1 98 126 ARG B CA 1
ATOM 2779 C C . ARG B 1 126 ? 9.234 3.205 14.688 1 98 126 ARG B C 1
ATOM 2781 O O . ARG B 1 126 ? 10.352 3.715 14.812 1 98 126 ARG B O 1
ATOM 2788 N N . THR B 1 127 ? 9.094 2.029 14.32 1 98 127 THR B N 1
ATOM 2789 C CA . THR B 1 127 ? 10.18 1.242 13.742 1 98 127 THR B CA 1
ATOM 2790 C C . THR B 1 127 ? 9.703 0.487 12.508 1 98 127 THR B C 1
ATOM 2792 O O . THR B 1 127 ? 8.531 0.137 12.398 1 98 127 THR B O 1
ATOM 2795 N N . LEU B 1 128 ? 10.594 0.303 11.609 1 97.81 128 LEU B N 1
ATOM 2796 C CA . LEU B 1 128 ? 10.281 -0.41 10.375 1 97.81 128 LEU B CA 1
ATOM 2797 C C . LEU B 1 128 ? 11.531 -1.07 9.805 1 97.81 128 LEU B C 1
ATOM 2799 O O . LEU B 1 128 ? 12.586 -0.435 9.703 1 97.81 128 LEU B O 1
ATOM 2803 N N . THR B 1 129 ? 11.508 -2.338 9.57 1 98.06 129 THR B N 1
ATOM 2804 C CA . THR B 1 129 ? 12.555 -3.066 8.867 1 98.06 129 THR B CA 1
ATOM 2805 C C . THR B 1 129 ? 12.047 -3.57 7.516 1 98.06 129 THR B C 1
ATOM 2807 O O . THR B 1 129 ? 10.969 -4.16 7.438 1 98.06 129 THR B O 1
ATOM 2810 N N . TYR B 1 130 ? 12.789 -3.277 6.438 1 98 130 TYR B N 1
ATOM 2811 C CA . TYR B 1 130 ? 12.328 -3.602 5.094 1 98 130 TYR B CA 1
ATOM 2812 C C . TYR B 1 130 ? 13.5 -3.914 4.176 1 98 130 TYR B C 1
ATOM 2814 O O . TYR B 1 130 ? 14.656 -3.662 4.523 1 98 130 TYR B O 1
ATOM 2822 N N . SER B 1 131 ? 13.219 -4.602 3.09 1 97.56 131 SER B N 1
ATOM 2823 C CA . SER B 1 131 ? 14.164 -4.727 1.986 1 97.56 131 SER B CA 1
ATOM 2824 C C . SER B 1 131 ? 13.773 -3.832 0.815 1 97.56 131 SER B C 1
ATOM 2826 O O . SER B 1 131 ? 12.617 -3.428 0.697 1 97.56 131 SER B O 1
ATOM 2828 N N . SER B 1 132 ? 14.75 -3.533 -0.038 1 96.31 132 SER B N 1
ATOM 2829 C CA . SER B 1 132 ? 14.539 -2.496 -1.042 1 96.31 132 SER B CA 1
ATOM 2830 C C . SER B 1 132 ? 13.797 -3.045 -2.256 1 96.31 132 SER B C 1
ATOM 2832 O O . SER B 1 132 ? 13.273 -2.279 -3.068 1 96.31 132 SER B O 1
ATOM 2834 N N . PHE B 1 133 ? 13.781 -4.312 -2.469 1 94.5 133 PHE B N 1
ATOM 2835 C CA . PHE B 1 133 ? 13.047 -4.926 -3.568 1 94.5 133 PHE B CA 1
ATOM 2836 C C . PHE B 1 133 ? 12.68 -6.367 -3.24 1 94.5 133 PHE B C 1
ATOM 2838 O O . PHE B 1 133 ? 13.352 -7.02 -2.439 1 94.5 133 PHE B O 1
ATOM 2845 N N . PRO B 1 134 ? 11.578 -6.836 -3.799 1 94.94 134 PRO B N 1
ATOM 2846 C CA . PRO B 1 134 ? 11.211 -8.234 -3.541 1 94.94 134 PRO B CA 1
ATOM 2847 C C . PRO B 1 134 ? 12.133 -9.227 -4.242 1 94.94 134 PRO B C 1
ATOM 2849 O O . PRO B 1 134 ? 12.43 -9.07 -5.426 1 94.94 134 PRO B O 1
ATOM 2852 N N . ALA B 1 135 ? 12.609 -10.148 -3.525 1 93.94 135 ALA B N 1
ATOM 2853 C CA . ALA B 1 135 ? 13.5 -11.211 -3.99 1 93.94 135 ALA B CA 1
ATOM 2854 C C . ALA B 1 135 ? 13.594 -12.336 -2.963 1 93.94 135 ALA B C 1
ATOM 2856 O O . ALA B 1 135 ? 13.062 -12.219 -1.856 1 93.94 135 ALA B O 1
ATOM 2857 N N . ASP B 1 136 ? 14.195 -13.422 -3.434 1 93.62 136 ASP B N 1
ATOM 2858 C CA . ASP B 1 136 ? 14.578 -14.43 -2.451 1 93.62 136 ASP B CA 1
ATOM 2859 C C . ASP B 1 136 ? 15.477 -13.836 -1.373 1 93.62 136 ASP B C 1
ATOM 2861 O O . ASP B 1 136 ? 16.234 -12.898 -1.633 1 93.62 136 ASP B O 1
ATOM 2865 N N . ALA B 1 137 ? 15.406 -14.438 -0.192 1 89.31 137 ALA B N 1
ATOM 2866 C CA . ALA B 1 137 ? 16 -13.844 1.003 1 89.31 137 ALA B CA 1
ATOM 2867 C C . ALA B 1 137 ? 17.484 -13.562 0.795 1 89.31 137 ALA B C 1
ATOM 2869 O O . ALA B 1 137 ? 18 -12.523 1.213 1 89.31 137 ALA B O 1
ATOM 2870 N N . SER B 1 138 ? 18.172 -14.414 0.104 1 90 138 SER B N 1
ATOM 2871 C CA . SER B 1 138 ? 19.625 -14.289 -0.033 1 90 138 SER B CA 1
ATOM 2872 C C . SER B 1 138 ? 20 -13.102 -0.917 1 90 138 SER B C 1
ATOM 2874 O O . SER B 1 138 ? 21.141 -12.656 -0.913 1 90 138 SER B O 1
ATOM 2876 N N . PHE B 1 139 ? 19.016 -12.523 -1.609 1 89.44 139 PHE B N 1
ATOM 2877 C CA . PHE B 1 139 ? 19.297 -11.445 -2.549 1 89.44 139 PHE B CA 1
ATOM 2878 C C . PHE B 1 139 ? 18.828 -10.109 -1.987 1 89.44 139 PHE B C 1
ATOM 2880 O O . PHE B 1 139 ? 19.078 -9.055 -2.59 1 89.44 139 PHE B O 1
ATOM 2887 N N . ARG B 1 140 ? 18.25 -10.133 -0.819 1 91.62 140 ARG B N 1
ATOM 2888 C CA . ARG B 1 140 ? 17.656 -8.914 -0.286 1 91.62 140 ARG B CA 1
ATOM 2889 C C . ARG B 1 140 ? 18.672 -8.109 0.514 1 91.62 140 ARG B C 1
ATOM 2891 O O . ARG B 1 140 ? 19.531 -8.68 1.194 1 91.62 140 ARG B O 1
ATOM 2898 N N . LYS B 1 141 ? 18.594 -6.809 0.286 1 93.44 141 LYS B N 1
ATOM 2899 C CA . LYS B 1 141 ? 19.266 -5.863 1.176 1 93.44 141 LYS B CA 1
ATOM 2900 C C . LYS B 1 141 ? 18.297 -5.293 2.205 1 93.44 141 LYS B C 1
ATOM 2902 O O . LYS B 1 141 ? 17.234 -4.758 1.845 1 93.44 141 LYS B O 1
ATOM 2907 N N . THR B 1 142 ? 18.766 -5.301 3.469 1 96.56 142 THR B N 1
ATOM 2908 C CA . THR B 1 142 ? 17.844 -4.949 4.551 1 96.56 142 THR B CA 1
ATOM 2909 C C . THR B 1 142 ? 18.156 -3.551 5.082 1 96.56 142 THR B C 1
ATOM 2911 O O . THR B 1 142 ? 19.312 -3.168 5.211 1 96.56 142 THR B O 1
ATOM 2914 N N . TYR B 1 143 ? 17.125 -2.869 5.438 1 98.44 143 TYR B N 1
ATOM 2915 C CA . TYR B 1 143 ? 17.156 -1.535 6.027 1 98.44 143 TYR B CA 1
ATOM 2916 C C . TYR B 1 143 ? 16.25 -1.452 7.242 1 98.44 143 TYR B C 1
ATOM 2918 O O . TYR B 1 143 ? 15.227 -2.143 7.309 1 98.44 143 TYR B O 1
ATOM 2926 N N . ALA B 1 144 ? 16.625 -0.602 8.195 1 98.69 144 ALA B N 1
ATOM 2927 C CA . ALA B 1 144 ? 15.797 -0.399 9.375 1 98.69 144 ALA B CA 1
ATOM 2928 C C . ALA B 1 144 ? 15.711 1.08 9.742 1 98.69 144 ALA B C 1
ATOM 2930 O O . ALA B 1 144 ? 16.703 1.812 9.617 1 98.69 144 ALA B O 1
ATOM 2931 N N . LEU B 1 145 ? 14.547 1.479 10.172 1 98.81 145 LEU B N 1
ATOM 2932 C CA . LEU B 1 145 ? 14.266 2.859 10.547 1 98.81 145 LEU B CA 1
ATOM 2933 C C . LEU B 1 145 ? 13.75 2.936 11.984 1 98.81 145 LEU B C 1
ATOM 2935 O O . LEU B 1 145 ? 13.062 2.023 12.445 1 98.81 145 LEU B O 1
ATOM 2939 N N . LYS B 1 146 ? 14.094 3.977 12.625 1 98.88 146 LYS B N 1
ATOM 2940 C CA . LYS B 1 146 ? 13.57 4.324 13.938 1 98.88 146 LYS B CA 1
ATOM 2941 C C . LYS B 1 146 ? 13.141 5.789 13.992 1 98.88 146 LYS B C 1
ATOM 2943 O O . LYS B 1 146 ? 13.875 6.676 13.562 1 98.88 146 LYS B O 1
ATOM 2948 N N . LEU B 1 147 ? 11.922 5.992 14.414 1 98.88 147 LEU B N 1
ATOM 2949 C CA . LEU B 1 147 ? 11.383 7.336 14.602 1 98.88 147 LEU B CA 1
ATOM 2950 C C . LEU B 1 147 ? 11.227 7.66 16.078 1 98.88 147 LEU B C 1
ATOM 2952 O O . LEU B 1 147 ? 10.641 6.883 16.844 1 98.88 147 LEU B O 1
ATOM 2956 N N . GLU B 1 148 ? 11.773 8.719 16.531 1 98.81 148 GLU B N 1
ATOM 2957 C CA . GLU B 1 148 ? 11.625 9.234 17.875 1 98.81 148 GLU B CA 1
ATOM 2958 C C . GLU B 1 148 ? 10.906 10.586 17.875 1 98.81 148 GLU B C 1
ATOM 2960 O O . GLU B 1 148 ? 11.312 11.508 17.172 1 98.81 148 GLU B O 1
ATOM 2965 N N . GLU B 1 149 ? 9.891 10.664 18.641 1 98.62 149 GLU B N 1
ATOM 2966 C CA . GLU B 1 149 ? 9.172 11.938 18.75 1 98.62 149 GLU B CA 1
ATOM 2967 C C . GLU B 1 149 ? 9.922 12.93 19.625 1 98.62 149 GLU B C 1
ATOM 2969 O O . GLU B 1 149 ? 10.57 12.531 20.594 1 98.62 149 GLU B O 1
ATOM 2974 N N . LYS B 1 150 ? 9.766 14.117 19.25 1 98.44 150 LYS B N 1
ATOM 2975 C CA . LYS B 1 150 ? 10.305 15.25 20 1 98.44 150 LYS B CA 1
ATOM 2976 C C . LYS B 1 150 ? 9.18 16.156 20.5 1 98.44 150 LYS B C 1
ATOM 2978 O O . LYS B 1 150 ? 8.094 16.188 19.922 1 98.44 150 LYS B O 1
ATOM 2983 N N . VAL B 1 151 ? 9.516 16.844 21.594 1 97.94 151 VAL B N 1
ATOM 2984 C CA . VAL B 1 151 ? 8.516 17.719 22.203 1 97.94 151 VAL B CA 1
ATOM 2985 C C . VAL B 1 151 ? 8.93 19.172 22.031 1 97.94 151 VAL B C 1
ATOM 2987 O O . VAL B 1 151 ? 10.07 19.547 22.312 1 97.94 151 VAL B O 1
ATOM 2990 N N . PHE B 1 152 ? 8.008 19.984 21.547 1 97.62 152 PHE B N 1
ATOM 2991 C CA . PHE B 1 152 ? 8.219 21.422 21.375 1 97.62 152 PHE B CA 1
ATOM 2992 C C . PHE B 1 152 ? 7.074 22.203 22 1 97.62 152 PHE B C 1
ATOM 2994 O O . PHE B 1 152 ? 5.977 21.672 22.188 1 97.62 152 PHE B O 1
ATOM 3001 N N . GLU B 1 153 ? 7.387 23.453 22.297 1 95.5 153 GLU B N 1
ATOM 3002 C CA . GLU B 1 153 ? 6.332 24.375 22.719 1 95.5 153 GLU B CA 1
ATOM 3003 C C . GLU B 1 153 ? 5.465 24.797 21.531 1 95.5 153 GLU B C 1
ATOM 3005 O O . GLU B 1 153 ? 5.977 25.094 20.453 1 95.5 153 GLU B O 1
ATOM 3010 N N . PRO B 1 154 ? 4.168 24.688 21.781 1 94.5 154 PRO B N 1
ATOM 3011 C CA . PRO B 1 154 ? 3.303 25.141 20.703 1 94.5 154 PRO B CA 1
ATOM 3012 C C . PRO B 1 154 ? 3.502 26.625 20.375 1 94.5 154 PRO B C 1
ATOM 3014 O O . PRO B 1 154 ? 3.811 27.422 21.25 1 94.5 154 PRO B O 1
ATOM 3017 N N . GLU B 1 155 ? 3.395 26.938 19.141 1 91.25 155 GLU B N 1
ATOM 3018 C CA . GLU B 1 155 ? 3.451 28.312 18.672 1 91.25 155 GLU B CA 1
ATOM 3019 C C . GLU B 1 155 ? 2.197 28.688 17.891 1 91.25 155 GLU B C 1
ATOM 3021 O O . GLU B 1 155 ? 1.438 27.812 17.469 1 91.25 155 GLU B O 1
ATOM 3026 N N . GLY B 1 156 ? 1.919 30 17.859 1 89.44 156 GLY B N 1
ATOM 3027 C CA . GLY B 1 156 ? 0.792 30.469 17.062 1 89.44 156 GLY B CA 1
ATOM 3028 C C . GLY B 1 156 ? -0.541 29.938 17.547 1 89.44 156 GLY B C 1
ATOM 3029 O O . GLY B 1 156 ? -0.854 30 18.734 1 89.44 156 GLY B O 1
ATOM 3030 N N . ILE B 1 157 ? -1.325 29.484 16.562 1 88.88 157 ILE B N 1
ATOM 3031 C CA . ILE B 1 157 ? -2.697 29.062 16.844 1 88.88 157 ILE B CA 1
ATOM 3032 C C . ILE B 1 157 ? -2.697 27.859 17.766 1 88.88 157 ILE B C 1
ATOM 3034 O O . ILE B 1 157 ? -3.619 27.688 18.562 1 88.88 157 ILE B O 1
ATOM 3038 N N . CYS B 1 158 ? -1.658 27.062 17.719 1 93.56 158 CYS B N 1
ATOM 3039 C CA . CYS B 1 158 ? -1.617 25.812 18.453 1 93.56 158 CYS B CA 1
ATOM 3040 C C . CYS B 1 158 ? -1.484 26.047 19.953 1 93.56 158 CYS B C 1
ATOM 3042 O O . CYS B 1 158 ? -1.782 25.172 20.766 1 93.56 158 CYS B O 1
ATOM 3044 N N . GLU B 1 159 ? -1.081 27.234 20.391 1 92.81 159 GLU B N 1
ATOM 3045 C CA . GLU B 1 159 ? -0.901 27.578 21.797 1 92.81 159 GLU B CA 1
ATOM 3046 C C . GLU B 1 159 ? -2.221 27.484 22.562 1 92.81 159 GLU B C 1
ATOM 3048 O O . GLU B 1 159 ? -2.236 27.156 23.75 1 92.81 159 GLU B O 1
ATOM 3053 N N . GLY B 1 160 ? -3.209 27.781 21.844 1 92.44 160 GLY B N 1
ATOM 3054 C CA . GLY B 1 160 ? -4.512 27.797 22.484 1 92.44 160 GLY B CA 1
ATOM 3055 C C . GLY B 1 160 ? -5.145 26.422 22.609 1 92.44 160 GLY B C 1
ATOM 3056 O O . GLY B 1 160 ? -6.133 26.25 23.328 1 92.44 160 GLY B O 1
ATOM 3057 N N . PHE B 1 161 ? -4.559 25.453 21.984 1 92.88 161 PHE B N 1
ATOM 3058 C CA . PHE B 1 161 ? -5.242 24.156 21.906 1 92.88 161 PHE B CA 1
ATOM 3059 C C . PHE B 1 161 ? -4.406 23.062 22.562 1 92.88 161 PHE B C 1
ATOM 3061 O O . PHE B 1 161 ? -4.945 22.078 23.062 1 92.88 161 PHE B O 1
ATOM 3068 N N . LEU B 1 162 ? -3.113 23.219 22.516 1 94.62 162 LEU B N 1
ATOM 3069 C CA . LEU B 1 162 ? -2.242 22.141 22.953 1 94.62 162 LEU B CA 1
ATOM 3070 C C . LEU B 1 162 ? -1.17 22.641 23.906 1 94.62 162 LEU B C 1
ATOM 3072 O O . LEU B 1 162 ? -0.656 23.75 23.734 1 94.62 162 LEU B O 1
ATOM 3076 N N . LYS B 1 163 ? -0.802 21.797 24.828 1 95.88 163 LYS B N 1
ATOM 3077 C CA . LYS B 1 163 ? 0.291 22.109 25.75 1 95.88 163 LYS B CA 1
ATOM 3078 C C . LYS B 1 163 ? 1.646 21.844 25.109 1 95.88 163 LYS B C 1
ATOM 3080 O O . LYS B 1 163 ? 2.65 22.453 25.484 1 95.88 163 LYS B O 1
ATOM 3085 N N . GLU B 1 164 ? 1.608 20.922 24.188 1 96.69 164 GLU B N 1
ATOM 3086 C CA . GLU B 1 164 ? 2.822 20.578 23.453 1 96.69 164 GLU B CA 1
ATOM 3087 C C . GLU B 1 164 ? 2.5 20.156 22.016 1 96.69 164 GLU B C 1
ATOM 3089 O O . GLU B 1 164 ? 1.388 19.703 21.734 1 96.69 164 GLU B O 1
ATOM 3094 N N . VAL B 1 165 ? 3.439 20.391 21.156 1 97.06 165 VAL B N 1
ATOM 3095 C CA . VAL B 1 165 ? 3.385 19.828 19.812 1 97.06 165 VAL B CA 1
ATOM 3096 C C . VAL B 1 165 ? 4.582 18.906 19.594 1 97.06 165 VAL B C 1
ATOM 3098 O O . VAL B 1 165 ? 5.582 19 20.312 1 97.06 165 VAL B O 1
ATOM 3101 N N . LYS B 1 166 ? 4.406 17.984 18.672 1 98 166 LYS B N 1
ATOM 3102 C CA . LYS B 1 166 ? 5.426 16.969 18.484 1 98 166 LYS B CA 1
ATOM 3103 C C . LYS B 1 166 ? 6.18 17.172 17.172 1 98 166 LYS B C 1
ATOM 3105 O O . LYS B 1 166 ? 5.586 17.547 16.156 1 98 166 LYS B O 1
ATOM 3110 N N . GLY B 1 167 ? 7.445 17.031 17.219 1 98.19 167 GLY B N 1
ATOM 3111 C CA . GLY B 1 167 ? 8.297 16.797 16.062 1 98.19 167 GLY B CA 1
ATOM 3112 C C . GLY B 1 167 ? 8.914 15.414 16.047 1 98.19 167 GLY B C 1
ATOM 3113 O O . GLY B 1 167 ? 8.477 14.523 16.781 1 98.19 167 GLY B O 1
ATOM 3114 N N . PHE B 1 168 ? 9.922 15.195 15.117 1 98.5 168 PHE B N 1
ATOM 3115 C CA . PHE B 1 168 ? 10.469 13.844 15.133 1 98.5 168 PHE B CA 1
ATOM 3116 C C . PHE B 1 168 ? 11.93 13.852 14.68 1 98.5 168 PHE B C 1
ATOM 3118 O O . PHE B 1 168 ? 12.391 14.82 14.078 1 98.5 168 PHE B O 1
ATOM 3125 N N . ARG B 1 169 ? 12.57 12.867 15.109 1 98.75 169 ARG B N 1
ATOM 3126 C CA . ARG B 1 169 ? 13.859 12.438 14.578 1 98.75 169 ARG B CA 1
ATOM 3127 C C . ARG B 1 169 ? 13.75 11.07 13.914 1 98.75 169 ARG B C 1
ATOM 3129 O O . ARG B 1 169 ? 13.148 10.148 14.469 1 98.75 169 ARG B O 1
ATOM 3136 N N . LEU B 1 170 ? 14.219 11 12.688 1 98.88 170 LEU B N 1
ATOM 3137 C CA . LEU B 1 170 ? 14.242 9.75 11.938 1 98.88 170 LEU B CA 1
ATOM 3138 C C . LEU B 1 170 ? 15.672 9.266 11.727 1 98.88 170 LEU B C 1
ATOM 3140 O O . LEU B 1 170 ? 16.531 10.023 11.266 1 98.88 170 LEU B O 1
ATOM 3144 N N . THR B 1 171 ? 15.906 8 12.102 1 98.88 171 THR B N 1
ATOM 3145 C CA . THR B 1 171 ? 17.234 7.414 12.008 1 98.88 171 THR B CA 1
ATOM 3146 C C . THR B 1 171 ? 17.203 6.09 11.242 1 98.88 171 THR B C 1
ATOM 3148 O O . THR B 1 171 ? 16.297 5.273 11.461 1 98.88 171 THR B O 1
ATOM 3151 N N . MET B 1 172 ? 18.109 5.973 10.328 1 98.81 172 MET B N 1
ATOM 3152 C CA . MET B 1 172 ? 18.328 4.656 9.742 1 98.81 172 MET B CA 1
ATOM 3153 C C . MET B 1 172 ? 19.312 3.848 10.578 1 98.81 172 MET B C 1
ATOM 3155 O O . MET B 1 172 ? 20.484 4.223 10.695 1 98.81 172 MET B O 1
ATOM 3159 N N . THR B 1 173 ? 18.797 2.736 11.094 1 98.75 173 THR B N 1
ATOM 3160 C CA . THR B 1 173 ? 19.594 1.983 12.055 1 98.75 173 THR B CA 1
ATOM 3161 C C . THR B 1 173 ? 20.234 0.762 11.398 1 98.75 173 THR B C 1
ATOM 3163 O O . THR B 1 173 ? 21.094 0.117 11.992 1 98.75 173 THR B O 1
ATOM 3166 N N . GLU B 1 174 ? 19.797 0.388 10.281 1 98.38 174 GLU B N 1
ATOM 3167 C CA . GLU B 1 174 ? 20.406 -0.627 9.43 1 98.38 174 GLU B CA 1
ATOM 3168 C C . GLU B 1 174 ? 20.406 -0.189 7.969 1 98.38 174 GLU B C 1
ATOM 3170 O O . GLU B 1 174 ? 19.422 0.355 7.477 1 98.38 174 GLU B O 1
ATOM 3175 N N . LYS B 1 175 ? 21.531 -0.319 7.297 1 97.69 175 LYS B N 1
ATOM 3176 C CA . LYS B 1 175 ? 21.688 0.049 5.895 1 97.69 175 LYS B CA 1
ATOM 3177 C C . LYS B 1 175 ? 22.359 -1.072 5.105 1 97.69 175 LYS B C 1
ATOM 3179 O O . LYS B 1 175 ? 23.531 -1.389 5.34 1 97.69 175 LYS B O 1
ATOM 3184 N N . ALA B 1 176 ? 21.594 -1.63 4.242 1 95.06 176 ALA B N 1
ATOM 3185 C CA . ALA B 1 176 ? 22.062 -2.711 3.377 1 95.06 176 ALA B CA 1
ATOM 3186 C C . ALA B 1 176 ? 22.641 -3.863 4.199 1 95.06 176 ALA B C 1
ATOM 3188 O O . ALA B 1 176 ? 23.734 -4.355 3.912 1 95.06 176 ALA B O 1
ATOM 3189 N N . GLY B 1 177 ? 22 -4.199 5.25 1 94.5 177 GLY B N 1
ATOM 3190 C CA . GLY B 1 177 ? 22.344 -5.363 6.047 1 94.5 177 GLY B CA 1
ATOM 3191 C C . GLY B 1 177 ? 23.391 -5.066 7.109 1 94.5 177 GLY B C 1
ATOM 3192 O O . GLY B 1 177 ? 23.766 -5.949 7.887 1 94.5 177 GLY B O 1
ATOM 3193 N N . LYS B 1 178 ? 23.812 -3.855 7.137 1 96.56 178 LYS B N 1
ATOM 3194 C CA . LYS B 1 178 ? 24.812 -3.469 8.117 1 96.56 178 LYS B CA 1
ATOM 3195 C C . LYS B 1 178 ? 24.25 -2.461 9.117 1 96.56 178 LYS B C 1
ATOM 3197 O O . LYS B 1 178 ? 23.484 -1.572 8.75 1 96.56 178 LYS B O 1
ATOM 3202 N N . PRO B 1 179 ? 24.703 -2.645 10.375 1 97.62 179 PRO B N 1
ATOM 3203 C CA . PRO B 1 179 ? 24.266 -1.631 11.336 1 97.62 179 PRO B CA 1
ATOM 3204 C C . PRO B 1 179 ? 24.656 -0.214 10.922 1 97.62 179 PRO B C 1
ATOM 3206 O O . PRO B 1 179 ? 25.734 -0.008 10.359 1 97.62 179 PRO B O 1
ATOM 3209 N N . ALA B 1 180 ? 23.75 0.716 11.148 1 98 180 ALA B N 1
ATOM 3210 C CA . ALA B 1 180 ? 23.969 2.119 10.812 1 98 180 ALA B CA 1
ATOM 3211 C C . ALA B 1 180 ? 23.375 3.041 11.875 1 98 180 ALA B C 1
ATOM 3213 O O . ALA B 1 180 ? 22.734 2.576 12.82 1 98 180 ALA B O 1
ATOM 3214 N N . SER B 1 181 ? 23.672 4.316 11.797 1 98.38 181 SER B N 1
ATOM 3215 C CA . SER B 1 181 ? 23.109 5.359 12.641 1 98.38 181 SER B CA 1
ATOM 3216 C C . SER B 1 181 ? 22.938 6.664 11.875 1 98.38 181 SER B C 1
ATOM 3218 O O . SER B 1 181 ? 23.281 7.734 12.375 1 98.38 181 SER B O 1
ATOM 3220 N N . ASP B 1 182 ? 22.484 6.527 10.672 1 98.25 182 ASP B N 1
ATOM 3221 C CA . ASP B 1 182 ? 22.312 7.695 9.812 1 98.25 182 ASP B CA 1
ATOM 3222 C C . ASP B 1 182 ? 21.109 8.523 10.242 1 98.25 182 ASP B C 1
ATOM 3224 O O . ASP B 1 182 ? 19.969 8.047 10.211 1 98.25 182 ASP B O 1
ATOM 3228 N N . ILE B 1 183 ? 21.359 9.773 10.633 1 98.56 183 ILE B N 1
ATOM 3229 C CA . ILE B 1 183 ? 20.25 10.68 10.914 1 98.56 183 ILE B CA 1
ATOM 3230 C C . ILE B 1 183 ? 19.656 11.203 9.609 1 98.56 183 ILE B C 1
ATOM 3232 O O . ILE B 1 183 ? 20.312 11.922 8.867 1 98.56 183 ILE B O 1
ATOM 3236 N N . LEU B 1 184 ? 18.422 10.836 9.344 1 98.38 184 LEU B N 1
ATOM 3237 C CA . LEU B 1 184 ? 17.766 11.195 8.102 1 98.38 184 LEU B CA 1
ATOM 3238 C C . LEU B 1 184 ? 17 12.516 8.25 1 98.38 184 LEU B C 1
ATOM 3240 O O . LEU B 1 184 ? 16.859 13.266 7.281 1 98.38 184 LEU B O 1
ATOM 3244 N N . GLU B 1 185 ? 16.438 12.766 9.344 1 97.62 185 GLU B N 1
ATOM 3245 C CA . GLU B 1 185 ? 15.719 13.977 9.742 1 97.62 185 GLU B CA 1
ATOM 3246 C C . GLU B 1 185 ? 15.836 14.219 11.242 1 97.62 185 GLU B C 1
ATOM 3248 O O . GLU B 1 185 ? 15.766 13.281 12.039 1 97.62 185 GLU B O 1
ATOM 3253 N N . ASP B 1 186 ? 16.094 15.391 11.625 1 98.19 186 ASP B N 1
ATOM 3254 C CA . ASP B 1 186 ? 16.141 15.828 13.016 1 98.19 186 ASP B CA 1
ATOM 3255 C C . ASP B 1 186 ? 15.562 17.234 13.172 1 98.19 186 ASP B C 1
ATOM 3257 O O . ASP B 1 186 ? 16.281 18.219 13.07 1 98.19 186 ASP B O 1
ATOM 3261 N N . GLU B 1 187 ? 14.305 17.234 13.461 1 96.94 187 GLU B N 1
ATOM 3262 C CA . GLU B 1 187 ? 13.594 18.5 13.445 1 96.94 187 GLU B CA 1
ATOM 3263 C C . GLU B 1 187 ? 13.969 19.359 14.648 1 96.94 187 GLU B C 1
ATOM 3265 O O . GLU B 1 187 ? 14.039 18.859 15.773 1 96.94 187 GLU B O 1
ATOM 3270 N N . LYS B 1 188 ? 14.203 20.609 14.406 1 96.19 188 LYS B N 1
ATOM 3271 C CA . LYS B 1 188 ? 14.57 21.547 15.461 1 96.19 188 LYS B CA 1
ATOM 3272 C C . LYS B 1 188 ? 13.414 22.469 15.797 1 96.19 188 LYS B C 1
ATOM 3274 O O . LYS B 1 188 ? 13.414 23.125 16.844 1 96.19 188 LYS B O 1
ATOM 3279 N N . ARG B 1 189 ? 12.492 22.562 14.883 1 93.5 189 ARG B N 1
ATOM 3280 C CA . ARG B 1 189 ? 11.273 23.344 15.047 1 93.5 189 ARG B CA 1
ATOM 3281 C C . ARG B 1 189 ? 10.148 22.781 14.195 1 93.5 189 ARG B C 1
ATOM 3283 O O . ARG B 1 189 ? 10.391 21.984 13.273 1 93.5 189 ARG B O 1
ATOM 3290 N N . ILE B 1 190 ? 9.016 23.125 14.508 1 93.31 190 ILE B N 1
ATOM 3291 C CA . ILE B 1 190 ? 7.852 22.703 13.734 1 93.31 190 ILE B CA 1
ATOM 3292 C C . ILE B 1 190 ? 7.445 23.797 12.758 1 93.31 190 ILE B C 1
ATOM 3294 O O . ILE B 1 190 ? 7.078 24.906 13.18 1 93.31 190 ILE B O 1
ATOM 3298 N N . PRO B 1 191 ? 7.535 23.516 11.477 1 88.56 191 PRO B N 1
ATOM 3299 C CA . PRO B 1 191 ? 7.043 24.531 10.555 1 88.56 191 PRO B CA 1
ATOM 3300 C C . PRO B 1 191 ? 5.543 24.797 10.711 1 88.56 191 PRO B C 1
ATOM 3302 O O . PRO B 1 191 ? 4.785 23.875 11.047 1 88.56 191 PRO B O 1
ATOM 3305 N N . LEU B 1 192 ? 5.113 26 10.375 1 81.69 192 LEU B N 1
ATOM 3306 C CA . LEU B 1 192 ? 3.709 26.375 10.5 1 81.69 192 LEU B CA 1
ATOM 3307 C C . LEU B 1 192 ? 2.832 25.5 9.609 1 81.69 192 LEU B C 1
ATOM 3309 O O . LEU B 1 192 ? 1.683 25.219 9.945 1 81.69 192 LEU B O 1
ATOM 3313 N N . SER B 1 193 ? 3.393 25.078 8.531 1 83.81 193 SER B N 1
ATOM 3314 C CA . SER B 1 193 ? 2.639 24.297 7.566 1 83.81 193 SER B CA 1
ATOM 3315 C C . SER B 1 193 ? 2.275 22.922 8.125 1 83.81 193 SER B C 1
ATOM 3317 O O . SER B 1 193 ? 1.413 22.234 7.582 1 83.81 193 SER B O 1
ATOM 3319 N N . ARG B 1 194 ? 2.943 22.547 9.242 1 91.56 194 ARG B N 1
ATOM 3320 C CA . ARG B 1 194 ? 2.725 21.219 9.844 1 91.56 194 ARG B CA 1
ATOM 3321 C C . ARG B 1 194 ? 1.446 21.203 10.672 1 91.56 194 ARG B C 1
ATOM 3323 O O . ARG B 1 194 ? 1.043 20.156 11.18 1 91.56 194 ARG B O 1
ATOM 3330 N N . ARG B 1 195 ? 0.796 22.328 10.797 1 90.94 195 ARG B N 1
ATOM 3331 C CA . ARG B 1 195 ? -0.385 22.469 11.641 1 90.94 195 ARG B CA 1
ATOM 3332 C C . ARG B 1 195 ? -0.045 22.188 13.102 1 90.94 195 ARG B C 1
ATOM 3334 O O . ARG B 1 195 ? 0.945 22.719 13.625 1 90.94 195 ARG B O 1
ATOM 3341 N N . CYS B 1 196 ? -0.953 21.5 13.953 1 96.19 196 CYS B N 1
ATOM 3342 C CA . CYS B 1 196 ? -0.699 21.219 15.359 1 96.19 196 CYS B CA 1
ATOM 3343 C C . CYS B 1 196 ? -0.408 19.734 15.578 1 96.19 196 CYS B C 1
ATOM 3345 O O . CYS B 1 196 ? -1.274 19 16.031 1 96.19 196 CYS B O 1
ATOM 3347 N N . PRO B 1 197 ? 0.888 19.312 15.258 1 97.94 197 PRO B N 1
ATOM 3348 C CA . PRO B 1 197 ? 1.193 17.875 15.258 1 97.94 197 PRO B CA 1
ATOM 3349 C C . PRO B 1 197 ? 1.217 17.281 16.672 1 97.94 197 PRO B C 1
ATOM 3351 O O . PRO B 1 197 ? 1.771 17.891 17.594 1 97.94 197 PRO B O 1
ATOM 3354 N N . THR B 1 198 ? 0.598 16.109 16.75 1 97.62 198 THR B N 1
ATOM 3355 C CA . THR B 1 198 ? 0.498 15.422 18.047 1 97.62 198 THR B CA 1
ATOM 3356 C C . THR B 1 198 ? 1.199 14.07 18 1 97.62 198 THR B C 1
ATOM 3358 O O . THR B 1 198 ? 1.405 13.438 19.031 1 97.62 198 THR B O 1
ATOM 3361 N N . GLY B 1 199 ? 1.559 13.609 16.844 1 97.56 199 GLY B N 1
ATOM 3362 C CA . GLY B 1 199 ? 2.217 12.32 16.719 1 97.56 199 GLY B CA 1
ATOM 3363 C C . GLY B 1 199 ? 2.693 12.016 15.312 1 97.56 199 GLY B C 1
ATOM 3364 O O . GLY B 1 199 ? 2.324 12.711 14.359 1 97.56 199 GLY B O 1
ATOM 3365 N N . TYR B 1 200 ? 3.578 11.062 15.273 1 98.38 200 TYR B N 1
ATOM 3366 C CA . TYR B 1 200 ? 4.172 10.648 14.008 1 98.38 200 TYR B CA 1
ATOM 3367 C C . TYR B 1 200 ? 4.258 9.125 13.922 1 98.38 200 TYR B C 1
ATOM 3369 O O . TYR B 1 200 ? 4.41 8.453 14.945 1 98.38 200 TYR B O 1
ATOM 3377 N N . ARG B 1 201 ? 4.188 8.633 12.742 1 97.88 201 ARG B N 1
ATOM 3378 C CA . ARG B 1 201 ? 4.406 7.215 12.461 1 97.88 201 ARG B CA 1
ATOM 3379 C C . ARG B 1 201 ? 5.148 7.031 11.141 1 97.88 201 ARG B C 1
ATOM 3381 O O . ARG B 1 201 ? 4.996 7.836 10.219 1 97.88 201 ARG B O 1
ATOM 3388 N N . ILE B 1 202 ? 6 5.992 11.109 1 98.62 202 ILE B N 1
ATOM 3389 C CA . ILE B 1 202 ? 6.539 5.566 9.828 1 98.62 202 ILE B CA 1
ATOM 3390 C C . ILE B 1 202 ? 5.457 4.848 9.023 1 98.62 202 ILE B C 1
ATOM 3392 O O . ILE B 1 202 ? 5.129 3.693 9.312 1 98.62 202 ILE B O 1
ATOM 3396 N N . GLY B 1 203 ? 4.988 5.551 7.992 1 97.94 203 GLY B N 1
ATOM 3397 C CA . GLY B 1 203 ? 3.828 5.043 7.277 1 97.94 203 GLY B CA 1
ATOM 3398 C C . GLY B 1 203 ? 4.188 4.094 6.148 1 97.94 203 GLY B C 1
ATOM 3399 O O . GLY B 1 203 ? 3.34 3.336 5.676 1 97.94 203 GLY B O 1
ATOM 3400 N N . GLY B 1 204 ? 5.395 4.176 5.711 1 97.81 204 GLY B N 1
ATOM 3401 C CA . GLY B 1 204 ? 5.812 3.303 4.625 1 97.81 204 GLY B CA 1
ATOM 3402 C C . GLY B 1 204 ? 7.094 3.762 3.953 1 97.81 204 GLY B C 1
ATOM 3403 O O . GLY B 1 204 ? 7.727 4.719 4.398 1 97.81 204 GLY B O 1
ATOM 3404 N N . VAL B 1 205 ? 7.516 2.975 2.984 1 98.75 205 VAL B N 1
ATOM 3405 C CA . VAL B 1 205 ? 8.703 3.301 2.209 1 98.75 205 VAL B CA 1
ATOM 3406 C C . VAL B 1 205 ? 8.492 2.926 0.745 1 98.75 205 VAL B C 1
ATOM 3408 O O . VAL B 1 205 ? 8.008 1.832 0.442 1 98.75 205 VAL B O 1
ATOM 3411 N N . VAL B 1 206 ? 8.781 3.84 -0.137 1 98.62 206 VAL B N 1
ATOM 3412 C CA . VAL B 1 206 ? 8.844 3.564 -1.568 1 98.62 206 VAL B CA 1
ATOM 3413 C C . VAL B 1 206 ? 10.297 3.57 -2.035 1 98.62 206 VAL B C 1
ATOM 3415 O O . VAL B 1 206 ? 11.039 4.508 -1.747 1 98.62 206 VAL B O 1
ATOM 3418 N N . THR B 1 207 ? 10.688 2.498 -2.768 1 98.5 207 THR B N 1
ATOM 3419 C CA . THR B 1 207 ? 12.094 2.385 -3.135 1 98.5 207 THR B CA 1
ATOM 3420 C C . THR B 1 207 ? 12.258 2.365 -4.652 1 98.5 207 THR B C 1
ATOM 3422 O O . THR B 1 207 ? 11.359 1.925 -5.371 1 98.5 207 THR B O 1
ATOM 3425 N N . HIS B 1 208 ? 13.297 2.875 -5.105 1 97.62 208 HIS B N 1
ATOM 3426 C CA . HIS B 1 208 ? 13.766 2.781 -6.48 1 97.62 208 HIS B CA 1
ATOM 3427 C C . HIS B 1 208 ? 15.234 2.383 -6.539 1 97.62 208 HIS B C 1
ATOM 3429 O O . HIS B 1 208 ? 16.109 3.125 -6.07 1 97.62 208 HIS B O 1
ATOM 3435 N N . VAL B 1 209 ? 15.453 1.194 -7.039 1 94.81 209 VAL B N 1
ATOM 3436 C CA . VAL B 1 209 ? 16.812 0.705 -7.234 1 94.81 209 VAL B CA 1
ATOM 3437 C C . VAL B 1 209 ? 17.25 0.952 -8.68 1 94.81 209 VAL B C 1
ATOM 3439 O O . VAL B 1 209 ? 16.625 0.459 -9.617 1 94.81 209 VAL B O 1
ATOM 3442 N N . LYS B 1 210 ? 18.344 1.665 -8.875 1 92.94 210 LYS B N 1
ATOM 3443 C CA . LYS B 1 210 ? 18.828 2.029 -10.203 1 92.94 210 LYS B CA 1
ATOM 3444 C C . LYS B 1 210 ? 19.766 0.961 -10.758 1 92.94 210 LYS B C 1
ATOM 3446 O O . LYS B 1 210 ? 20.188 0.064 -10.031 1 92.94 210 LYS B O 1
ATOM 3451 N N . ALA B 1 211 ? 20.031 1.088 -12 1 86.81 211 ALA B N 1
ATOM 3452 C CA . ALA B 1 211 ? 20.844 0.097 -12.711 1 86.81 211 ALA B CA 1
ATOM 3453 C C . ALA B 1 211 ? 22.266 0.05 -12.156 1 86.81 211 ALA B C 1
ATOM 3455 O O . ALA B 1 211 ? 22.891 -1.006 -12.148 1 86.81 211 ALA B O 1
ATOM 3456 N N . ASP B 1 212 ? 22.781 1.087 -11.609 1 91.12 212 ASP B N 1
ATOM 3457 C CA . ASP B 1 212 ? 24.156 1.152 -11.117 1 91.12 212 ASP B CA 1
ATOM 3458 C C . ASP B 1 212 ? 24.25 0.677 -9.672 1 91.12 212 ASP B C 1
ATOM 3460 O O . ASP B 1 212 ? 25.312 0.753 -9.055 1 91.12 212 ASP B O 1
ATOM 3464 N N . GLY B 1 213 ? 23.125 0.264 -9.148 1 90.31 213 GLY B N 1
ATOM 3465 C CA . GLY B 1 213 ? 23.109 -0.27 -7.797 1 90.31 213 GLY B CA 1
ATOM 3466 C C . GLY B 1 213 ? 22.75 0.768 -6.75 1 90.31 213 GLY B C 1
ATOM 3467 O O . GLY B 1 213 ? 22.438 0.422 -5.609 1 90.31 213 GLY B O 1
ATOM 3468 N N . SER B 1 214 ? 22.828 2.074 -7.148 1 95.38 214 SER B N 1
ATOM 3469 C CA . SER B 1 214 ? 22.391 3.098 -6.211 1 95.38 214 SER B CA 1
ATOM 3470 C C . SER B 1 214 ? 20.875 3.061 -6.023 1 95.38 214 SER B C 1
ATOM 3472 O O . SER B 1 214 ? 20.156 2.555 -6.883 1 95.38 214 SER B O 1
ATOM 3474 N N . GLU B 1 215 ? 20.438 3.508 -4.844 1 97.5 215 GLU B N 1
ATOM 3475 C CA . GLU B 1 215 ? 19.016 3.445 -4.512 1 97.5 215 GLU B CA 1
ATOM 3476 C C . GLU B 1 215 ? 18.516 4.781 -3.977 1 97.5 215 GLU B C 1
ATOM 3478 O O . GLU B 1 215 ? 19.297 5.57 -3.434 1 97.5 215 GLU B O 1
ATOM 3483 N N . VAL B 1 216 ? 17.297 5.062 -4.211 1 98.44 216 VAL B N 1
ATOM 3484 C CA . VAL B 1 216 ? 16.594 6.152 -3.559 1 98.44 216 VAL B CA 1
ATOM 3485 C C . VAL B 1 216 ? 15.359 5.609 -2.84 1 98.44 216 VAL B C 1
ATOM 3487 O O . VAL B 1 216 ? 14.57 4.859 -3.422 1 98.44 216 VAL B O 1
ATOM 3490 N N . HIS B 1 217 ? 15.266 5.871 -1.546 1 98.81 217 HIS B N 1
ATOM 3491 C CA . HIS B 1 217 ? 14.109 5.527 -0.729 1 98.81 217 HIS B CA 1
ATOM 3492 C C . HIS B 1 217 ? 13.32 6.773 -0.342 1 98.81 217 HIS B C 1
ATOM 3494 O O . HIS B 1 217 ? 13.898 7.781 0.062 1 98.81 217 HIS B O 1
ATOM 3500 N N . ALA B 1 218 ? 12.07 6.785 -0.576 1 98.88 218 ALA B N 1
ATOM 3501 C CA . ALA B 1 218 ? 11.164 7.773 0.006 1 98.88 218 ALA B CA 1
ATOM 3502 C C . ALA B 1 218 ? 10.484 7.227 1.254 1 98.88 218 ALA B C 1
ATOM 3504 O O . ALA B 1 218 ? 9.57 6.398 1.158 1 98.88 218 ALA B O 1
ATOM 3505 N N . VAL B 1 219 ? 10.953 7.648 2.428 1 98.88 219 VAL B N 1
ATOM 3506 C CA . VAL B 1 219 ? 10.305 7.266 3.678 1 98.88 219 VAL B CA 1
ATOM 3507 C C . VAL B 1 219 ? 9.07 8.141 3.91 1 98.88 219 VAL B C 1
ATOM 3509 O O . VAL B 1 219 ? 9.18 9.367 3.984 1 98.88 219 VAL B O 1
ATOM 3512 N N . MET B 1 220 ? 7.961 7.488 3.975 1 98.81 220 MET B N 1
ATOM 3513 C CA . MET B 1 220 ? 6.703 8.211 4.152 1 98.81 220 MET B CA 1
ATOM 3514 C C . MET B 1 220 ? 6.316 8.266 5.629 1 98.81 220 MET B C 1
ATOM 3516 O O . MET B 1 220 ? 6.188 7.23 6.281 1 98.81 220 MET B O 1
ATOM 3520 N N . ILE B 1 221 ? 6.172 9.469 6.109 1 98.75 221 ILE B N 1
ATOM 3521 C CA . ILE B 1 221 ? 5.797 9.703 7.5 1 98.75 221 ILE B CA 1
ATOM 3522 C C . ILE B 1 221 ? 4.355 10.203 7.57 1 98.75 221 ILE B C 1
ATOM 3524 O O . ILE B 1 221 ? 3.986 11.148 6.867 1 98.75 221 ILE B O 1
ATOM 3528 N N . LEU B 1 222 ? 3.557 9.562 8.312 1 98.38 222 LEU B N 1
ATOM 3529 C CA . LEU B 1 222 ? 2.227 10.078 8.617 1 98.38 222 LEU B CA 1
ATOM 3530 C C . LEU B 1 222 ? 2.273 11.016 9.82 1 98.38 222 LEU B C 1
ATOM 3532 O O . LEU B 1 222 ? 2.67 10.609 10.914 1 98.38 222 LEU B O 1
ATOM 3536 N N . VAL B 1 223 ? 1.88 12.219 9.633 1 98.19 223 VAL B N 1
ATOM 3537 C CA . VAL B 1 223 ? 1.79 13.219 10.695 1 98.19 223 VAL B CA 1
ATOM 3538 C C . VAL B 1 223 ? 0.37 13.25 11.25 1 98.19 223 VAL B C 1
ATOM 3540 O O . VAL B 1 223 ? -0.59 13.484 10.516 1 98.19 223 VAL B O 1
ATOM 3543 N N . GLU B 1 224 ? 0.268 12.977 12.469 1 97.19 224 GLU B N 1
ATOM 3544 C CA . GLU B 1 224 ? -0.998 13.164 13.172 1 97.19 224 GLU B CA 1
ATOM 3545 C C . GLU B 1 224 ? -1.081 14.547 13.805 1 97.19 224 GLU B C 1
ATOM 3547 O O . GLU B 1 224 ? -0.16 14.969 14.508 1 97.19 224 GLU B O 1
ATOM 3552 N N . SER B 1 225 ? -2.133 15.297 13.539 1 96.5 225 SER B N 1
ATOM 3553 C CA . SER B 1 225 ? -2.318 16.641 14.062 1 96.5 225 SER B CA 1
ATOM 3554 C C . SER B 1 225 ? -3.75 16.844 14.547 1 96.5 225 SER B C 1
ATOM 3556 O O . SER B 1 225 ? -4.648 16.094 14.195 1 96.5 225 SER B O 1
ATOM 3558 N N . LEU B 1 226 ? -3.795 17.844 15.359 1 94.5 226 LEU B N 1
ATOM 3559 C CA . LEU B 1 226 ? -5.129 18.219 15.828 1 94.5 226 LEU B CA 1
ATOM 3560 C C . LEU B 1 226 ? -6.051 18.531 14.656 1 94.5 226 LEU B C 1
ATOM 3562 O O . LEU B 1 226 ? -5.699 19.328 13.781 1 94.5 226 LEU B O 1
ATOM 3566 N N . GLY B 1 227 ? -7.195 17.812 14.656 1 90.88 227 GLY B N 1
ATOM 3567 C CA . GLY B 1 227 ? -8.18 18 13.602 1 90.88 227 GLY B CA 1
ATOM 3568 C C . GLY B 1 227 ? -9.375 18.828 14.047 1 90.88 227 GLY B C 1
ATOM 3569 O O . GLY B 1 227 ? -9.297 19.547 15.047 1 90.88 227 GLY B O 1
ATOM 3570 N N . PHE B 1 228 ? -10.391 18.734 13.25 1 86.06 228 PHE B N 1
ATOM 3571 C CA . PHE B 1 228 ? -11.625 19.469 13.516 1 86.06 228 PHE B CA 1
ATOM 3572 C C . PHE B 1 228 ? -12.312 18.938 14.766 1 86.06 228 PHE B C 1
ATOM 3574 O O . PHE B 1 228 ? -12.438 17.719 14.945 1 86.06 228 PHE B O 1
ATOM 3581 N N . GLU B 1 229 ? -12.672 19.781 15.664 1 84.75 229 GLU B N 1
ATOM 3582 C CA . GLU B 1 229 ? -13.414 19.469 16.891 1 84.75 229 GLU B CA 1
ATOM 3583 C C . GLU B 1 229 ? -12.68 18.438 17.734 1 84.75 229 GLU B C 1
ATOM 3585 O O . GLU B 1 229 ? -13.305 17.562 18.344 1 84.75 229 GLU B O 1
ATOM 3590 N N . GLY B 1 230 ? -11.414 18.422 17.641 1 87.5 230 GLY B N 1
ATOM 3591 C CA . GLY B 1 230 ? -10.625 17.594 18.547 1 87.5 230 GLY B CA 1
ATOM 3592 C C . GLY B 1 230 ? -10.266 16.234 17.953 1 87.5 230 GLY B C 1
ATOM 3593 O O . GLY B 1 230 ? -9.617 15.422 18.609 1 87.5 230 GLY B O 1
ATOM 3594 N N . THR B 1 231 ? -10.664 15.992 16.719 1 93.12 231 THR B N 1
ATOM 3595 C CA . THR B 1 231 ? -10.297 14.75 16.047 1 93.12 231 THR B CA 1
ATOM 3596 C C . THR B 1 231 ? -8.828 14.766 15.648 1 93.12 231 THR B C 1
ATOM 3598 O O . THR B 1 231 ? -8.07 15.648 16.062 1 93.12 231 THR B O 1
ATOM 3601 N N . THR B 1 232 ? -8.406 13.719 15.031 1 94.94 232 THR B N 1
ATOM 3602 C CA . THR B 1 232 ? -7.035 13.641 14.531 1 94.94 232 THR B CA 1
ATOM 3603 C C . THR B 1 232 ? -7.016 13.648 13.008 1 94.94 232 THR B C 1
ATOM 3605 O O . THR B 1 232 ? -7.801 12.945 12.367 1 94.94 232 THR B O 1
ATOM 3608 N N . ASP B 1 233 ? -6.211 14.508 12.461 1 95.56 233 ASP B N 1
ATOM 3609 C CA . ASP B 1 233 ? -5.938 14.492 11.031 1 95.56 233 ASP B CA 1
ATOM 3610 C C . ASP B 1 233 ? -4.609 13.797 10.734 1 95.56 233 ASP B C 1
ATOM 3612 O O . ASP B 1 233 ? -3.652 13.922 11.5 1 95.56 233 ASP B O 1
ATOM 3616 N N . GLY B 1 234 ? -4.59 13.008 9.672 1 96.88 234 GLY B N 1
ATOM 3617 C CA . GLY B 1 234 ? -3.357 12.406 9.188 1 96.88 234 GLY B CA 1
ATOM 3618 C C . GLY B 1 234 ? -2.918 12.953 7.84 1 96.88 234 GLY B C 1
ATOM 3619 O O . GLY B 1 234 ? -3.705 12.992 6.891 1 96.88 234 GLY B O 1
ATOM 3620 N N . ARG B 1 235 ? -1.697 13.469 7.746 1 97.62 235 ARG B N 1
ATOM 3621 C CA . ARG B 1 235 ? -1.1 13.969 6.512 1 97.62 235 ARG B CA 1
ATOM 3622 C C . ARG B 1 235 ? 0.277 13.352 6.285 1 97.62 235 ARG B C 1
ATOM 3624 O O . ARG B 1 235 ? 0.928 12.906 7.23 1 97.62 235 ARG B O 1
ATOM 3631 N N . TRP B 1 236 ? 0.693 13.391 5.039 1 97.94 236 TRP B N 1
ATOM 3632 C CA . TRP B 1 236 ? 1.906 12.656 4.691 1 97.94 236 TRP B CA 1
ATOM 3633 C C . TRP B 1 236 ? 3.059 13.617 4.406 1 97.94 236 TRP B C 1
ATOM 3635 O O . TRP B 1 236 ? 2.859 14.672 3.809 1 97.94 236 TRP B O 1
ATOM 3645 N N . ILE B 1 237 ? 4.215 13.219 4.805 1 97.25 237 ILE B N 1
ATOM 3646 C CA . ILE B 1 237 ? 5.441 13.844 4.32 1 97.25 237 ILE B CA 1
ATOM 3647 C C . ILE B 1 237 ? 6.41 12.766 3.834 1 97.25 237 ILE B C 1
ATOM 3649 O O . ILE B 1 237 ? 6.375 11.625 4.316 1 97.25 237 ILE B O 1
ATOM 3653 N N . ALA B 1 238 ? 7.156 13.102 2.877 1 98.44 238 ALA B N 1
ATOM 3654 C CA . ALA B 1 238 ? 8.18 12.211 2.332 1 98.44 238 ALA B C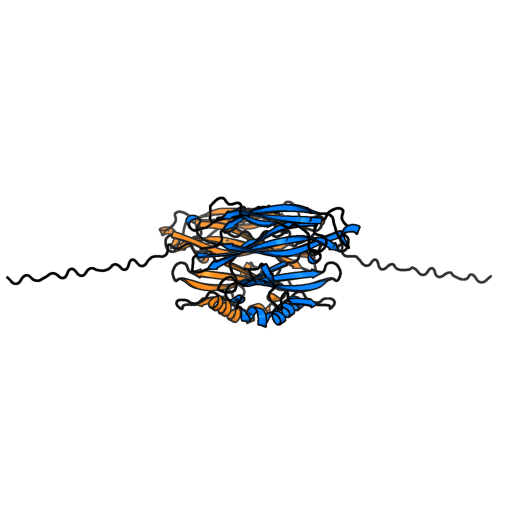A 1
ATOM 3655 C C . ALA B 1 238 ? 9.578 12.672 2.74 1 98.44 238 ALA B C 1
ATOM 3657 O O . ALA B 1 238 ? 9.898 13.852 2.648 1 98.44 238 ALA B O 1
ATOM 3658 N N . VAL B 1 239 ? 10.352 11.734 3.266 1 98.56 239 VAL B N 1
ATOM 3659 C CA . VAL B 1 239 ? 11.766 11.953 3.551 1 98.56 239 VAL B CA 1
ATOM 3660 C C . VAL B 1 239 ? 12.617 11.141 2.578 1 98.56 239 VAL B C 1
ATOM 3662 O O . VAL B 1 239 ? 12.75 9.922 2.723 1 98.56 239 VAL B O 1
ATOM 3665 N N . PRO B 1 240 ? 13.211 11.852 1.61 1 98.62 240 PRO B N 1
ATOM 3666 C CA . PRO B 1 240 ? 14.039 11.109 0.659 1 98.62 240 PRO B CA 1
ATOM 3667 C C . PRO B 1 240 ? 15.391 10.703 1.25 1 98.62 240 PRO B C 1
ATOM 3669 O O . PRO B 1 240 ? 15.992 11.461 2.008 1 98.62 240 PRO B O 1
ATOM 3672 N N . VAL B 1 241 ? 15.758 9.492 0.978 1 98.31 241 VAL B N 1
ATOM 3673 C CA . VAL B 1 241 ? 17.047 8.93 1.368 1 98.31 241 VAL B CA 1
ATOM 3674 C C . VAL B 1 241 ? 17.797 8.422 0.133 1 98.31 241 VAL B C 1
ATOM 3676 O O . VAL B 1 241 ? 17.281 7.57 -0.597 1 98.31 241 VAL B O 1
ATOM 3679 N N . ARG B 1 242 ? 18.938 8.93 -0.088 1 96.81 242 ARG B N 1
ATOM 3680 C CA . ARG B 1 242 ? 19.766 8.477 -1.208 1 96.81 242 ARG B CA 1
ATOM 3681 C C . ARG B 1 242 ? 20.875 7.547 -0.734 1 96.81 242 ARG B C 1
ATOM 3683 O O . ARG B 1 242 ? 21.625 7.891 0.179 1 96.81 242 ARG B O 1
ATOM 3690 N N . ILE B 1 243 ? 20.891 6.395 -1.3 1 95.88 243 ILE B N 1
ATOM 3691 C CA . ILE B 1 243 ? 21.859 5.363 -0.954 1 95.88 243 ILE B CA 1
ATOM 3692 C C . ILE B 1 243 ? 22.797 5.121 -2.137 1 95.88 243 ILE B C 1
ATOM 3694 O O . ILE B 1 243 ? 22.359 4.672 -3.199 1 95.88 243 ILE B O 1
ATOM 3698 N N . PRO B 1 244 ? 24.047 5.391 -1.918 1 90.31 244 PRO B N 1
ATOM 3699 C CA . PRO B 1 244 ? 25 5.172 -3.01 1 90.31 244 PRO B CA 1
ATOM 3700 C C . PRO B 1 244 ? 25.203 3.689 -3.328 1 90.31 244 PRO B C 1
ATOM 3702 O O . PRO B 1 244 ? 24.922 2.83 -2.49 1 90.31 244 PRO B O 1
ATOM 3705 N N . GLY B 1 245 ? 25.484 3.361 -4.578 1 82.75 245 GLY B N 1
ATOM 3706 C CA . GLY B 1 245 ? 25.766 1.999 -5.008 1 82.75 245 GLY B CA 1
ATOM 3707 C C . GLY B 1 245 ? 27.109 1.479 -4.516 1 82.75 245 GLY B C 1
ATOM 3708 O O . GLY B 1 245 ? 27.969 2.26 -4.098 1 82.75 245 GLY B O 1
#

pLDDT: mean 90.76, std 15.74, range [30.72, 98.94]

Organism: Rhizobium meliloti (strain 1021) (NCBI:txid266834)

Solvent-accessible surface area (backbone atoms only — not comparable to full-atom values): 25861 Å² total; per-residue (Å²): 136,80,81,77,78,77,75,75,76,76,75,74,72,73,71,69,77,68,70,77,70,41,29,30,49,45,45,78,44,79,45,14,20,22,86,86,47,49,33,40,30,34,35,39,32,42,49,41,58,80,81,58,33,12,31,15,35,36,41,36,29,30,42,85,74,72,36,64,38,93,82,39,64,29,75,25,66,31,90,43,92,86,45,50,56,40,57,8,42,50,49,20,48,62,74,36,39,66,64,43,57,74,48,43,16,73,64,30,53,57,34,77,23,32,48,46,43,90,16,26,66,78,60,59,47,40,48,49,41,29,20,61,52,65,43,41,75,93,68,46,42,34,33,25,39,40,52,44,79,38,84,41,77,41,58,77,78,34,49,81,77,35,87,56,26,40,48,44,32,34,30,32,45,24,53,68,71,34,83,43,77,47,75,76,43,71,62,90,69,77,58,74,89,64,62,43,22,68,42,72,29,54,29,27,32,37,20,40,76,42,93,78,57,25,34,32,34,36,38,29,33,34,38,29,18,66,33,70,96,75,28,46,24,32,45,78,48,74,46,54,42,77,41,81,89,135,82,80,77,79,77,75,77,75,76,76,74,72,74,72,70,76,68,70,80,69,41,29,30,50,44,45,79,44,77,45,13,20,23,85,86,49,49,33,41,31,34,36,40,33,44,49,40,61,81,82,58,34,12,32,15,35,36,43,35,29,30,42,84,73,71,37,64,37,93,81,37,65,29,74,25,66,30,90,44,91,85,46,51,56,42,56,8,42,48,50,20,49,62,72,36,38,67,65,41,55,74,48,42,17,72,62,30,54,58,34,77,22,33,46,44,43,91,17,25,66,76,59,62,47,42,48,52,40,30,22,61,52,66,45,43,75,91,67,49,41,33,33,26,39,40,51,43,79,37,84,41,76,41,58,77,80,32,48,80,77,35,88,56,25,41,47,45,32,34,30,33,45,24,53,68,72,32,84,43,77,46,76,76,42,72,60,88,69,79,58,76,90,61,62,44,23,69,43,73,28,52,29,28,30,37,21,42,76,41,96,79,57,26,34,32,35,37,38,28,33,35,38,30,18,65,34,70,95,74,28,45,25,33,45,78,46,74,48,54,42,77,42,80,89

Sequence (490 aa):
MTARAATAGIILAMLAASGAAAGDYAAFQPIGFSSDGDVFAFEEYGIQDGSGFPYSTIYVLDTNTDAFLPGAPVRAVAEEDGADLHRARGEAHRRSAPLIDAYRLHDTPGVLAAYNPVTELDAEPRTLTYSSFPADASFRKTYALKLEEKVFEPEGICEGFLKEVKGFRLTMTEKAGKPASDILEDEKRIPLSRRCPTGYRIGGVVTHVKADGSEVHAVMILVESLGFEGTTDGRWIAVPVRIPGMTARAATAGIILAMLAASGAAAGDYAAFQPIGFSSDGDVFAFEEYGIQDGSGFPYSTIYVLDTNTDAFLPGAPVRAVAEEDGADLHRARGEAHRRSAPLIDAYRLHDTPGVLAAYNPVTELDAEPRTLTYSSFPADASFRKTYALKLEEKVFEPEGICEGFLKEVKGFRLTMTEKAGKPASDILEDEKRIPLSRRCPTGYRIGGVVTHVKADGSEVHAVMILVESLGFEGTTDGRWIAVPVRIPG

Foldseek 3Di:
DPPPPPPPPPPPPPPPPLVPQQAAEWDKAWQFAQQVRQKTKIKTWTAASVQRKTKMWMFIAGLVVLHTDVVPTQIFIDNDVPDDNVVRHVVSCVSCVVVCVVRVGNVGRFDQFDFADPPDPPDDFFKDKTWRDDDDPVPTFIKMKGKDKDWDADDDPLNVPDRIAIDIWMFIQGGRRHGDGHTQDDDPDDDVVLPRFDDKGFGTKGKDQHPQRKIKIWTKMWTWGQGPPRHIYTDIGTRIDIGGD/DPPPPPPPPPPPPPPPPLVPQQAAEWDKAWQFAQQVRQKTKIKTWTAASVQRKTKMWMFIAGLVVLHTDVVPTQIFIDNDVPDDNVVRHVVSCVSCVVVCVVRVGNVGRFDQFDFADPPDDPDDFFKDKTWRDDDPPVPTFIKMKGKDKDWDADDDPLNVPDRIAIDIWMFIQGGRRHGDGHTQDDDPDDDVVLPRFDDKGFGTKGKDQHPQRKIKIWTKMWTWGQGDPRHIYTDIGTRIDTGGD

Secondary structure (DSSP, 8-state):
-----------------------EE-EEEEEEE-TTSSEEEEEEEEE-TTT--EEEEEEEEETTTTEEPTT-SEEEE--STT--HHHHHHHHHHHHHHHHHHTTGGG---EEEEE--TTBTTS-TTEEEEESS---GGG--EEEEEEEEEEE---GGGGGT-S-EEEEEEEEEEETTEEEEEEEEE-SS--GGG-SEEEEEEEEEEEEE-TTS-EEEEEEEEEEEE-GGG-EEEEEEEEEEEE--/-----------------------EE-EEEEEEE-TTSSEEEEEEEEE-TTT--EEEEEEEEETTTTEEPTT-SEEEE--STT--HHHHHHHHHHHHHHHHHHTTGGG---EEEEE--TTBTTS-TTEEEEESS---GGG--EEEEEEEEEEE---GGGGGT-S-EEEEEEEEEEETTEEEEEEEEE-SS--GGG-SEEEEEEEEEEEEE-TTS-EEEEEEEEEEEE-GGG-EEEEEEEEEEEE--